Protein AF-0000000067828712 (afdb_homodimer)

Radius of gyration: 27.97 Å; Cα contacts (8 Å, |Δi|>4): 1168; chains: 2; bounding box: 56×84×58 Å

InterPro domains:
  IPR001509 NAD-dependent epimerase/dehydratase [PF01370] (3-229)
  IPR028614 GDP-L-fucose synthase/GDP-L-colitose synthase [cd05239] (17-298)
  IPR036291 NAD(P)-binding domain superfamily [SSF51735] (1-300)

pLDDT: mean 93.29, std 8.76, range [37.62, 98.94]

Nearest PDB structures (foldseek):
  4bl5-assembly6_C  TM=9.109E-01  e=2.356E-27  Homo sapiens
  4e5y-assembly2_D  TM=9.027E-01  e=1.136E-27  Homo sapiens
  4b8w-assembly1_B  TM=9.197E-01  e=2.237E-26  Homo sapiens
  4e5y-assembly1_B  TM=8.829E-01  e=8.451E-27  Homo sapiens
  4e5y-assembly1_A  TM=8.966E-01  e=3.454E-25  Homo sapiens

Sequence (620 aa):
MKILVTGGTGFLGTTLCNQLEAQGHELTKINSRNCDLTQPDSLHQFTKGSFDQIYHLAAWTQAGDFCLSHPGEQWLINQKLNTNVLDWWHSQQPQAKLIFMGTSCAYDPNLPLEEEYYLTGLPIDSLFTYAMTKRMLYAGALALQKQYGLKYLCLVPSTLYGPGYHTDGRQMHFIFDLIRKIIRGKLYGETVTLWGDGYQRRELVFVEDFARIALELAAMVDNDLVNIGAGEEFTIRRFAELICQEVDYDFNLIEFDTSRYVGAKSKCLGVKKLHGLMPDLQLTSLDQGLAKTIKWFWSEQEKLVPASVSMKILVTGGTGFLGTTLCNQLEAQGHELTKINSRNCDLTQPDSLHQFTKGSFDQIYHLAAWTQAGDFCLSHPGEQWLINQKLNTNVLDWWHSQQPQAKLIFMGTSCAYDPNLPLEEEYYLTGLPIDSLFTYAMTKRMLYAGALALQKQYGLKYLCLVPSTLYGPGYHTDGRQMHFIFDLIRKIIRGKLYGETVTLWGDGYQRRELVFVEDFARIALELAAMVDNDLVNIGAGEEFTIRRFAELICQEVDYDFNLIEFDTSRYVGAKSKCLGVKKLHGLMPDLQLTSLDQGLAKTIKWFWSEQEKLVPASVS

Foldseek 3Di:
DEEEEEVLQAPLNVLLVVVCVVVPYHYDYHYCVQFQLLDLCRCVVVLVDAHQAYEYEDAPDDDDQGCQVPLPVRQSRLLSNLVSVLVCCLPRHQNHEYEYEAELQQADLVDAQAQVRSPPDAGDPSCRSVNVSRVVSLVSVVVCCVPPVRWYEYEYEFAEAFFDHDLQPGDDDPLLVLLQLQLLCVVPVDQAEDEAPQFAKGWYAYSNLSSVLSVVCSVPPIDGYAYDTPQDIGTSLVSNVLSCVLSVHDSVRYHYHNVRHDDRRYSGHDHPVVCVVPVPRDGDDPNRRSNRRSVNCVVVVCRRHNDDDD/DEEEEEVLQADLNVLLVVVCVVVPYHYDYHYCVQFQLLDLCRCVVVLVDAHQAYEYEDAPDDDDQGCQVPLPVRQSRLLSNLVSVLVCCLPRHQNHEYEYEAELQQADLVDAQAQVRSPPDAGDPSCRSVNVSRVVSLVSVVVCCVPPVRWYEYEYEFAEAFFDHDLQPGDDDPLLVLLQLQLLCVPPVDAAEDEAPQFAKGWYAYSNLSSVLSVVCSVPPIDGYAYDTPQDIGTSLVSNVLSCVLSVHDSVRHHYHNVRDDDRRYSGHDHPVVCVVPVPRDGDDPNRRSNRRSVNCVVVVCRRHNDDDD

Secondary structure (DSSP, 8-state):
-EEEEETTTSHHHHHHHHHHHHTT-EEEEE-TTT--TTSTTGGGGGTTS--SEEEE------STTHHHH-HHHHHHHHHHHHHHHHHHHHHH-TTSEEEEE--GGGS-TTS--SGGGTTSS---GGGHHHHHHHHHHHHHHHHHHHHH---EEEEEE-EEE-S----SS----HHHHHHHHHHHHHHH----EEES-S--EE-EEEHHHHHHHHHHHHHH--SEEEEE--S--EEHHHHHHHHHHHHT--GGG-EEEGGG-------PPP-HHHHHH-TT-----HHHHHHHHHHHHHHTHHHHS-----/-EEEEETTTSHHHHHHHHHHHHTT-EEEEE-TTT--TTSTTGGGGGTTSPPSEEEE------STTHHHH-HHHHHHHHHHHHHHHHHHHHHH-TTSEEEEE--GGGS-TTS--SGGGTTSS---GGGHHHHHHHHHHHHHHHHHHHHH---EEEEEE-EEE-S----SS----HHHHHHHHHHHHHHH----EEES-S--EE-EEEHHHHHHHHHHHHHH--SEEEEE--S--EEHHHHHHHHHHHHT--GGG-EEEGGG-------PPP-HHHHHH-TT-----HHHHHHHHHHHHHHTHHHHS-----

Organism: Synechocystis sp. (strain ATCC 27184 / PCC 6803 / Kazusa) (NCBI:txid1111708)

Structure (mmCIF, N/CA/C/O backbone):
data_AF-0000000067828712-model_v1
#
loop_
_entity.id
_entity.type
_entity.pdbx_description
1 polymer 'Slr0583 protein'
#
loop_
_atom_site.group_PDB
_atom_site.id
_atom_site.type_symbol
_atom_site.label_atom_id
_atom_site.label_alt_id
_atom_site.label_comp_id
_atom_site.label_asym_id
_atom_site.label_entity_id
_atom_site.label_seq_id
_atom_site.pdbx_PDB_ins_code
_atom_site.Cartn_x
_atom_site.Cartn_y
_atom_site.Cartn_z
_atom_site.occupancy
_atom_site.B_iso_or_equiv
_atom_site.auth_seq_id
_atom_site.auth_comp_id
_atom_site.auth_asym_id
_atom_site.auth_atom_id
_atom_site.pdbx_PDB_model_num
ATOM 1 N N . MET A 1 1 ? -20.672 13.797 21.266 1 96.06 1 MET A N 1
ATOM 2 C CA . MET A 1 1 ? -20.203 12.516 20.75 1 96.06 1 MET A CA 1
ATOM 3 C C . MET A 1 1 ? -18.984 12.031 21.516 1 96.06 1 MET A C 1
ATOM 5 O O . MET A 1 1 ? -18.312 12.82 22.203 1 96.06 1 MET A O 1
ATOM 9 N N . LYS A 1 2 ? -18.828 10.773 21.516 1 97.44 2 LYS A N 1
ATOM 10 C CA . LYS A 1 2 ? -17.578 10.188 22 1 97.44 2 LYS A CA 1
ATOM 11 C C . LYS A 1 2 ? -16.578 9.977 20.859 1 97.44 2 LYS A C 1
ATOM 13 O O . LYS A 1 2 ? -16.906 9.328 19.859 1 97.44 2 LYS A O 1
ATOM 18 N N . ILE A 1 3 ? -15.391 10.562 21.031 1 97.88 3 ILE A N 1
ATOM 19 C CA . ILE A 1 3 ? -14.438 10.594 19.922 1 97.88 3 ILE A CA 1
ATOM 20 C C . ILE A 1 3 ? -13.062 10.141 20.406 1 97.88 3 ILE A C 1
ATOM 22 O O . ILE A 1 3 ? -12.625 10.531 21.5 1 97.88 3 ILE A O 1
ATOM 26 N N . LEU A 1 4 ? -12.445 9.227 19.688 1 98 4 LEU A N 1
ATOM 27 C CA . LEU A 1 4 ? -11.07 8.828 19.938 1 98 4 LEU A CA 1
ATOM 28 C C . LEU A 1 4 ? -10.125 9.484 18.922 1 98 4 LEU A C 1
ATOM 30 O O . LEU A 1 4 ? -10.414 9.508 17.734 1 98 4 LEU A O 1
ATOM 34 N N . VAL A 1 5 ? -9.016 10.062 19.391 1 98.25 5 VAL A N 1
ATOM 35 C CA . VAL A 1 5 ? -8.023 10.711 18.547 1 98.25 5 VAL A CA 1
ATOM 36 C C . VAL A 1 5 ? -6.648 10.102 18.797 1 98.25 5 VAL A C 1
ATOM 38 O O . VAL A 1 5 ? -6.102 10.211 19.891 1 98.25 5 VAL A O 1
AT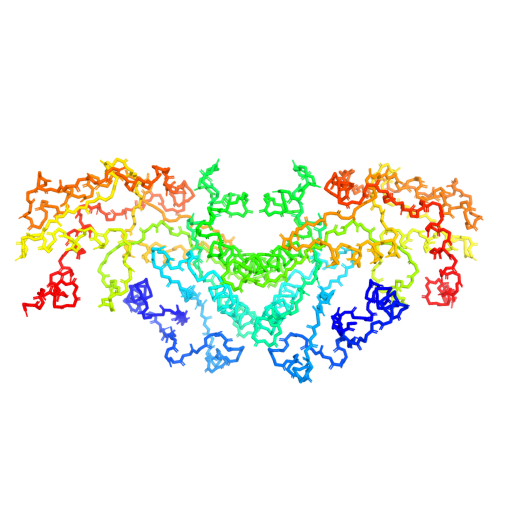OM 41 N N . THR A 1 6 ? -6.121 9.391 17.797 1 98 6 THR A N 1
ATOM 42 C CA . THR A 1 6 ? -4.711 9.031 17.891 1 98 6 THR A CA 1
ATOM 43 C C . THR A 1 6 ? -3.832 10.195 17.422 1 98 6 THR A C 1
ATOM 45 O O . THR A 1 6 ? -4.234 10.977 16.562 1 98 6 THR A O 1
ATOM 48 N N . GLY A 1 7 ? -2.637 10.266 18.062 1 96.94 7 GLY A N 1
ATOM 49 C CA . GLY A 1 7 ? -1.833 11.445 17.766 1 96.94 7 GLY A CA 1
ATOM 50 C C . GLY A 1 7 ? -2.396 12.719 18.375 1 96.94 7 GLY A C 1
ATOM 51 O O . GLY A 1 7 ? -2.219 13.805 17.828 1 96.94 7 GLY A O 1
ATOM 52 N N . GLY A 1 8 ? -3.047 12.578 19.438 1 96.06 8 GLY A N 1
ATOM 53 C CA . GLY A 1 8 ? -3.801 13.672 20.031 1 96.06 8 GLY A CA 1
ATOM 54 C C . GLY A 1 8 ? -2.92 14.758 20.625 1 96.06 8 GLY A C 1
ATOM 55 O O . GLY A 1 8 ? -3.385 15.867 20.891 1 96.06 8 GLY A O 1
ATOM 56 N N . THR A 1 9 ? -1.651 14.477 20.781 1 94.25 9 THR A N 1
ATOM 57 C CA . THR A 1 9 ? -0.753 15.461 21.375 1 94.25 9 THR A CA 1
ATOM 58 C C . THR A 1 9 ? 0.194 16.031 20.328 1 94.25 9 THR A C 1
ATOM 60 O O . THR A 1 9 ? 1.109 16.797 20.656 1 94.25 9 THR A O 1
ATOM 63 N N . GLY A 1 10 ? 0.008 15.656 19.109 1 94.31 10 GLY A N 1
ATOM 64 C CA . GLY A 1 10 ? 0.805 16.203 18.031 1 94.31 10 GLY A CA 1
ATOM 65 C C . GLY A 1 10 ? 0.333 17.578 17.578 1 94.31 10 GLY A C 1
ATOM 66 O O . GLY A 1 10 ? -0.631 18.125 18.125 1 94.31 10 GLY A O 1
ATOM 67 N N . PHE A 1 11 ? 0.987 18.125 16.578 1 95.38 11 PHE A N 1
ATOM 68 C CA . PHE A 1 11 ? 0.733 19.453 16.047 1 95.38 11 PHE A CA 1
ATOM 69 C C . PHE A 1 11 ? -0.728 19.609 15.641 1 95.38 11 PHE A C 1
ATOM 71 O O . PHE A 1 11 ? -1.457 20.422 16.219 1 95.38 11 PHE A O 1
ATOM 78 N N . LEU A 1 12 ? -1.237 18.766 14.719 1 97.25 12 LEU A N 1
ATOM 79 C CA . LEU A 1 12 ? -2.633 18.797 14.297 1 97.25 12 LEU A CA 1
ATOM 80 C C . LEU A 1 12 ? -3.553 18.281 15.391 1 97.25 12 LEU A C 1
ATOM 82 O O . LEU A 1 12 ? -4.648 18.797 15.594 1 97.25 12 LEU A O 1
ATOM 86 N N . GLY A 1 13 ? -3.109 17.234 16.094 1 98 13 GLY A N 1
ATOM 87 C CA . GLY A 1 13 ? -3.914 16.594 17.125 1 98 13 GLY A CA 1
ATOM 88 C C . GLY A 1 13 ? -4.352 17.547 18.219 1 98 13 GLY A C 1
ATOM 89 O O . GLY A 1 13 ? -5.52 17.562 18.625 1 98 13 GLY A O 1
ATOM 90 N N . THR A 1 14 ? -3.416 18.359 18.656 1 97.5 14 THR A N 1
ATOM 91 C CA . THR A 1 14 ? -3.723 19.312 19.719 1 97.5 14 THR A CA 1
ATOM 92 C C . THR A 1 14 ? -4.773 20.312 19.266 1 97.5 14 THR A C 1
ATOM 94 O O . THR A 1 14 ? -5.738 20.594 19.984 1 97.5 14 THR A O 1
ATOM 97 N N . THR A 1 15 ? -4.59 20.859 18.078 1 98.12 15 THR A N 1
ATOM 98 C CA . THR A 1 15 ? -5.523 21.828 17.547 1 98.12 15 THR A CA 1
ATOM 99 C C . THR A 1 15 ? -6.902 21.219 17.344 1 98.12 15 THR A C 1
ATOM 101 O O . THR A 1 15 ? -7.918 21.812 17.719 1 98.12 15 THR A O 1
ATOM 104 N N . LEU A 1 16 ? -6.961 20.047 16.797 1 98.5 16 LEU A N 1
ATOM 105 C CA . LEU A 1 16 ? -8.211 19.344 16.531 1 98.5 16 LEU A CA 1
ATOM 106 C C . LEU A 1 16 ? -8.938 19.016 17.828 1 98.5 16 LEU A C 1
ATOM 108 O O . LEU A 1 16 ? -10.148 19.234 17.938 1 98.5 16 LEU A O 1
ATOM 112 N N . CYS A 1 17 ? -8.211 18.516 18.812 1 98.44 17 CYS A N 1
ATOM 113 C CA . CYS A 1 17 ? -8.789 18.156 20.109 1 98.44 17 CYS A CA 1
ATOM 114 C C . CYS A 1 17 ? -9.383 19.391 20.797 1 98.44 17 CYS A C 1
ATOM 116 O O . CYS A 1 17 ? -10.469 19.312 21.375 1 98.44 17 CYS A O 1
ATOM 118 N N . ASN A 1 18 ? -8.672 20.516 20.734 1 98.19 18 ASN A N 1
ATOM 119 C CA . ASN A 1 18 ? -9.172 21.75 21.312 1 98.19 18 ASN A CA 1
ATOM 120 C C . ASN A 1 18 ? -10.516 22.141 20.703 1 98.19 18 ASN A C 1
ATOM 122 O O . ASN A 1 18 ? -11.445 22.516 21.422 1 98.19 18 ASN A O 1
ATOM 126 N N . GLN A 1 19 ? -10.602 22.062 19.422 1 98.31 19 GLN A N 1
ATOM 127 C CA . GLN A 1 19 ? -11.836 22.453 18.75 1 98.31 19 GLN A CA 1
ATOM 128 C C . GLN A 1 19 ? -12.961 21.469 19.031 1 98.31 19 GLN A C 1
ATOM 130 O O . GLN A 1 19 ? -14.117 21.859 19.203 1 98.31 19 GLN A O 1
ATOM 135 N N . LEU A 1 20 ? -12.641 20.172 19.109 1 98.44 20 LEU A N 1
ATOM 136 C CA . LEU A 1 20 ? -13.633 19.172 19.453 1 98.44 20 LEU A CA 1
ATOM 137 C C . LEU A 1 20 ? -14.164 19.375 20.875 1 98.44 20 LEU A C 1
ATOM 139 O O . LEU A 1 20 ? -15.375 19.281 21.094 1 98.44 20 LEU A O 1
ATOM 143 N N . GLU A 1 21 ? -13.297 19.688 21.781 1 98.25 21 GLU A N 1
ATOM 144 C CA . GLU A 1 21 ? -13.688 19.953 23.156 1 98.25 21 GLU A CA 1
ATOM 145 C C . GLU A 1 21 ? -14.562 21.188 23.266 1 98.25 21 GLU A C 1
ATOM 147 O O . GLU A 1 21 ? -15.539 21.203 24.016 1 98.25 21 GLU A O 1
ATOM 152 N N . ALA A 1 22 ? -14.172 22.172 22.5 1 98 22 ALA A N 1
ATOM 153 C CA . ALA A 1 22 ? -14.938 23.406 22.484 1 98 22 ALA A CA 1
ATOM 154 C C . ALA A 1 22 ? -16.359 23.172 21.984 1 98 22 ALA A C 1
ATOM 156 O O . ALA A 1 22 ? -17.281 23.891 22.359 1 98 22 ALA A O 1
ATOM 157 N N . GLN A 1 23 ? -16.562 22.156 21.203 1 97.5 23 GLN A N 1
ATOM 158 C CA . GLN A 1 23 ? -17.859 21.797 20.656 1 97.5 23 GLN A CA 1
ATOM 159 C C . GLN A 1 23 ? -18.625 20.875 21.609 1 97.5 23 GLN A C 1
ATOM 161 O O . GLN A 1 23 ? -19.75 20.469 21.312 1 97.5 23 GLN A O 1
ATOM 166 N N . GLY A 1 24 ? -18 20.422 22.703 1 97.88 24 GLY A N 1
ATOM 167 C CA . GLY A 1 24 ? -18.688 19.672 23.734 1 97.88 24 GLY A CA 1
ATOM 168 C C . GLY A 1 24 ? -18.562 18.172 23.578 1 97.88 24 GLY A C 1
ATOM 169 O O . GLY A 1 24 ? -19.297 17.406 24.219 1 97.88 24 GLY A O 1
ATOM 170 N N . HIS A 1 25 ? -17.609 17.703 22.766 1 97.69 25 HIS A N 1
ATOM 171 C CA . HIS A 1 25 ? -17.422 16.281 22.578 1 97.69 25 HIS A CA 1
ATOM 172 C C . HIS A 1 25 ? -16.594 15.672 23.703 1 97.69 25 HIS A C 1
ATOM 174 O O . HIS A 1 25 ? -15.805 16.375 24.344 1 97.69 25 HIS A O 1
ATOM 180 N N . GLU A 1 26 ? -16.828 14.406 24.031 1 97.06 26 GLU A N 1
ATOM 181 C CA . GLU A 1 26 ? -16 13.641 24.953 1 97.06 26 GLU A CA 1
ATOM 182 C C . GLU A 1 26 ? -14.844 12.961 24.234 1 97.06 26 GLU A C 1
ATOM 184 O O . GLU A 1 26 ? -15.055 12.133 23.344 1 97.06 26 GLU A O 1
ATOM 189 N N . LEU A 1 27 ? -13.641 13.266 24.688 1 97.06 27 LEU A N 1
ATOM 190 C CA . LEU A 1 27 ? -12.484 12.828 23.906 1 97.06 27 LEU A CA 1
ATOM 191 C C . LEU A 1 27 ? -11.68 11.789 24.672 1 97.06 27 LEU A C 1
ATOM 193 O O . LEU A 1 27 ? -11.523 11.883 25.891 1 97.06 27 LEU A O 1
ATOM 197 N N . THR A 1 28 ? -11.242 10.805 24 1 96.38 28 THR A N 1
ATOM 198 C CA . THR A 1 28 ? -10.125 9.953 24.375 1 96.38 28 THR A CA 1
ATOM 199 C C . THR A 1 28 ? -8.906 10.242 23.516 1 96.38 28 THR A C 1
ATOM 201 O O . THR A 1 28 ? -8.898 9.953 22.312 1 96.38 28 THR A O 1
ATOM 204 N N . LYS A 1 29 ? -7.859 10.852 24.109 1 96.62 29 LYS A N 1
ATOM 205 C CA . LYS A 1 29 ? -6.648 11.242 23.406 1 96.62 29 LYS A CA 1
ATOM 206 C C . LYS A 1 29 ? -5.551 10.195 23.578 1 96.62 29 LYS A C 1
ATOM 208 O O . LYS A 1 29 ? -5.164 9.867 24.703 1 96.62 29 LYS A O 1
ATOM 213 N N . ILE A 1 30 ? -5.086 9.703 22.469 1 94.88 30 ILE A N 1
ATOM 214 C CA . ILE A 1 30 ? -4.047 8.68 22.453 1 94.88 30 ILE A CA 1
ATOM 215 C C . ILE A 1 30 ? -2.748 9.281 21.906 1 94.88 30 ILE A C 1
ATOM 217 O O . ILE A 1 30 ? -2.764 10.039 20.938 1 94.88 30 ILE A O 1
ATOM 221 N N . ASN A 1 31 ? -1.696 8.977 22.609 1 93.5 31 ASN A N 1
ATOM 222 C CA . ASN A 1 31 ? -0.35 9.297 22.156 1 93.5 31 ASN A CA 1
ATOM 223 C C . ASN A 1 31 ? 0.616 8.141 22.391 1 93.5 31 ASN A C 1
ATOM 225 O O . ASN A 1 31 ? 0.228 7.105 22.938 1 93.5 31 ASN A O 1
ATOM 229 N N . SER A 1 32 ? 1.856 8.312 21.969 1 90.81 32 SER A N 1
ATOM 230 C CA . SER A 1 32 ? 2.812 7.211 22 1 90.81 32 SER A CA 1
ATOM 231 C C . SER A 1 32 ? 3.172 6.836 23.438 1 90.81 32 SER A C 1
ATOM 233 O O . SER A 1 32 ? 3.609 5.715 23.703 1 90.81 32 SER A O 1
ATOM 235 N N . ARG A 1 33 ? 2.939 7.723 24.375 1 90.81 33 ARG A N 1
ATOM 236 C CA . ARG A 1 33 ? 3.289 7.48 25.766 1 90.81 33 ARG A CA 1
ATOM 237 C C . ARG A 1 33 ? 2.246 6.598 26.453 1 90.81 33 ARG A C 1
ATOM 239 O O . ARG A 1 33 ? 2.586 5.738 27.266 1 90.81 33 ARG A O 1
ATOM 246 N N . ASN A 1 34 ? 0.976 6.777 26.078 1 93.12 34 ASN A N 1
ATOM 247 C CA . ASN A 1 34 ? -0.064 6.047 26.797 1 93.12 34 ASN A CA 1
ATOM 248 C C . ASN A 1 34 ? -0.552 4.844 26 1 93.12 34 ASN A C 1
ATOM 250 O O . ASN A 1 34 ? -1.224 3.963 26.547 1 93.12 34 ASN A O 1
ATOM 254 N N . CYS A 1 35 ? -0.182 4.801 24.688 1 94.44 35 CYS A N 1
ATOM 255 C CA . CYS A 1 35 ? -0.606 3.686 23.844 1 94.44 35 CYS A CA 1
ATOM 256 C C . CYS A 1 35 ? 0.344 3.496 22.672 1 94.44 35 CYS A C 1
ATOM 258 O O . CYS A 1 35 ? 0.403 4.34 21.766 1 94.44 35 CYS A O 1
ATOM 260 N N . ASP A 1 36 ? 1.047 2.408 22.656 1 96.31 36 ASP A N 1
ATOM 261 C CA . ASP A 1 36 ? 1.907 2.059 21.531 1 96.31 36 ASP A CA 1
ATOM 262 C C . ASP A 1 36 ? 1.115 1.349 20.438 1 96.31 36 ASP A C 1
ATOM 264 O O . ASP A 1 36 ? 0.898 0.137 20.5 1 96.31 36 ASP A O 1
ATOM 268 N N . LEU A 1 37 ? 0.791 2.041 19.406 1 96.25 37 LEU A N 1
ATOM 269 C CA . LEU A 1 37 ? -0.102 1.557 18.359 1 96.25 37 LEU A CA 1
ATOM 270 C C . LEU A 1 37 ? 0.575 0.473 17.531 1 96.25 37 LEU A C 1
ATOM 272 O O . LEU A 1 37 ? -0.083 -0.218 16.75 1 96.25 37 LEU A O 1
ATOM 276 N N . THR A 1 38 ? 1.897 0.283 17.656 1 95.62 38 THR A N 1
ATOM 277 C CA . THR A 1 38 ? 2.586 -0.761 16.906 1 95.62 38 THR A CA 1
ATOM 278 C C . THR A 1 38 ? 2.299 -2.137 17.5 1 95.62 38 THR A C 1
ATOM 280 O O . THR A 1 38 ? 2.578 -3.16 16.875 1 95.62 38 THR A O 1
ATOM 283 N N . GLN A 1 39 ? 1.702 -2.059 18.672 1 94.25 39 GLN A N 1
ATOM 284 C CA . GLN A 1 39 ? 1.35 -3.309 19.328 1 94.25 39 GLN A CA 1
ATOM 285 C C . GLN A 1 39 ? -0.08 -3.725 19 1 94.25 39 GLN A C 1
ATOM 287 O O . GLN A 1 39 ? -1.015 -2.936 19.141 1 94.25 39 GLN A O 1
ATOM 292 N N . PRO A 1 40 ? -0.443 -4.938 18.484 1 89.31 40 PRO A N 1
ATOM 293 C CA . PRO A 1 40 ? -1.751 -5.363 17.984 1 89.31 40 PRO A CA 1
ATOM 294 C C . PRO A 1 40 ? -2.863 -5.195 19.016 1 89.31 40 PRO A C 1
ATOM 296 O O . PRO A 1 40 ? -4.008 -4.906 18.656 1 89.31 40 PRO A O 1
ATOM 299 N N . ASP A 1 41 ? -2.629 -5.23 20.344 1 90.44 41 ASP A N 1
ATOM 300 C CA . ASP A 1 41 ? -3.705 -5.207 21.328 1 90.44 41 ASP A CA 1
ATOM 301 C C . ASP A 1 41 ? -3.66 -3.926 22.156 1 90.44 41 ASP A C 1
ATOM 303 O O . ASP A 1 41 ? -4.363 -3.805 23.156 1 90.44 41 ASP A O 1
ATOM 307 N N . SER A 1 42 ? -2.988 -2.969 21.609 1 93.25 42 SER A N 1
ATOM 308 C CA . SER A 1 42 ? -2.789 -1.767 22.406 1 93.25 42 SER A CA 1
ATOM 309 C C . SER A 1 42 ? -4.082 -0.967 22.547 1 93.25 42 SER A C 1
ATOM 311 O O . SER A 1 42 ? -4.336 -0.353 23.578 1 93.25 42 SER A O 1
ATOM 313 N N . LEU A 1 43 ? -4.934 -1.03 21.562 1 94.31 43 LEU A N 1
ATOM 314 C CA . LEU A 1 43 ? -6.152 -0.224 21.531 1 94.31 43 LEU A CA 1
ATOM 315 C C . LEU A 1 43 ? -7.277 -0.916 22.297 1 94.31 43 LEU A C 1
ATOM 317 O O . LEU A 1 43 ? -8.328 -0.32 22.531 1 94.31 43 LEU A O 1
ATOM 321 N N . HIS A 1 44 ? -7.047 -2.139 22.719 1 91.12 44 HIS A N 1
ATOM 322 C CA . HIS A 1 44 ? -8.094 -2.916 23.375 1 91.12 44 HIS A CA 1
ATOM 323 C C . HIS A 1 44 ? -8.484 -2.303 24.703 1 91.12 44 HIS A C 1
ATOM 325 O O . HIS A 1 44 ? -9.609 -2.498 25.188 1 91.12 44 HIS A O 1
ATOM 331 N N . GLN A 1 45 ? -7.621 -1.615 25.297 1 89.06 45 GLN A N 1
ATOM 332 C CA . GLN A 1 45 ? -7.91 -0.97 26.578 1 89.06 45 GLN A CA 1
ATOM 333 C C . GLN A 1 45 ? -8.984 0.101 26.422 1 89.06 45 GLN A C 1
ATOM 335 O O . GLN A 1 45 ? -9.602 0.519 27.391 1 89.06 45 GLN A O 1
ATOM 340 N N . PHE A 1 46 ? -9.234 0.514 25.234 1 86.56 46 PHE A N 1
ATOM 341 C CA . PHE A 1 46 ? -10.227 1.554 24.984 1 86.56 46 PHE A CA 1
ATOM 342 C C . PHE A 1 46 ? -11.508 0.953 24.422 1 86.56 46 PHE A C 1
ATOM 344 O O . PHE A 1 46 ? -12.422 1.682 24.031 1 86.56 46 PHE A O 1
ATOM 351 N N . THR A 1 47 ? -11.672 -0.358 24.406 1 80.31 47 THR A N 1
ATOM 352 C CA . THR A 1 47 ? -12.766 -1.071 23.766 1 80.31 47 THR A CA 1
ATOM 353 C C . THR A 1 47 ? -14.047 -0.951 24.578 1 80.31 47 THR A C 1
ATOM 355 O O . THR A 1 47 ? -15.148 -1.141 24.031 1 80.31 47 THR A O 1
ATOM 358 N N . LYS A 1 48 ? -13.883 -0.779 25.812 1 79.62 48 LYS A N 1
ATOM 359 C CA . LYS A 1 48 ? -15.078 -0.728 26.656 1 79.62 48 LYS A CA 1
ATOM 360 C C . LYS A 1 48 ? -15.969 0.448 26.266 1 79.62 48 LYS A C 1
ATOM 362 O O . LYS A 1 48 ? -17.188 0.406 26.469 1 79.62 48 LYS A O 1
ATOM 367 N N . GLY A 1 49 ? -15.484 1.393 25.562 1 80.31 49 GLY A N 1
ATOM 368 C CA . GLY A 1 49 ? -16.281 2.506 25.078 1 80.31 49 GLY A CA 1
ATOM 369 C C . GLY A 1 49 ? -16.625 2.416 23.609 1 80.31 49 GLY A C 1
ATOM 370 O O . GLY A 1 49 ? -15.938 1.727 22.844 1 80.31 49 GLY A O 1
ATOM 371 N N . SER A 1 50 ? -17.906 2.797 23.281 1 92.44 50 SER A N 1
ATOM 372 C CA . SER A 1 50 ? -18.312 2.951 21.891 1 92.44 50 SER A CA 1
ATOM 373 C C . SER A 1 50 ? -18.062 4.371 21.406 1 92.44 50 SER A C 1
ATOM 375 O O . SER A 1 50 ? -18.484 5.34 22.031 1 92.44 50 SER A O 1
ATOM 377 N N . PHE A 1 51 ? -17.297 4.492 20.328 1 97.94 51 PHE A N 1
ATOM 378 C CA . PHE A 1 51 ? -16.984 5.805 19.781 1 97.94 51 PHE A CA 1
ATOM 379 C C . PHE A 1 51 ? -17.844 6.109 18.562 1 97.94 51 PHE A C 1
ATOM 381 O O . PHE A 1 51 ? -18.188 5.203 17.797 1 97.94 51 PHE A O 1
ATOM 388 N N . ASP A 1 52 ? -18.172 7.309 18.469 1 98.25 52 ASP A N 1
ATOM 389 C CA . ASP A 1 52 ? -18.891 7.773 17.297 1 98.25 52 ASP A CA 1
ATOM 390 C C . ASP A 1 52 ? -17.922 8.039 16.141 1 98.25 52 ASP A C 1
ATOM 392 O O . ASP A 1 52 ? -18.25 7.773 14.977 1 98.25 52 ASP A O 1
ATOM 396 N N . GLN A 1 53 ? -16.781 8.578 16.438 1 98.44 53 GLN A N 1
ATOM 397 C CA . GLN A 1 53 ? -15.75 8.906 15.461 1 98.44 53 GLN A CA 1
ATOM 398 C C . GLN A 1 53 ? -14.359 8.562 15.992 1 98.44 53 GLN A C 1
ATOM 400 O O . GLN A 1 53 ? -14.133 8.562 17.203 1 98.44 53 GLN A O 1
ATOM 405 N N . ILE A 1 54 ? -13.539 8.18 15.109 1 98.5 54 ILE A N 1
ATOM 406 C CA . ILE A 1 54 ? -12.117 7.961 15.359 1 98.5 54 ILE A CA 1
ATOM 407 C C . ILE A 1 54 ? -11.297 8.844 14.422 1 98.5 54 ILE A C 1
ATOM 409 O O . ILE A 1 54 ? -11.43 8.766 13.203 1 98.5 54 ILE A O 1
ATOM 413 N N . TYR A 1 55 ? -10.531 9.734 14.953 1 98.75 55 TYR A N 1
ATOM 414 C CA . TYR A 1 55 ? -9.539 10.477 14.188 1 98.75 55 TYR A CA 1
ATOM 415 C C . TYR A 1 55 ? -8.164 9.82 14.312 1 98.75 55 TYR A C 1
ATOM 417 O O . TYR A 1 55 ? -7.559 9.836 15.391 1 98.75 55 TYR A O 1
ATOM 425 N N . HIS A 1 56 ? -7.688 9.234 13.258 1 98.75 56 HIS A N 1
ATOM 426 C CA . HIS A 1 56 ? -6.363 8.625 13.234 1 98.75 56 HIS A CA 1
ATOM 427 C C . HIS A 1 56 ? -5.324 9.578 12.656 1 98.75 56 HIS A C 1
ATOM 429 O O . HIS A 1 56 ? -5.094 9.594 11.445 1 98.75 56 HIS A O 1
ATOM 435 N N . LEU A 1 57 ? -4.582 10.25 13.547 1 98.38 57 LEU A N 1
ATOM 436 C CA . LEU A 1 57 ? -3.613 11.266 13.141 1 98.38 57 LEU A CA 1
ATOM 437 C C . LEU A 1 57 ? -2.188 10.789 13.406 1 98.38 57 LEU A C 1
ATOM 439 O O . LEU A 1 57 ? -1.227 11.422 12.969 1 98.38 57 LEU A O 1
ATOM 443 N N . ALA A 1 58 ? -2.072 9.648 14.086 1 96.94 58 ALA A N 1
ATOM 444 C CA . ALA A 1 58 ? -0.752 9.148 14.461 1 96.94 58 ALA A CA 1
ATOM 445 C C . ALA A 1 58 ? 0.004 8.633 13.234 1 96.94 58 ALA A C 1
ATOM 447 O O . ALA A 1 58 ? -0.579 7.98 12.367 1 96.94 58 ALA A O 1
ATOM 448 N N . ALA A 1 59 ? 1.19 8.969 13.109 1 95 59 ALA A N 1
ATOM 449 C CA . ALA A 1 59 ? 2.148 8.461 12.133 1 95 59 ALA A CA 1
ATOM 450 C C . ALA A 1 59 ? 3.582 8.711 12.586 1 95 59 ALA A C 1
ATOM 452 O O . ALA A 1 59 ? 3.852 9.672 13.32 1 95 59 ALA A O 1
ATOM 453 N N . TRP A 1 60 ? 4.43 7.824 12.203 1 91.81 60 TRP A N 1
ATOM 454 C CA . TRP A 1 60 ? 5.855 8.039 12.43 1 91.81 60 TRP A CA 1
ATOM 455 C C . TRP A 1 60 ? 6.484 8.789 11.258 1 91.81 60 TRP A C 1
ATOM 457 O O . TRP A 1 60 ? 6.73 8.211 10.203 1 91.81 60 TRP A O 1
ATOM 467 N N . THR A 1 61 ? 6.66 10.094 11.43 1 83.38 61 THR A N 1
ATOM 468 C CA . THR A 1 61 ? 7.203 10.938 10.375 1 83.38 61 THR A CA 1
ATOM 469 C C . THR A 1 61 ? 7.82 12.203 10.961 1 83.38 61 THR A C 1
ATOM 471 O O . THR A 1 61 ? 7.656 12.492 12.148 1 83.38 61 THR A O 1
ATOM 474 N N . GLN A 1 62 ? 8.758 12.734 10.211 1 75.5 62 GLN A N 1
ATOM 475 C CA . GLN A 1 62 ? 9.352 14.039 10.492 1 75.5 62 GLN A CA 1
ATOM 476 C C . GLN A 1 62 ? 9.586 14.82 9.203 1 75.5 62 GLN A C 1
ATOM 478 O O . GLN A 1 62 ? 9.414 14.289 8.102 1 75.5 62 GLN A O 1
ATOM 483 N N . ALA A 1 63 ? 9.812 16.078 9.375 1 71.38 63 ALA A N 1
ATOM 484 C CA . ALA A 1 63 ? 10.062 16.938 8.219 1 71.38 63 ALA A CA 1
ATOM 485 C C . ALA A 1 63 ? 11.484 16.734 7.691 1 71.38 63 ALA A C 1
ATOM 487 O O . ALA A 1 63 ? 12.258 15.969 8.258 1 71.38 63 ALA A O 1
ATOM 488 N N . GLY A 1 64 ? 11.719 17.266 6.512 1 69.12 64 GLY A N 1
ATOM 489 C CA . GLY A 1 64 ? 13.062 17.344 5.949 1 69.12 64 GLY A CA 1
ATOM 490 C C . GLY A 1 64 ? 13.531 16.016 5.371 1 69.12 64 GLY A C 1
ATOM 491 O O . GLY A 1 64 ? 12.828 15.391 4.586 1 69.12 64 GLY A O 1
ATOM 492 N N . ASP A 1 65 ? 14.742 15.703 5.797 1 75.56 65 ASP A N 1
ATOM 493 C CA . ASP A 1 65 ? 15.43 14.562 5.211 1 75.56 65 ASP A CA 1
ATOM 494 C C . ASP A 1 65 ? 15.117 13.281 5.98 1 75.56 65 ASP A C 1
ATOM 496 O O . ASP A 1 65 ? 15.688 12.227 5.695 1 75.56 65 ASP A O 1
ATOM 500 N N . PHE A 1 66 ? 14.188 13.406 6.875 1 80.44 66 PHE A N 1
ATOM 501 C CA . PHE A 1 66 ? 13.852 12.266 7.723 1 80.44 66 PHE A CA 1
ATOM 502 C C . PHE A 1 66 ? 13.32 11.109 6.887 1 80.44 66 PHE A C 1
ATOM 504 O O . PHE A 1 66 ? 13.797 9.977 7.012 1 80.44 66 PHE A O 1
ATOM 511 N N . CYS A 1 67 ? 12.445 11.414 5.98 1 84.62 67 CYS A N 1
ATOM 512 C CA . CYS A 1 67 ? 11.805 10.383 5.18 1 84.62 67 CYS A CA 1
ATOM 513 C C . CYS A 1 67 ? 12.797 9.75 4.211 1 84.62 67 CYS A C 1
ATOM 515 O O . CYS A 1 67 ? 12.688 8.562 3.883 1 84.62 67 CYS A O 1
ATOM 517 N N . LEU A 1 68 ? 13.75 10.547 3.869 1 85.31 68 LEU A N 1
ATOM 518 C CA . LEU A 1 68 ? 14.773 10.047 2.955 1 85.31 68 LEU A CA 1
ATOM 519 C C . LEU A 1 68 ? 15.711 9.078 3.666 1 85.31 68 LEU A C 1
ATOM 521 O O . LEU A 1 68 ? 16.109 8.055 3.092 1 85.31 68 LEU A O 1
ATOM 525 N N . SER A 1 69 ? 15.969 9.375 4.863 1 91.12 69 SER A N 1
ATOM 526 C CA . SER A 1 69 ? 17.016 8.641 5.566 1 91.12 69 SER A CA 1
ATOM 527 C C . SER A 1 69 ? 16.438 7.461 6.344 1 91.12 69 SER A C 1
ATOM 529 O O . SER A 1 69 ? 17.156 6.539 6.719 1 91.12 69 SER A O 1
ATOM 531 N N . HIS A 1 70 ? 15.086 7.449 6.582 1 95.12 70 HIS A N 1
ATOM 532 C CA . HIS A 1 70 ? 14.5 6.426 7.445 1 95.12 70 HIS A CA 1
ATOM 533 C C . HIS A 1 70 ? 13.328 5.727 6.762 1 95.12 70 HIS A C 1
ATOM 535 O O . HIS A 1 70 ? 12.289 5.508 7.383 1 95.12 70 HIS A O 1
ATOM 541 N N . PRO A 1 71 ? 13.516 5.34 5.504 1 96.44 71 PRO A N 1
ATOM 542 C CA . PRO A 1 71 ? 12.367 4.738 4.82 1 96.44 71 PRO A CA 1
ATOM 543 C C . PRO A 1 71 ? 11.977 3.383 5.406 1 96.44 71 PRO A C 1
ATOM 545 O O . PRO A 1 71 ? 10.789 3.074 5.52 1 96.44 71 PRO A O 1
ATOM 548 N N . GLY A 1 72 ? 12.961 2.549 5.812 1 97.81 72 GLY A N 1
ATOM 549 C CA . GLY A 1 72 ? 12.664 1.247 6.387 1 97.81 72 GLY A CA 1
ATOM 550 C C . GLY A 1 72 ? 11.922 1.331 7.707 1 97.81 72 GLY A C 1
ATOM 551 O O . GLY A 1 72 ? 10.914 0.65 7.898 1 97.81 72 GLY A O 1
ATOM 552 N N . GLU A 1 73 ? 12.383 2.178 8.617 1 97.12 73 GLU A N 1
ATOM 553 C CA . GLU A 1 73 ? 11.719 2.398 9.898 1 97.12 73 GLU A CA 1
ATOM 554 C C . GLU A 1 73 ? 10.305 2.945 9.695 1 97.12 73 GLU A C 1
ATOM 556 O O . GLU A 1 73 ? 9.359 2.484 10.344 1 97.12 73 GLU A O 1
ATOM 561 N N . GLN A 1 74 ? 10.273 3.875 8.789 1 96.75 74 GLN A N 1
ATOM 562 C CA . GLN A 1 74 ? 8.992 4.512 8.508 1 96.75 74 GLN A CA 1
ATOM 563 C C . GLN A 1 74 ? 7.965 3.492 8.023 1 96.75 74 GLN A C 1
ATOM 565 O O . GLN A 1 74 ? 6.809 3.514 8.445 1 96.75 74 GLN A O 1
ATOM 570 N N . TRP A 1 75 ? 8.398 2.615 7.137 1 97.75 75 TRP A N 1
ATOM 571 C CA . TRP A 1 75 ? 7.496 1.602 6.602 1 97.75 75 TRP A CA 1
ATOM 572 C C . TRP A 1 75 ? 7.012 0.663 7.699 1 97.75 75 TRP A C 1
ATOM 574 O O . TRP A 1 75 ? 5.805 0.499 7.898 1 97.75 75 TRP A O 1
ATOM 584 N N . LEU A 1 76 ? 7.941 0.11 8.453 1 97.44 76 LEU A N 1
ATOM 585 C CA . LEU A 1 76 ? 7.613 -0.907 9.445 1 97.44 76 LEU A CA 1
ATOM 586 C C . LEU A 1 76 ? 6.719 -0.331 10.539 1 97.44 76 LEU A C 1
ATOM 588 O O . LEU A 1 76 ? 5.684 -0.915 10.867 1 97.44 76 LEU A O 1
ATOM 592 N N . ILE A 1 77 ? 7.008 0.814 11.016 1 97.19 77 ILE A N 1
ATOM 593 C CA . ILE A 1 77 ? 6.273 1.409 12.125 1 97.19 77 ILE A CA 1
ATOM 594 C C . ILE A 1 77 ? 4.883 1.835 11.656 1 97.19 77 ILE A C 1
ATOM 596 O O . ILE A 1 77 ? 3.875 1.466 12.266 1 97.19 77 ILE A O 1
ATOM 600 N N . ASN A 1 78 ? 4.816 2.523 10.555 1 97.69 78 ASN A N 1
ATOM 601 C CA . ASN A 1 78 ? 3.531 3.047 10.102 1 97.69 78 ASN A CA 1
ATOM 602 C C . ASN A 1 78 ? 2.609 1.93 9.617 1 97.69 78 ASN A C 1
ATOM 604 O O . ASN A 1 78 ? 1.391 2.014 9.773 1 97.69 78 ASN A O 1
ATOM 608 N N . GLN A 1 79 ? 3.174 0.873 9.023 1 96.88 79 GLN A N 1
ATOM 609 C CA . GLN A 1 79 ? 2.32 -0.233 8.602 1 96.88 79 GLN A CA 1
ATOM 610 C C . GLN A 1 79 ? 1.759 -0.987 9.805 1 96.88 79 GLN A C 1
ATOM 612 O O . GLN A 1 79 ? 0.611 -1.436 9.781 1 96.88 79 GLN A O 1
ATOM 617 N N . LYS A 1 80 ? 2.584 -1.138 10.82 1 96.94 80 LYS A N 1
ATOM 618 C CA . LYS A 1 80 ? 2.074 -1.734 12.047 1 96.94 80 LYS A CA 1
ATOM 619 C C . LYS A 1 80 ? 0.949 -0.891 12.648 1 96.94 80 LYS A C 1
ATOM 621 O O . LYS A 1 80 ? -0.119 -1.413 12.969 1 96.94 80 LYS A O 1
ATOM 626 N N . LEU A 1 81 ? 1.157 0.452 12.688 1 96.75 81 LEU A N 1
ATOM 627 C CA . LEU A 1 81 ? 0.164 1.383 13.211 1 96.75 81 LEU A CA 1
ATOM 628 C C . LEU A 1 81 ? -1.143 1.28 12.43 1 96.75 81 LEU A C 1
ATOM 630 O O . LEU A 1 81 ? -2.207 1.078 13.016 1 96.75 81 LEU A O 1
ATOM 634 N N . ASN A 1 82 ? -1.028 1.364 11.141 1 97.06 82 ASN A N 1
ATOM 635 C CA . ASN A 1 82 ? -2.191 1.396 10.258 1 97.06 82 ASN A CA 1
ATOM 636 C C . ASN A 1 82 ? -2.965 0.081 10.305 1 97.06 82 ASN A C 1
ATOM 638 O O . ASN A 1 82 ? -4.195 0.082 10.383 1 97.06 82 ASN A O 1
ATOM 642 N N . THR A 1 83 ? -2.209 -1.01 10.289 1 96.94 83 THR A N 1
ATOM 643 C CA . THR A 1 83 ? -2.842 -2.324 10.305 1 96.94 83 THR A CA 1
ATOM 644 C C . THR A 1 83 ? -3.592 -2.545 11.617 1 96.94 83 THR A C 1
ATOM 646 O O . THR A 1 83 ? -4.727 -3.025 11.609 1 96.94 83 THR A O 1
ATOM 649 N N . ASN A 1 84 ? -2.994 -2.178 12.711 1 96.88 84 ASN A N 1
ATOM 650 C CA . ASN A 1 84 ? -3.605 -2.365 14.023 1 96.88 84 ASN A CA 1
ATOM 651 C C . ASN A 1 84 ? -4.844 -1.491 14.195 1 96.88 84 ASN A C 1
ATOM 653 O O . ASN A 1 84 ? -5.855 -1.938 14.742 1 96.88 84 ASN A O 1
ATOM 657 N N . VAL A 1 85 ? -4.809 -0.271 13.703 1 97.88 85 VAL A N 1
ATOM 658 C CA . VAL A 1 85 ? -5.941 0.645 13.82 1 97.88 85 VAL A CA 1
ATOM 659 C C . VAL A 1 85 ? -7.105 0.134 12.969 1 97.88 85 VAL A C 1
ATOM 661 O O . VAL A 1 85 ? -8.25 0.099 13.438 1 97.88 85 VAL A O 1
ATOM 664 N N . LEU A 1 86 ? -6.824 -0.296 11.742 1 98.44 86 LEU A N 1
ATOM 665 C CA . LEU A 1 86 ? -7.875 -0.802 10.867 1 98.44 86 LEU A CA 1
ATOM 666 C C . LEU A 1 86 ? -8.508 -2.064 11.445 1 98.44 86 LEU A C 1
ATOM 668 O O . LEU A 1 86 ? -9.727 -2.242 11.375 1 98.44 86 LEU A O 1
ATOM 672 N N . ASP A 1 87 ? -7.637 -2.91 11.961 1 97.44 87 ASP A N 1
ATOM 673 C CA . ASP A 1 87 ? -8.125 -4.156 12.547 1 97.44 87 ASP A CA 1
ATOM 674 C C . ASP A 1 87 ? -9.023 -3.877 13.75 1 97.44 87 ASP A C 1
ATOM 676 O O . ASP A 1 87 ? -10.117 -4.434 13.859 1 97.44 87 ASP A O 1
ATOM 680 N N . TRP A 1 88 ? -8.562 -3.002 14.648 1 97.25 88 TRP A N 1
ATOM 681 C CA . TRP A 1 88 ? -9.32 -2.641 15.844 1 97.25 88 TRP A CA 1
ATOM 682 C C . TRP A 1 88 ? -10.625 -1.942 15.469 1 97.25 88 TRP A C 1
ATOM 684 O O . TRP A 1 88 ? -11.68 -2.234 16.047 1 97.25 88 TRP A O 1
ATOM 694 N N . TRP A 1 89 ? -10.594 -1.021 14.508 1 97.94 89 TRP A N 1
ATOM 695 C CA . TRP A 1 89 ? -11.766 -0.317 14.008 1 97.94 89 TRP A CA 1
ATOM 696 C C . TRP A 1 89 ? -12.82 -1.301 13.508 1 97.94 89 TRP A C 1
ATOM 698 O O . TRP A 1 89 ? -13.977 -1.267 13.945 1 97.94 89 TRP A O 1
ATOM 708 N N . HIS A 1 90 ? -12.367 -2.238 12.719 1 97.62 90 HIS A N 1
ATOM 709 C CA . HIS A 1 90 ? -13.258 -3.234 12.141 1 97.62 90 HIS A CA 1
ATOM 710 C C . HIS A 1 90 ? -13.859 -4.129 13.219 1 97.62 90 HIS A C 1
ATOM 712 O O . HIS A 1 90 ? -15.078 -4.336 13.258 1 97.62 90 HIS A O 1
ATOM 718 N N . SER A 1 91 ? -13.094 -4.582 14.141 1 96.38 91 SER A N 1
ATOM 719 C CA . SER A 1 91 ? -13.516 -5.645 15.055 1 96.38 91 SER A CA 1
ATOM 720 C C . SER A 1 91 ? -14.203 -5.074 16.281 1 96.38 91 SER A C 1
ATOM 722 O O . SER A 1 91 ? -15.086 -5.715 16.859 1 96.38 91 SER A O 1
ATOM 724 N N . GLN A 1 92 ? -13.797 -3.842 16.672 1 96.94 92 GLN A N 1
ATOM 725 C CA . GLN A 1 92 ? -14.242 -3.385 17.984 1 96.94 92 GLN A CA 1
ATOM 726 C C . GLN A 1 92 ? -15.094 -2.121 17.859 1 96.94 92 GLN A C 1
ATOM 728 O O . GLN A 1 92 ? -15.883 -1.812 18.766 1 96.94 92 GLN A O 1
ATOM 733 N N . GLN A 1 93 ? -14.969 -1.4 16.766 1 97.69 93 GLN A N 1
ATOM 734 C CA . GLN A 1 93 ? -15.648 -0.114 16.656 1 97.69 93 GLN A CA 1
ATOM 735 C C . GLN A 1 93 ? -16.25 0.078 15.273 1 97.69 93 GLN A C 1
ATOM 737 O O . GLN A 1 93 ? -16.047 1.113 14.641 1 97.69 93 GLN A O 1
ATOM 742 N N . PRO A 1 94 ? -17.016 -0.899 14.789 1 97.19 94 PRO A N 1
ATOM 743 C CA . PRO A 1 94 ? -17.531 -0.804 13.422 1 97.19 94 PRO A CA 1
ATOM 744 C C . PRO A 1 94 ? -18.547 0.326 13.258 1 97.19 94 PRO A C 1
ATOM 746 O O . PRO A 1 94 ? -18.797 0.766 12.133 1 97.19 94 PRO A O 1
ATOM 749 N N . GLN A 1 95 ? -19.094 0.778 14.305 1 97.25 95 GLN A N 1
ATOM 750 C CA . GLN A 1 95 ? -20.094 1.842 14.242 1 97.25 95 GLN A CA 1
ATOM 751 C C . GLN A 1 95 ? -19.438 3.207 14.086 1 97.25 95 GLN A C 1
ATOM 753 O O . GLN A 1 95 ? -20.094 4.184 13.719 1 97.25 95 GLN A O 1
ATOM 758 N N . ALA A 1 96 ? -18.172 3.359 14.453 1 98.5 96 ALA A N 1
ATOM 759 C CA . ALA A 1 96 ? -17.469 4.641 14.414 1 98.5 96 ALA A CA 1
ATOM 760 C C . ALA A 1 96 ? -17.078 5.004 12.984 1 98.5 96 ALA A C 1
ATOM 762 O O . ALA A 1 96 ? -16.672 4.137 12.211 1 98.5 96 ALA A O 1
ATOM 763 N N . LYS A 1 97 ? -17.172 6.27 12.641 1 98.75 97 LYS A N 1
ATOM 764 C CA . LYS A 1 97 ? -16.578 6.77 11.414 1 98.75 97 LYS A CA 1
ATOM 765 C C . LYS A 1 97 ? -15.078 7.008 11.586 1 98.75 97 LYS A C 1
ATOM 767 O O . LYS A 1 97 ? -14.664 7.684 12.531 1 98.75 97 LYS A O 1
ATOM 772 N N . LEU A 1 98 ? -14.281 6.383 10.734 1 98.94 98 LEU A N 1
ATOM 773 C CA . LEU A 1 98 ? -12.836 6.59 10.781 1 98.94 98 LEU A CA 1
ATOM 774 C C . LEU A 1 98 ? -12.43 7.773 9.914 1 98.94 98 LEU A C 1
ATOM 776 O O . LEU A 1 98 ? -12.633 7.754 8.695 1 98.94 98 LEU A O 1
ATOM 780 N N . ILE A 1 99 ? -11.914 8.836 10.469 1 98.94 99 ILE A N 1
ATOM 781 C CA . ILE A 1 99 ? -11.328 9.977 9.781 1 98.94 99 ILE A CA 1
ATOM 782 C C . ILE A 1 99 ? -9.805 9.922 9.883 1 98.94 99 ILE A C 1
ATOM 784 O O . ILE A 1 99 ? -9.258 9.828 10.984 1 98.94 99 ILE A O 1
ATOM 788 N N . PHE A 1 100 ? -9.125 9.906 8.781 1 98.88 100 PHE A N 1
ATOM 789 C CA . PHE A 1 100 ? -7.676 9.742 8.867 1 98.88 100 PHE A CA 1
ATOM 790 C C . PHE A 1 100 ? -6.969 10.625 7.844 1 98.88 100 PHE A C 1
ATOM 792 O O . PHE A 1 100 ? -7.613 11.211 6.977 1 98.88 100 PHE A O 1
ATOM 799 N N . MET A 1 101 ? -5.695 10.664 7.977 1 98.44 101 MET A N 1
ATOM 800 C CA . MET A 1 101 ? -4.895 11.586 7.18 1 98.44 101 MET A CA 1
ATOM 801 C C . MET A 1 101 ? -4.258 10.867 5.992 1 98.44 101 MET A C 1
ATOM 803 O O . MET A 1 101 ? -3.574 9.859 6.164 1 98.44 101 MET A O 1
ATOM 807 N N . GLY A 1 102 ? -4.52 11.391 4.816 1 98.19 102 GLY A N 1
ATOM 808 C CA . GLY A 1 102 ? -3.619 11.148 3.699 1 98.19 102 GLY A CA 1
ATOM 809 C C . GLY A 1 102 ? -2.451 12.117 3.656 1 98.19 102 GLY A C 1
ATOM 810 O O . GLY A 1 102 ? -1.958 12.547 4.699 1 98.19 102 GLY A O 1
ATOM 811 N N . THR A 1 103 ? -1.919 12.336 2.518 1 96.56 103 THR A N 1
ATOM 812 C CA . THR A 1 103 ? -0.833 13.289 2.33 1 96.56 103 THR A CA 1
ATOM 813 C C . THR A 1 103 ? -0.783 13.773 0.883 1 96.56 103 THR A C 1
ATOM 815 O O . THR A 1 103 ? -1.059 13.008 -0.043 1 96.56 103 THR A O 1
ATOM 818 N N . SER A 1 104 ? -0.403 15.008 0.719 1 95.56 104 SER A N 1
ATOM 819 C CA . SER A 1 104 ? -0.221 15.531 -0.63 1 95.56 104 SER A CA 1
ATOM 820 C C . SER A 1 104 ? 0.979 14.891 -1.317 1 95.56 104 SER A C 1
ATOM 822 O O . SER A 1 104 ? 1.073 14.898 -2.547 1 95.56 104 SER A O 1
ATOM 824 N N . CYS A 1 105 ? 1.892 14.305 -0.533 1 93.25 105 CYS A N 1
ATOM 825 C CA . CYS A 1 105 ? 3.088 13.664 -1.062 1 93.25 105 CYS A CA 1
ATOM 826 C C . CYS A 1 105 ? 2.732 12.398 -1.834 1 93.25 105 CYS A C 1
ATOM 828 O O . CYS A 1 105 ? 3.559 11.867 -2.576 1 93.25 105 CYS A O 1
ATOM 830 N N . ALA A 1 106 ? 1.511 11.938 -1.732 1 96 106 ALA A N 1
ATOM 831 C CA . ALA A 1 106 ? 1.103 10.695 -2.381 1 96 106 ALA A CA 1
ATOM 832 C C . ALA A 1 106 ? 0.833 10.914 -3.867 1 96 106 ALA A C 1
ATOM 834 O O . ALA A 1 106 ? 0.793 9.961 -4.645 1 96 106 ALA A O 1
ATOM 835 N N . TYR A 1 107 ? 0.637 12.172 -4.25 1 96.25 107 TYR A N 1
ATOM 836 C CA . TYR A 1 107 ? 0.369 12.469 -5.652 1 96.25 107 TYR A CA 1
ATOM 837 C C . TYR A 1 107 ? 1.645 12.383 -6.48 1 96.25 107 TYR A C 1
ATOM 839 O O . TYR A 1 107 ? 2.73 12.719 -6 1 96.25 107 TYR A O 1
ATOM 847 N N . ASP A 1 108 ? 1.515 11.883 -7.672 1 95.31 108 ASP A N 1
ATOM 848 C CA . ASP A 1 108 ? 2.564 12.008 -8.68 1 95.31 108 ASP A CA 1
ATOM 849 C C . ASP A 1 108 ? 2.711 13.461 -9.141 1 95.31 108 ASP A C 1
ATOM 851 O O . ASP A 1 108 ? 1.77 14.047 -9.68 1 95.31 108 ASP A O 1
ATOM 855 N N . PRO A 1 109 ? 3.889 13.992 -8.953 1 91.44 109 PRO A N 1
ATOM 856 C CA . PRO A 1 109 ? 4.055 15.406 -9.305 1 91.44 109 PRO A CA 1
ATOM 857 C C . PRO A 1 109 ? 3.828 15.68 -10.789 1 91.44 109 PRO A C 1
ATOM 859 O O . PRO A 1 109 ? 3.691 16.844 -11.188 1 91.44 109 PRO A O 1
ATOM 862 N N . ASN A 1 110 ? 3.775 14.68 -11.609 1 92.25 110 ASN A N 1
ATOM 863 C CA . ASN A 1 110 ? 3.588 14.836 -13.047 1 92.25 110 ASN A CA 1
ATOM 864 C C . ASN A 1 110 ? 2.121 14.695 -13.438 1 92.25 110 ASN A C 1
ATOM 866 O O . ASN A 1 110 ? 1.783 14.75 -14.625 1 92.25 110 ASN A O 1
ATOM 870 N N . LEU A 1 111 ? 1.235 14.508 -12.445 1 93.56 111 LEU A N 1
ATOM 871 C CA . LEU A 1 111 ? -0.207 14.422 -12.648 1 93.56 111 LEU A CA 1
ATOM 872 C C . LEU A 1 111 ? -0.934 15.508 -11.867 1 93.56 111 LEU A C 1
ATOM 874 O O . LEU A 1 111 ? -0.352 16.141 -10.984 1 93.56 111 LEU A O 1
ATOM 878 N N . PRO A 1 112 ? -2.252 15.766 -12.281 1 94.5 112 PRO A N 1
ATOM 879 C CA . PRO A 1 112 ? -3.01 16.719 -11.469 1 94.5 112 PRO A CA 1
ATOM 880 C C . PRO A 1 112 ? -3.113 16.297 -10 1 94.5 112 PRO A C 1
ATOM 882 O O . PRO A 1 112 ? -3.254 15.109 -9.703 1 94.5 112 PRO A O 1
ATOM 885 N N . LEU A 1 113 ? -3.016 17.234 -9.133 1 96.25 113 LEU A N 1
ATOM 886 C CA . LEU A 1 113 ? -3.143 16.969 -7.707 1 96.25 113 LEU A CA 1
ATOM 887 C C . LEU A 1 113 ? -4.605 16.984 -7.277 1 96.25 113 LEU A C 1
ATOM 889 O O . LEU A 1 113 ? -4.996 17.797 -6.426 1 96.25 113 LEU A O 1
ATOM 893 N N . GLU A 1 114 ? -5.328 16.219 -7.949 1 97.75 114 GLU A N 1
ATOM 894 C CA . GLU A 1 114 ? -6.762 16.047 -7.727 1 97.75 114 GLU A CA 1
ATOM 895 C C . GLU A 1 114 ? -7.066 14.664 -7.152 1 97.75 114 GLU A C 1
ATOM 897 O O . GLU A 1 114 ? -6.324 13.711 -7.383 1 97.75 114 GLU A O 1
ATOM 902 N N . GLU A 1 115 ? -8.125 14.539 -6.43 1 98.44 115 GLU A N 1
ATOM 903 C CA . GLU A 1 115 ? -8.422 13.383 -5.594 1 98.44 115 GLU A CA 1
ATOM 904 C C . GLU A 1 115 ? -8.453 12.102 -6.422 1 98.44 115 GLU A C 1
ATOM 906 O O . GLU A 1 115 ? -8.039 11.039 -5.949 1 98.44 115 GLU A O 1
ATOM 911 N N . GLU A 1 116 ? -8.875 12.141 -7.691 1 96.81 116 GLU A N 1
ATOM 912 C CA . GLU A 1 116 ? -9.008 10.945 -8.516 1 96.81 116 GLU A CA 1
ATOM 913 C C . GLU A 1 116 ? -7.645 10.352 -8.859 1 96.81 116 GLU A C 1
ATOM 915 O O . GLU A 1 116 ? -7.555 9.203 -9.289 1 96.81 116 GLU A O 1
ATOM 920 N N . TYR A 1 117 ? -6.594 11.117 -8.578 1 96.94 117 TYR A N 1
ATOM 921 C CA . TYR A 1 117 ? -5.254 10.664 -8.945 1 96.94 117 TYR A CA 1
ATOM 922 C C . TYR A 1 117 ? -4.477 10.211 -7.711 1 96.94 117 TYR A C 1
ATOM 924 O O . TYR A 1 117 ? -3.291 9.883 -7.805 1 96.94 117 TYR A O 1
ATOM 932 N N . TYR A 1 118 ? -5.082 10.141 -6.59 1 97.75 118 TYR A N 1
ATOM 933 C CA . TYR A 1 118 ? -4.395 9.906 -5.324 1 97.75 118 TYR A CA 1
ATOM 934 C C . TYR A 1 118 ? -3.701 8.555 -5.324 1 97.75 118 TYR A C 1
ATOM 936 O O . TYR A 1 118 ? -2.625 8.398 -4.742 1 97.75 118 TYR A O 1
ATOM 944 N N . LEU A 1 119 ? -4.262 7.527 -5.969 1 97 119 LEU A N 1
ATOM 945 C CA . LEU A 1 119 ? -3.703 6.18 -5.969 1 97 119 LEU A CA 1
ATOM 946 C C . LEU A 1 119 ? -3.039 5.863 -7.305 1 97 119 LEU A C 1
ATOM 948 O O . LEU A 1 119 ? -2.793 4.699 -7.621 1 97 119 LEU A O 1
ATOM 952 N N . THR A 1 120 ? -2.773 6.902 -8.141 1 95.12 120 THR A N 1
ATOM 953 C CA . THR A 1 120 ? -2.199 6.664 -9.461 1 95.12 120 THR A CA 1
ATOM 954 C C . THR A 1 120 ? -0.834 7.332 -9.586 1 95.12 120 THR A C 1
ATOM 956 O O . THR A 1 120 ? -0.548 8.305 -8.883 1 95.12 120 THR A O 1
ATOM 959 N N . GLY A 1 121 ? 0.004 6.781 -10.391 1 93.81 121 GLY A N 1
ATOM 960 C CA . GLY A 1 121 ? 1.331 7.336 -10.602 1 93.81 121 GLY A CA 1
ATOM 961 C C . GLY A 1 121 ? 2.287 7.047 -9.461 1 93.81 121 GLY A C 1
ATOM 962 O O . GLY A 1 121 ? 1.988 6.234 -8.578 1 93.81 121 GLY A O 1
ATOM 963 N N . LEU A 1 122 ? 3.48 7.68 -9.562 1 95.56 122 LEU A N 1
ATOM 964 C CA . LEU A 1 122 ? 4.52 7.426 -8.57 1 95.56 122 LEU A CA 1
ATOM 965 C C . LEU A 1 122 ? 4.801 8.68 -7.746 1 95.56 122 LEU A C 1
ATOM 967 O O . LEU A 1 122 ? 5.023 9.758 -8.305 1 95.56 122 LEU A O 1
ATOM 971 N N . PRO A 1 123 ? 4.715 8.547 -6.398 1 94.62 123 PRO A N 1
ATOM 972 C CA . PRO A 1 123 ? 5.219 9.656 -5.582 1 94.62 123 PRO A CA 1
ATOM 973 C C . PRO A 1 123 ? 6.695 9.953 -5.844 1 94.62 123 PRO A C 1
ATOM 975 O O . PRO A 1 123 ? 7.395 9.141 -6.457 1 94.62 123 PRO A O 1
ATOM 978 N N . ILE A 1 124 ? 7.141 11.109 -5.398 1 91.44 124 ILE A N 1
ATOM 979 C CA . ILE A 1 124 ? 8.555 11.445 -5.547 1 91.44 124 ILE A CA 1
ATOM 980 C C . ILE A 1 124 ? 9.398 10.477 -4.727 1 91.44 124 ILE A C 1
ATOM 982 O O . ILE A 1 124 ? 8.984 10.031 -3.652 1 91.44 124 ILE A O 1
ATOM 986 N N . ASP A 1 125 ? 10.578 10.25 -5.168 1 90.94 125 ASP A N 1
ATOM 987 C CA . ASP A 1 125 ? 11.438 9.219 -4.598 1 90.94 125 ASP A CA 1
ATOM 988 C C . ASP A 1 125 ? 11.75 9.516 -3.131 1 90.94 125 ASP A C 1
ATOM 990 O O . ASP A 1 125 ? 11.688 8.617 -2.287 1 90.94 125 ASP A O 1
ATOM 994 N N . SER A 1 126 ? 12 10.789 -2.789 1 89.38 126 SER A N 1
ATOM 995 C CA . SER A 1 126 ? 12.43 11.164 -1.447 1 89.38 126 SER A CA 1
ATOM 996 C C . SER A 1 126 ? 11.32 10.953 -0.426 1 89.38 126 SER A C 1
ATOM 998 O O . SER A 1 126 ? 11.578 10.844 0.773 1 89.38 126 SER A O 1
ATOM 1000 N N . LEU A 1 127 ? 10.055 10.859 -0.922 1 93.06 127 LEU A N 1
ATOM 1001 C CA . LEU A 1 127 ? 8.914 10.734 -0.019 1 93.06 127 LEU A CA 1
ATOM 1002 C C . LEU A 1 127 ? 8.094 9.492 -0.353 1 93.06 127 LEU A C 1
ATOM 1004 O O . LEU A 1 127 ? 6.973 9.336 0.137 1 93.06 127 LEU A O 1
ATOM 1008 N N . PHE A 1 128 ? 8.672 8.648 -1.132 1 95 128 PHE A N 1
ATOM 1009 C CA . PHE A 1 128 ? 7.961 7.504 -1.682 1 95 128 PHE A CA 1
ATOM 1010 C C . PHE A 1 128 ? 7.406 6.625 -0.566 1 95 128 PHE A C 1
ATOM 1012 O O . PHE A 1 128 ? 6.223 6.285 -0.566 1 95 128 PHE A O 1
ATOM 1019 N N . THR A 1 129 ? 8.242 6.27 0.423 1 96.5 129 THR A N 1
ATOM 1020 C CA . THR A 1 129 ? 7.832 5.34 1.473 1 96.5 129 THR A CA 1
ATOM 1021 C C . THR A 1 129 ? 6.703 5.938 2.311 1 96.5 129 THR A C 1
ATOM 1023 O O . THR A 1 129 ? 5.684 5.285 2.543 1 96.5 129 THR A O 1
ATOM 1026 N N . TYR A 1 130 ? 6.852 7.141 2.689 1 95.44 130 TYR A N 1
ATOM 1027 C CA . TYR A 1 130 ? 5.816 7.816 3.467 1 95.44 130 TYR A CA 1
ATOM 1028 C C . TYR A 1 130 ? 4.504 7.863 2.697 1 95.44 130 TYR A C 1
ATOM 1030 O O . TYR A 1 130 ? 3.447 7.527 3.24 1 95.44 130 TYR A O 1
ATOM 1038 N N . ALA A 1 131 ? 4.59 8.258 1.439 1 96.31 131 ALA A N 1
ATOM 1039 C CA . ALA A 1 131 ? 3.42 8.336 0.567 1 96.31 131 ALA A CA 1
ATOM 1040 C C . ALA A 1 131 ? 2.703 6.992 0.482 1 96.31 131 ALA A C 1
ATOM 1042 O O . ALA A 1 131 ? 1.479 6.926 0.611 1 96.31 131 ALA A O 1
ATOM 1043 N N . MET A 1 132 ? 3.473 5.996 0.341 1 97.06 132 MET A N 1
ATOM 1044 C CA . MET A 1 132 ? 2.891 4.672 0.165 1 97.06 132 MET A CA 1
ATOM 1045 C C . MET A 1 132 ? 2.219 4.195 1.449 1 97.06 132 MET A C 1
ATOM 1047 O O . MET A 1 132 ? 1.204 3.498 1.402 1 97.06 132 MET A O 1
ATOM 1051 N N . THR A 1 133 ? 2.754 4.527 2.633 1 97.5 133 THR A N 1
ATOM 1052 C CA . THR A 1 133 ? 2.113 4.152 3.889 1 97.5 133 THR A CA 1
ATOM 1053 C C . THR A 1 133 ? 0.726 4.777 3.994 1 97.5 133 THR A C 1
ATOM 1055 O O . THR A 1 133 ? -0.202 4.16 4.52 1 97.5 133 THR A O 1
ATOM 1058 N N . LYS A 1 134 ? 0.603 5.973 3.49 1 98.06 134 LYS A N 1
ATOM 1059 C CA . LYS A 1 134 ? -0.687 6.656 3.539 1 98.06 134 LYS A CA 1
ATOM 1060 C C . LYS A 1 134 ? -1.641 6.109 2.482 1 98.06 134 LYS A C 1
ATOM 1062 O O . LYS A 1 134 ? -2.844 5.996 2.725 1 98.06 134 LYS A O 1
ATOM 1067 N N . ARG A 1 135 ? -1.104 5.773 1.312 1 98.12 135 ARG A N 1
ATOM 1068 C CA . ARG A 1 135 ? -1.926 5.117 0.302 1 98.12 135 ARG A CA 1
ATOM 1069 C C . ARG A 1 135 ? -2.484 3.795 0.823 1 98.12 135 ARG A C 1
ATOM 1071 O O . ARG A 1 135 ? -3.633 3.449 0.546 1 98.12 135 ARG A O 1
ATOM 1078 N N . MET A 1 136 ? -1.655 3.143 1.596 1 96.62 136 MET A N 1
ATOM 1079 C CA . MET A 1 136 ? -2.059 1.856 2.154 1 96.62 136 MET A CA 1
ATOM 1080 C C . MET A 1 136 ? -3.215 2.027 3.135 1 96.62 136 MET A C 1
ATOM 1082 O O . MET A 1 136 ? -4.145 1.219 3.152 1 96.62 136 MET A O 1
ATOM 1086 N N . LEU A 1 137 ? -3.133 3.012 3.939 1 98.5 137 LEU A N 1
ATOM 1087 C CA . LEU A 1 137 ? -4.207 3.287 4.887 1 98.5 137 LEU A CA 1
ATOM 1088 C C . LEU A 1 137 ? -5.523 3.543 4.16 1 98.5 137 LEU A C 1
ATOM 1090 O O . LEU A 1 137 ? -6.562 2.994 4.535 1 98.5 137 LEU A O 1
ATOM 1094 N N . TYR A 1 138 ? -5.457 4.297 3.092 1 98.81 138 TYR A N 1
ATOM 1095 C CA . TYR A 1 138 ? -6.637 4.598 2.289 1 98.81 138 TYR A CA 1
ATOM 1096 C C . TYR A 1 138 ? -7.176 3.344 1.614 1 98.81 138 TYR A C 1
ATOM 1098 O O . TYR A 1 138 ? -8.383 3.082 1.646 1 98.81 138 TYR A O 1
ATOM 1106 N N . ALA A 1 139 ? -6.277 2.543 1.064 1 98.44 139 ALA A N 1
ATOM 1107 C CA . ALA A 1 139 ? -6.676 1.288 0.433 1 98.44 139 ALA A CA 1
ATOM 1108 C C . ALA A 1 139 ? -7.371 0.367 1.434 1 98.44 139 ALA A C 1
ATOM 1110 O O . ALA A 1 139 ? -8.344 -0.307 1.094 1 98.44 139 ALA A O 1
ATOM 1111 N N . GLY A 1 140 ? -6.859 0.338 2.635 1 98.69 140 GLY A N 1
ATOM 1112 C CA . GLY A 1 140 ? -7.48 -0.455 3.682 1 98.69 140 GLY A CA 1
ATOM 1113 C C . GLY A 1 140 ? -8.891 -0.001 4.016 1 98.69 140 GLY A C 1
ATOM 1114 O O . GLY A 1 140 ? -9.797 -0.826 4.168 1 98.69 140 GLY A O 1
ATOM 1115 N N . ALA A 1 141 ? -9.07 1.301 4.117 1 98.81 141 ALA A N 1
ATOM 1116 C CA . ALA A 1 141 ? -10.398 1.845 4.395 1 98.81 141 ALA A CA 1
ATOM 1117 C C . ALA A 1 141 ? -11.375 1.488 3.281 1 98.81 141 ALA A C 1
ATOM 1119 O O . ALA A 1 141 ? -12.523 1.128 3.549 1 98.81 141 ALA A O 1
ATOM 1120 N N . LEU A 1 142 ? -10.898 1.556 2.045 1 98.56 142 LEU A N 1
ATOM 1121 C CA . LEU A 1 142 ? -11.727 1.191 0.901 1 98.56 142 LEU A CA 1
ATOM 1122 C C . LEU A 1 142 ? -12.18 -0.261 0.998 1 98.56 142 LEU A C 1
ATOM 1124 O O . LEU A 1 142 ? -13.352 -0.568 0.769 1 98.56 142 LEU A O 1
ATOM 1128 N N . ALA A 1 143 ? -11.258 -1.109 1.35 1 98.38 143 ALA A N 1
ATOM 1129 C CA . ALA A 1 143 ? -11.547 -2.539 1.437 1 98.38 143 ALA A CA 1
ATOM 1130 C C . ALA A 1 143 ? -12.578 -2.826 2.523 1 98.38 143 ALA A C 1
ATOM 1132 O O . ALA A 1 143 ? -13.516 -3.604 2.312 1 98.38 143 ALA A O 1
ATOM 1133 N N . LEU A 1 144 ? -12.398 -2.215 3.668 1 98.75 144 LEU A N 1
ATOM 1134 C CA . LEU A 1 144 ? -13.281 -2.457 4.805 1 98.75 144 LEU A CA 1
ATOM 1135 C C . LEU A 1 144 ? -14.656 -1.858 4.555 1 98.75 144 LEU A C 1
ATOM 1137 O O . LEU A 1 144 ? -15.672 -2.422 4.98 1 98.75 144 LEU A O 1
ATOM 1141 N N . GLN A 1 145 ? -14.711 -0.727 3.844 1 98.69 145 GLN A N 1
ATOM 1142 C CA . GLN A 1 145 ? -15.992 -0.159 3.432 1 98.69 145 GLN A CA 1
ATOM 1143 C C . GLN A 1 145 ? -16.719 -1.089 2.467 1 98.69 145 GLN A C 1
ATOM 1145 O O . GLN A 1 145 ? -17.922 -1.345 2.629 1 98.69 145 GLN A O 1
ATOM 1150 N N . LYS A 1 146 ? -16.031 -1.573 1.512 1 97.62 146 LYS A N 1
ATOM 1151 C CA . LYS A 1 146 ? -16.609 -2.393 0.454 1 97.62 146 LYS A CA 1
ATOM 1152 C C . LYS A 1 146 ? -17.234 -3.664 1.025 1 97.62 146 LYS A C 1
ATOM 1154 O O . LYS A 1 146 ? -18.344 -4.055 0.627 1 97.62 146 LYS A O 1
ATOM 1159 N N . GLN A 1 147 ? -16.578 -4.293 1.947 1 97.69 147 GLN A N 1
ATOM 1160 C CA . GLN A 1 147 ? -17.062 -5.578 2.441 1 97.69 147 GLN A CA 1
ATOM 1161 C C . GLN A 1 147 ? -18 -5.398 3.625 1 97.69 147 GLN A C 1
ATOM 1163 O O . GLN A 1 147 ? -18.984 -6.137 3.766 1 97.69 147 GLN A O 1
ATOM 1168 N N . TYR A 1 148 ? -17.703 -4.418 4.535 1 98.12 148 TYR A N 1
ATOM 1169 C CA . TYR A 1 148 ? -18.391 -4.375 5.816 1 98.12 148 TYR A CA 1
ATOM 1170 C C . TYR A 1 148 ? -19.266 -3.129 5.926 1 98.12 148 TYR A C 1
ATOM 1172 O O . TYR A 1 148 ? -20 -2.953 6.906 1 98.12 148 TYR A O 1
ATOM 1180 N N . GLY A 1 149 ? -19.172 -2.238 4.98 1 98.44 149 GLY A N 1
ATOM 1181 C CA . GLY A 1 149 ? -19.969 -1.028 4.992 1 98.44 149 GLY A CA 1
ATOM 1182 C C . GLY A 1 149 ? -19.5 0.001 5.996 1 98.44 149 GLY A C 1
ATOM 1183 O O . GLY A 1 149 ? -20.25 0.885 6.398 1 98.44 149 GLY A O 1
ATOM 1184 N N . LEU A 1 150 ? -18.219 -0.098 6.469 1 98.69 150 LEU A N 1
ATOM 1185 C CA . LEU A 1 150 ? -17.688 0.84 7.445 1 98.69 150 LEU A CA 1
ATOM 1186 C C . LEU A 1 150 ? -17.516 2.227 6.832 1 98.69 150 LEU A C 1
ATOM 1188 O O . LEU A 1 150 ? -17.141 2.352 5.66 1 98.69 150 LEU A O 1
ATOM 1192 N N . LYS A 1 151 ? -17.766 3.285 7.57 1 98.88 151 LYS A N 1
ATOM 1193 C CA . LYS A 1 151 ? -17.703 4.66 7.086 1 98.88 151 LYS A CA 1
ATOM 1194 C C . LYS A 1 151 ? -16.344 5.285 7.367 1 98.88 151 LYS A C 1
ATOM 1196 O O . LYS A 1 151 ? -15.797 5.129 8.461 1 98.88 151 LYS A O 1
ATOM 1201 N N . TYR A 1 152 ? -15.789 5.988 6.359 1 98.88 152 TYR A N 1
ATOM 1202 C CA . TYR A 1 152 ? -14.508 6.652 6.551 1 98.88 152 TYR A CA 1
ATOM 1203 C C . TYR A 1 152 ? -14.492 8.016 5.871 1 98.88 152 TYR A C 1
ATOM 1205 O O . TYR A 1 152 ? -15.414 8.352 5.125 1 98.88 152 TYR A O 1
ATOM 1213 N N . LEU A 1 153 ? -13.523 8.805 6.168 1 98.94 153 LEU A N 1
ATOM 1214 C CA . LEU A 1 153 ? -13.148 10.039 5.488 1 98.94 153 LEU A CA 1
ATOM 1215 C C . LEU A 1 153 ? -11.633 10.227 5.5 1 98.94 153 LEU A C 1
ATOM 1217 O O . LEU A 1 153 ? -11.008 10.188 6.562 1 98.94 153 LEU A O 1
ATOM 1221 N N . CYS A 1 154 ? -11.055 10.281 4.336 1 98.94 154 CYS A N 1
ATOM 1222 C CA . CYS A 1 154 ? -9.625 10.555 4.207 1 98.94 154 CYS A CA 1
ATOM 1223 C C . CYS A 1 154 ? -9.383 12.031 3.896 1 98.94 154 CYS A C 1
ATOM 1225 O O . CYS A 1 154 ? -9.922 12.562 2.928 1 98.94 154 CYS A O 1
ATOM 1227 N N . LEU A 1 155 ? -8.609 12.68 4.719 1 98.94 155 LEU A N 1
ATOM 1228 C CA . LEU A 1 155 ? -8.289 14.094 4.539 1 98.94 155 LEU A CA 1
ATOM 1229 C C . LEU A 1 155 ? -6.859 14.266 4.031 1 98.94 155 LEU A C 1
ATOM 1231 O O . LEU A 1 155 ? -5.914 13.75 4.637 1 98.94 155 LEU A O 1
ATOM 1235 N N . VAL A 1 156 ? -6.688 14.984 2.947 1 98.75 156 VAL A N 1
ATOM 1236 C CA . VAL A 1 156 ? -5.367 15.211 2.367 1 98.75 156 VAL A CA 1
ATOM 1237 C C . VAL A 1 156 ? -4.98 16.688 2.527 1 98.75 156 VAL A C 1
ATOM 1239 O O . VAL A 1 156 ? -5.488 17.547 1.812 1 98.75 156 VAL A O 1
ATOM 1242 N N . PRO A 1 157 ? -4.078 16.906 3.389 1 97.62 157 PRO A N 1
ATOM 1243 C CA . PRO A 1 157 ? -3.682 18.297 3.627 1 97.62 157 PRO A CA 1
ATOM 1244 C C . PRO A 1 157 ? -2.576 18.766 2.682 1 97.62 157 PRO A C 1
ATOM 1246 O O . PRO A 1 157 ? -1.747 17.969 2.25 1 97.62 157 PRO A O 1
ATOM 1249 N N . SER A 1 158 ? -2.65 20.094 2.355 1 95 158 SER A N 1
ATOM 1250 C CA . SER A 1 158 ? -1.386 20.719 2.004 1 95 158 SER A CA 1
ATOM 1251 C C . SER A 1 158 ? -0.527 20.969 3.24 1 95 158 SER A C 1
ATOM 1253 O O . SER A 1 158 ? -0.826 20.453 4.32 1 95 158 SER A O 1
ATOM 1255 N N . THR A 1 159 ? 0.56 21.672 3.129 1 94.06 159 THR A N 1
ATOM 1256 C CA . THR A 1 159 ? 1.451 21.906 4.258 1 94.06 159 THR A CA 1
ATOM 1257 C C . THR A 1 159 ? 0.753 22.734 5.332 1 94.06 159 THR A C 1
ATOM 1259 O O . THR A 1 159 ? 0.24 23.828 5.051 1 94.06 159 THR A O 1
ATOM 1262 N N . LEU A 1 160 ? 0.715 22.156 6.508 1 96.5 160 LEU A N 1
ATOM 1263 C CA . LEU A 1 160 ? 0.079 22.828 7.633 1 96.5 160 LEU A CA 1
ATOM 1264 C C . LEU A 1 160 ? 1.064 23.766 8.336 1 96.5 160 LEU A C 1
ATOM 1266 O O . LEU A 1 160 ? 2.252 23.438 8.445 1 96.5 160 LEU A O 1
ATOM 1270 N N . TYR A 1 161 ? 0.545 24.875 8.805 1 96.88 161 TYR A N 1
ATOM 1271 C CA . TYR A 1 161 ? 1.34 25.781 9.625 1 96.88 161 TYR A CA 1
ATOM 1272 C C . TYR A 1 161 ? 0.468 26.5 10.648 1 96.88 161 TYR A C 1
ATOM 1274 O O . TYR A 1 161 ? -0.758 26.531 10.516 1 96.88 161 TYR A O 1
ATOM 1282 N N . GLY A 1 162 ? 1.056 26.969 11.641 1 97.88 162 GLY A N 1
ATOM 1283 C CA . GLY A 1 162 ? 0.348 27.625 12.727 1 97.88 162 GLY A CA 1
ATOM 1284 C C . GLY A 1 162 ? 1.021 27.438 14.07 1 97.88 162 GLY A C 1
ATOM 1285 O O . GLY A 1 162 ? 2.113 26.875 14.156 1 97.88 162 GLY A O 1
ATOM 1286 N N . PRO A 1 163 ? 0.384 27.938 15.117 1 96.69 163 PRO A N 1
ATOM 1287 C CA . PRO A 1 163 ? 0.956 27.797 16.453 1 96.69 163 PRO A CA 1
ATOM 1288 C C . PRO A 1 163 ? 0.951 26.344 16.938 1 96.69 163 PRO A C 1
ATOM 1290 O O . PRO A 1 163 ? 0.096 25.547 16.531 1 96.69 163 PRO A O 1
ATOM 1293 N N . GLY A 1 164 ? 1.927 26.016 17.75 1 93.88 164 GLY A N 1
ATOM 1294 C CA . GLY A 1 164 ? 1.906 24.75 18.453 1 93.88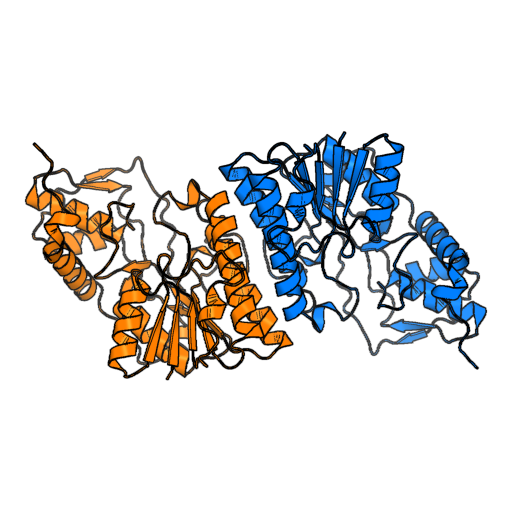 164 GLY A CA 1
ATOM 1295 C C . GLY A 1 164 ? 2.674 23.656 17.734 1 93.88 164 GLY A C 1
ATOM 1296 O O . GLY A 1 164 ? 2.383 22.469 17.906 1 93.88 164 GLY A O 1
ATOM 1297 N N . TYR A 1 165 ? 3.594 24.031 16.859 1 91.88 165 TYR A N 1
ATOM 1298 C CA . TYR A 1 165 ? 4.492 23.062 16.234 1 91.88 165 TYR A CA 1
ATOM 1299 C C . TYR A 1 165 ? 5.48 22.516 17.25 1 91.88 165 TYR A C 1
ATOM 1301 O O . TYR A 1 165 ? 5.5 22.953 18.406 1 91.88 165 TYR A O 1
ATOM 1309 N N . HIS A 1 166 ? 6.215 21.516 16.875 1 86 166 HIS A N 1
ATOM 1310 C CA . HIS A 1 166 ? 7.125 20.922 17.844 1 86 166 HIS A CA 1
ATOM 1311 C C . HIS A 1 166 ? 8.273 21.875 18.172 1 86 166 HIS A C 1
ATOM 1313 O O . HIS A 1 166 ? 8.727 22.625 17.312 1 86 166 HIS A O 1
ATOM 1319 N N . THR A 1 167 ? 8.75 21.844 19.375 1 82.44 167 THR A N 1
ATOM 1320 C CA . THR A 1 167 ? 9.781 22.75 19.859 1 82.44 167 THR A CA 1
ATOM 1321 C C . THR A 1 167 ? 11 21.984 20.359 1 82.44 167 THR A C 1
ATOM 1323 O O . THR A 1 167 ? 11.82 22.516 21.109 1 82.44 167 THR A O 1
ATOM 1326 N N . ASP A 1 168 ? 11.07 20.688 19.953 1 77.5 168 ASP A N 1
ATOM 1327 C CA . ASP A 1 168 ? 12.062 19.812 20.547 1 77.5 168 ASP A CA 1
ATOM 1328 C C . ASP A 1 168 ? 13.336 19.766 19.719 1 77.5 168 ASP A C 1
ATOM 1330 O O . ASP A 1 168 ? 14.211 18.922 19.938 1 77.5 168 ASP A O 1
ATOM 1334 N N . GLY A 1 169 ? 13.547 20.562 18.734 1 72.19 169 GLY A N 1
ATOM 1335 C CA . GLY A 1 169 ? 14.789 20.656 17.969 1 72.19 169 GLY A CA 1
ATOM 1336 C C . GLY A 1 169 ? 14.781 19.812 16.719 1 72.19 169 GLY A C 1
ATOM 1337 O O . GLY A 1 169 ? 15.711 19.891 15.906 1 72.19 169 GLY A O 1
ATOM 1338 N N . ARG A 1 170 ? 13.828 19.156 16.609 1 72.75 170 ARG A N 1
ATOM 1339 C CA . ARG A 1 170 ? 13.758 18.375 15.375 1 72.75 170 ARG A CA 1
ATOM 1340 C C . ARG A 1 170 ? 13.586 19.266 14.156 1 72.75 170 ARG A C 1
ATOM 1342 O O . ARG A 1 170 ? 13.141 20.406 14.281 1 72.75 170 ARG A O 1
ATOM 1349 N N . GLN A 1 171 ? 13.898 18.656 12.977 1 76.5 171 GLN A N 1
ATOM 1350 C CA . GLN A 1 171 ? 13.789 19.406 11.727 1 76.5 171 GLN A CA 1
ATOM 1351 C C . GLN A 1 171 ? 12.367 19.906 11.5 1 76.5 171 GLN A C 1
ATOM 1353 O O . GLN A 1 171 ? 11.398 19.172 11.734 1 76.5 171 GLN A O 1
ATOM 1358 N N . MET A 1 172 ? 12.32 21.156 11.102 1 81.31 172 MET A N 1
ATOM 1359 C CA . MET A 1 172 ? 11.023 21.797 10.898 1 81.31 172 MET A CA 1
ATOM 1360 C C . MET A 1 172 ? 10.711 21.922 9.414 1 81.31 172 MET A C 1
ATOM 1362 O O . MET A 1 172 ? 11.617 21.891 8.578 1 81.31 172 MET A O 1
ATOM 1366 N N . HIS A 1 173 ? 9.453 22.047 9.18 1 86.75 173 HIS A N 1
ATOM 1367 C CA . HIS A 1 173 ? 9.039 22.375 7.824 1 86.75 173 HIS A CA 1
ATOM 1368 C C . HIS A 1 173 ? 9.523 23.766 7.414 1 86.75 173 HIS A C 1
ATOM 1370 O O . HIS A 1 173 ? 9.828 24.594 8.273 1 86.75 173 HIS A O 1
ATOM 1376 N N . PHE A 1 174 ? 9.508 24.016 6.23 1 85.44 174 PHE A N 1
ATOM 1377 C CA . PHE A 1 174 ? 10.203 25.172 5.668 1 85.44 174 PHE A CA 1
ATOM 1378 C C . PHE A 1 174 ? 9.68 26.469 6.277 1 85.44 174 PHE A C 1
ATOM 1380 O O . PHE A 1 174 ? 10.461 27.375 6.574 1 85.44 174 PHE A O 1
ATOM 1387 N N . 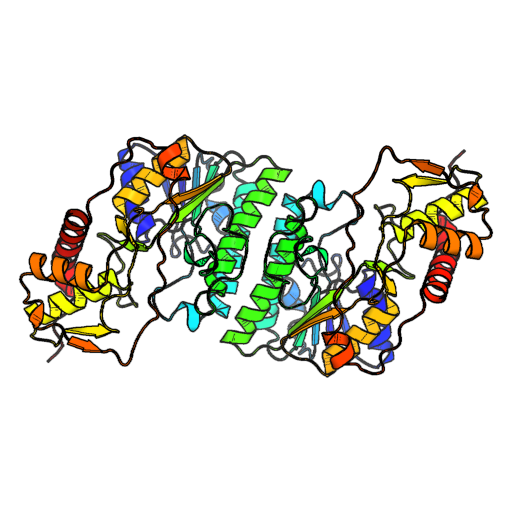ILE A 1 175 ? 8.398 26.578 6.508 1 93 175 ILE A N 1
ATOM 1388 C CA . ILE A 1 175 ? 7.793 27.812 6.957 1 93 175 ILE A CA 1
ATOM 1389 C C . ILE A 1 175 ? 8.234 28.125 8.383 1 93 175 ILE A C 1
ATOM 1391 O O . ILE A 1 175 ? 8.508 29.281 8.727 1 93 175 ILE A O 1
ATOM 1395 N N . PHE A 1 176 ? 8.352 27.109 9.172 1 93.69 176 PHE A N 1
ATOM 1396 C CA . PHE A 1 176 ? 8.805 27.281 10.547 1 93.69 176 PHE A CA 1
ATOM 1397 C C . PHE A 1 176 ? 10.297 27.609 10.586 1 93.69 176 PHE A C 1
ATOM 1399 O O . PHE A 1 176 ? 10.734 28.453 11.367 1 93.69 176 PHE A O 1
ATOM 1406 N N . ASP A 1 177 ? 10.961 26.906 9.711 1 90.81 177 ASP A N 1
ATOM 1407 C CA . ASP A 1 177 ? 12.398 27.172 9.602 1 90.81 177 ASP A CA 1
ATOM 1408 C C . ASP A 1 177 ? 12.656 28.594 9.133 1 90.81 177 ASP A C 1
ATOM 1410 O O . ASP A 1 177 ? 13.578 29.266 9.617 1 90.81 177 ASP A O 1
ATOM 1414 N N . LEU A 1 178 ? 11.938 29.031 8.242 1 93.12 178 LEU A N 1
ATOM 1415 C CA . LEU A 1 178 ? 12.062 30.391 7.723 1 93.12 178 LEU A CA 1
ATOM 1416 C C . LEU A 1 178 ? 11.797 31.422 8.82 1 93.12 178 LEU A C 1
ATOM 1418 O O . LEU A 1 178 ? 12.555 32.375 8.977 1 93.12 178 LEU A O 1
ATOM 1422 N N . ILE A 1 179 ? 10.758 31.266 9.531 1 96.25 179 ILE A N 1
ATOM 1423 C CA . ILE A 1 179 ? 10.398 32.156 10.625 1 96.25 179 ILE A CA 1
ATOM 1424 C C . ILE A 1 179 ? 11.531 32.188 11.656 1 96.25 179 ILE A C 1
ATOM 1426 O O . ILE A 1 179 ? 11.961 33.281 12.07 1 96.25 179 ILE A O 1
ATOM 1430 N N . ARG A 1 180 ? 11.992 31.016 11.992 1 94.5 180 ARG A N 1
ATOM 1431 C CA . ARG A 1 180 ? 13.062 30.891 12.969 1 94.5 180 ARG A CA 1
ATOM 1432 C C . ARG A 1 180 ? 14.312 31.641 12.516 1 94.5 180 ARG A C 1
ATOM 1434 O O . ARG A 1 180 ? 14.891 32.406 13.281 1 94.5 180 ARG A O 1
ATOM 1441 N N . LYS A 1 181 ? 14.734 31.453 11.297 1 94 181 LYS A N 1
ATOM 1442 C CA . LYS A 1 181 ? 15.945 32.062 10.758 1 94 181 LYS A CA 1
ATOM 1443 C C . LYS A 1 181 ? 15.828 33.594 10.773 1 94 181 LYS A C 1
ATOM 1445 O O . LYS A 1 181 ? 16.781 34.281 11.141 1 94 181 LYS A O 1
ATOM 1450 N N . ILE A 1 182 ? 14.734 34.094 10.391 1 96.5 182 ILE A N 1
ATOM 1451 C CA . ILE A 1 182 ? 14.539 35.531 10.297 1 96.5 182 ILE A CA 1
ATOM 1452 C C . ILE A 1 182 ? 14.516 36.156 11.695 1 96.5 182 ILE A C 1
ATOM 1454 O O . ILE A 1 182 ? 15.125 37.188 11.938 1 96.5 182 ILE A O 1
ATOM 1458 N N . ILE A 1 183 ? 13.82 35.5 12.625 1 96 183 ILE A N 1
ATOM 1459 C CA . ILE A 1 183 ? 13.789 35.969 14 1 96 183 ILE A CA 1
ATOM 1460 C C . ILE A 1 183 ? 15.203 35.969 14.578 1 96 183 ILE A C 1
ATOM 1462 O O . ILE A 1 183 ? 15.602 36.906 15.266 1 96 183 ILE A O 1
ATOM 1466 N N . ARG A 1 184 ? 15.977 34.938 14.25 1 95.12 184 ARG A N 1
ATOM 1467 C CA . ARG A 1 184 ? 17.344 34.875 14.734 1 95.12 184 ARG A CA 1
ATOM 1468 C C . ARG A 1 184 ? 18.219 35.938 14.117 1 95.12 184 ARG A C 1
ATOM 1470 O O . ARG A 1 184 ? 19.109 36.5 14.773 1 95.12 184 ARG A O 1
ATOM 1477 N N . GLY A 1 185 ? 17.984 36.219 12.906 1 95.12 185 GLY A N 1
ATOM 1478 C CA . GLY A 1 185 ? 18.656 37.344 12.281 1 95.12 185 GLY A CA 1
ATOM 1479 C C . GLY A 1 185 ? 18.406 38.656 13.008 1 95.12 185 GLY A C 1
ATOM 1480 O O . GLY A 1 185 ? 19.328 39.438 13.227 1 95.12 185 GLY A O 1
ATOM 1481 N N . LYS A 1 186 ? 17.203 38.875 13.336 1 95.5 186 LYS A N 1
ATOM 1482 C CA . LYS A 1 186 ? 16.812 40.094 14.047 1 95.5 186 LYS A CA 1
ATOM 1483 C C . LYS A 1 186 ? 17.438 40.125 15.438 1 95.5 186 LYS A C 1
ATOM 1485 O O . LYS A 1 186 ? 18 41.125 15.844 1 95.5 186 LYS A O 1
ATOM 1490 N N . LEU A 1 187 ? 17.375 39 16.125 1 94.81 187 LEU A N 1
ATOM 1491 C CA . LEU A 1 187 ? 17.734 38.969 17.547 1 94.81 187 LEU A CA 1
ATOM 1492 C C . LEU A 1 187 ? 19.25 38.906 17.719 1 94.81 187 LEU A C 1
ATOM 1494 O O . LEU A 1 187 ? 19.797 39.469 18.656 1 94.81 187 LEU A O 1
ATOM 1498 N N . TYR A 1 188 ? 19.922 38.188 16.766 1 94.62 188 TYR A N 1
ATOM 1499 C CA . TYR A 1 188 ? 21.312 37.844 17.031 1 94.62 188 TYR A CA 1
ATOM 1500 C C . TYR A 1 188 ? 22.203 38.312 15.883 1 94.62 188 TYR A C 1
ATOM 1502 O O . TYR A 1 188 ? 23.422 38.062 15.906 1 94.62 188 TYR A O 1
ATOM 1510 N N . GLY A 1 189 ? 21.688 38.781 14.883 1 93.75 189 GLY A N 1
ATOM 1511 C CA . GLY A 1 189 ? 22.469 39.25 13.758 1 93.75 189 GLY A CA 1
ATOM 1512 C C . GLY A 1 189 ? 22.984 38.156 12.883 1 93.75 189 GLY A C 1
ATOM 1513 O O . GLY A 1 189 ? 23.984 38.312 12.164 1 93.75 189 GLY A O 1
ATOM 1514 N N . GLU A 1 190 ? 22.359 37.031 12.984 1 94.56 190 GLU A N 1
ATOM 1515 C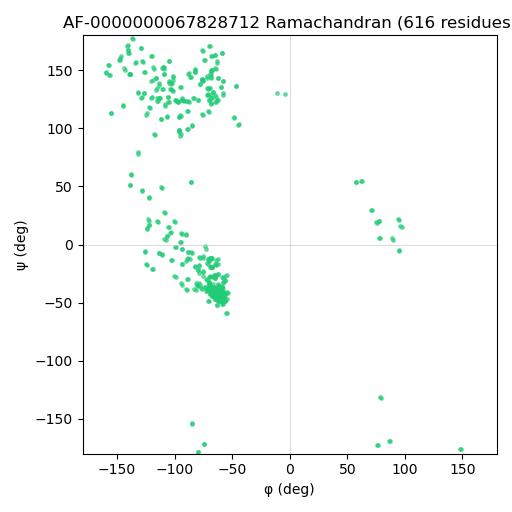 CA . GLU A 1 190 ? 22.75 35.906 12.156 1 94.56 190 GLU A CA 1
ATOM 1516 C C . GLU A 1 190 ? 22.344 36.125 10.695 1 94.56 190 GLU A C 1
ATOM 1518 O O . GLU A 1 190 ? 21.297 36.719 10.414 1 94.56 190 GLU A O 1
ATOM 1523 N N . THR A 1 191 ? 23.188 35.625 9.844 1 93.94 191 THR A N 1
ATOM 1524 C CA . THR A 1 191 ? 22.859 35.719 8.43 1 93.94 191 THR A CA 1
ATOM 1525 C C . THR A 1 191 ? 21.703 34.781 8.094 1 93.94 191 THR A C 1
ATOM 1527 O O . THR A 1 191 ? 21.719 33.594 8.445 1 93.94 191 THR A O 1
ATOM 1530 N N . VAL A 1 192 ? 20.734 35.344 7.449 1 95.06 192 VAL A N 1
ATOM 1531 C CA . VAL A 1 192 ? 19.594 34.562 7.008 1 95.06 192 VAL A CA 1
ATOM 1532 C C . VAL A 1 192 ? 19.797 34.125 5.562 1 95.06 192 VAL A C 1
ATOM 1534 O O . VAL A 1 192 ? 19.766 34.938 4.641 1 95.06 192 VAL A O 1
ATOM 1537 N N . THR A 1 193 ? 20 32.812 5.375 1 92.31 193 THR A N 1
ATOM 1538 C CA . THR A 1 193 ? 20.219 32.25 4.047 1 92.31 193 THR A CA 1
ATOM 1539 C C . THR A 1 193 ? 19.078 31.312 3.668 1 92.31 193 THR A C 1
ATOM 1541 O O . THR A 1 193 ? 18.734 30.406 4.43 1 92.31 193 THR A O 1
ATOM 1544 N N . LEU A 1 194 ? 18.5 31.609 2.588 1 88.94 194 LEU A N 1
ATOM 1545 C CA . LEU A 1 194 ? 17.469 30.734 2.027 1 88.94 194 LEU A CA 1
ATOM 1546 C C . LEU A 1 194 ? 18.016 29.953 0.829 1 88.94 194 LEU A C 1
ATOM 1548 O O . LEU A 1 194 ? 18.766 30.5 0.016 1 88.94 194 LEU A O 1
ATOM 1552 N N . TRP A 1 195 ? 17.609 28.734 0.826 1 82.75 195 TRP A N 1
ATOM 1553 C CA . TRP A 1 195 ? 18.078 27.891 -0.274 1 82.75 195 TRP A CA 1
ATOM 1554 C C . TRP A 1 195 ? 17.297 28.188 -1.55 1 82.75 195 TRP A C 1
ATOM 1556 O O . TRP A 1 195 ? 16.078 28.375 -1.512 1 82.75 195 TRP A O 1
ATOM 1566 N N . GLY A 1 196 ? 18.062 28.234 -2.703 1 83.12 196 GLY A N 1
ATOM 1567 C CA . GLY A 1 196 ? 17.453 28.531 -3.992 1 83.12 196 GLY A CA 1
ATOM 1568 C C . GLY A 1 196 ? 17.359 30.016 -4.281 1 83.12 196 GLY A C 1
ATOM 1569 O O . GLY A 1 196 ? 18.047 30.812 -3.65 1 83.12 196 GLY A O 1
ATOM 1570 N N . ASP A 1 197 ? 16.594 30.312 -5.367 1 84.31 197 ASP A N 1
ATOM 1571 C CA . ASP A 1 197 ? 16.438 31.703 -5.75 1 84.31 197 ASP A CA 1
ATOM 1572 C C . ASP A 1 197 ? 15.172 32.312 -5.121 1 84.31 197 ASP A C 1
ATOM 1574 O O . ASP A 1 197 ? 14.883 33.5 -5.305 1 84.31 197 ASP A O 1
ATOM 1578 N N . GLY A 1 198 ? 14.5 31.516 -4.488 1 86.88 198 GLY A N 1
ATOM 1579 C CA . GLY A 1 198 ? 13.336 31.984 -3.746 1 86.88 198 GLY A CA 1
ATOM 1580 C C . GLY A 1 198 ? 12.062 31.969 -4.566 1 86.88 198 GLY A C 1
ATOM 1581 O O . GLY A 1 198 ? 10.992 32.312 -4.059 1 86.88 198 GLY A O 1
ATOM 1582 N N . TYR A 1 199 ? 12.086 31.484 -5.781 1 88.12 199 TYR A N 1
ATOM 1583 C CA . TYR A 1 199 ? 10.898 31.562 -6.629 1 88.12 199 TYR A CA 1
ATOM 1584 C C . TYR A 1 199 ? 10.133 30.25 -6.621 1 88.12 199 TYR A C 1
ATOM 1586 O O . TYR A 1 199 ? 9.047 30.156 -7.203 1 88.12 199 TYR A O 1
ATOM 1594 N N . GLN A 1 200 ? 10.664 29.25 -5.902 1 86 200 GLN A N 1
ATOM 1595 C CA . GLN A 1 200 ? 9.859 28.047 -5.684 1 86 200 GLN A CA 1
ATOM 1596 C C . GLN A 1 200 ? 8.594 28.375 -4.902 1 86 200 GLN A C 1
ATOM 1598 O O . GLN A 1 200 ? 8.586 29.266 -4.047 1 86 200 GLN A O 1
ATOM 1603 N N . ARG A 1 201 ? 7.574 27.719 -5.25 1 90.31 201 ARG A N 1
ATOM 1604 C CA . ARG A 1 201 ? 6.262 28.031 -4.695 1 90.31 201 ARG A CA 1
ATOM 1605 C C . ARG A 1 201 ? 5.785 26.938 -3.746 1 90.31 201 ARG A C 1
ATOM 1607 O O . ARG A 1 201 ? 6.133 25.766 -3.918 1 90.31 201 ARG A O 1
ATOM 1614 N N . ARG A 1 202 ? 5.059 27.328 -2.744 1 91.81 202 ARG A N 1
ATOM 1615 C CA . ARG A 1 202 ? 4.48 26.422 -1.763 1 91.81 202 ARG A CA 1
ATOM 1616 C C . ARG A 1 202 ? 3.057 26.828 -1.403 1 91.81 202 ARG A C 1
ATOM 1618 O O . ARG A 1 202 ? 2.711 28.016 -1.471 1 91.81 202 ARG A O 1
ATOM 1625 N N . GLU A 1 203 ? 2.301 25.875 -1.136 1 95.38 203 GLU A N 1
ATOM 1626 C CA . GLU A 1 203 ? 0.957 26.047 -0.596 1 95.38 203 GLU A CA 1
ATOM 1627 C C . GLU A 1 203 ? 0.914 25.734 0.896 1 95.38 203 GLU A C 1
ATOM 1629 O O . GLU A 1 203 ? 1.491 24.734 1.342 1 95.38 203 GLU A O 1
ATOM 1634 N N . LEU A 1 204 ? 0.253 26.609 1.675 1 96.12 204 LEU A N 1
ATOM 1635 C CA . LEU A 1 204 ? 0.101 26.406 3.111 1 96.12 204 LEU A CA 1
ATOM 1636 C C . LEU A 1 204 ? -1.367 26.484 3.52 1 96.12 204 LEU A C 1
ATOM 1638 O O . LEU A 1 204 ? -2.145 27.234 2.924 1 96.12 204 LEU A O 1
ATOM 1642 N N . VAL A 1 205 ? -1.681 25.75 4.5 1 97.19 205 VAL A N 1
ATOM 1643 C CA . VAL A 1 205 ? -2.988 25.844 5.141 1 97.19 205 VAL A CA 1
ATOM 1644 C C . VAL A 1 205 ? -2.812 26.062 6.641 1 97.19 205 VAL A C 1
ATOM 1646 O O . VAL A 1 205 ? -2.029 25.359 7.289 1 97.19 205 VAL A O 1
ATOM 1649 N N . PHE A 1 206 ? -3.537 27.062 7.094 1 98.44 206 PHE A N 1
ATOM 1650 C CA . PHE A 1 206 ? -3.492 27.344 8.523 1 98.44 206 PHE A CA 1
ATOM 1651 C C . PHE A 1 206 ? -4.125 26.203 9.32 1 98.44 206 PHE A C 1
ATOM 1653 O O . PHE A 1 206 ? -5.223 25.75 9 1 98.44 206 PHE A O 1
ATOM 1660 N N . VAL A 1 207 ? -3.441 25.719 10.367 1 98.44 207 VAL A N 1
ATOM 1661 C CA . VAL A 1 207 ? -3.773 24.469 11.062 1 98.44 207 VAL A CA 1
ATOM 1662 C C . VAL A 1 207 ? -5.164 24.594 11.68 1 98.44 207 VAL A C 1
ATOM 1664 O O . VAL A 1 207 ? -5.922 23.609 11.703 1 98.44 207 VAL A O 1
ATOM 1667 N N . GLU A 1 208 ? -5.566 25.734 12.195 1 98.38 208 GLU A N 1
ATOM 1668 C CA . GLU A 1 208 ? -6.891 25.906 12.789 1 98.38 208 GLU A CA 1
ATOM 1669 C C . GLU A 1 208 ? -7.984 25.797 11.727 1 98.38 208 GLU A C 1
ATOM 1671 O O . GLU A 1 208 ? -9.07 25.281 12 1 98.38 208 GLU A O 1
ATOM 1676 N N . ASP A 1 209 ? -7.68 26.344 10.547 1 98.69 209 ASP A N 1
ATOM 1677 C CA . ASP A 1 209 ? -8.617 26.188 9.438 1 98.69 209 ASP A CA 1
ATOM 1678 C C . ASP A 1 209 ? -8.781 24.719 9.055 1 98.69 209 ASP A C 1
ATOM 1680 O O . ASP A 1 209 ? -9.898 24.25 8.844 1 98.69 209 ASP A O 1
ATOM 1684 N N . PHE A 1 210 ? -7.648 24.047 8.938 1 98.69 210 PHE A N 1
ATOM 1685 C CA . PHE A 1 210 ? -7.695 22.641 8.578 1 98.69 210 PHE A CA 1
ATOM 1686 C C . PHE A 1 210 ? -8.555 21.859 9.562 1 98.69 210 PHE A C 1
ATOM 1688 O O . PHE A 1 210 ? -9.406 21.062 9.156 1 98.69 210 PHE A O 1
ATOM 1695 N N . ALA A 1 211 ? -8.312 22.062 10.867 1 98.69 211 ALA A N 1
ATOM 1696 C CA . ALA A 1 211 ? -9.062 21.344 11.898 1 98.69 211 ALA A CA 1
ATOM 1697 C C . ALA A 1 211 ? -10.555 21.625 11.789 1 98.69 211 ALA A C 1
ATOM 1699 O O . ALA A 1 211 ? -11.375 20.703 11.844 1 98.69 211 ALA A O 1
ATOM 1700 N N . ARG A 1 212 ? -10.867 22.875 11.617 1 98.38 212 ARG A N 1
ATOM 1701 C CA . ARG A 1 212 ? -12.266 23.266 11.477 1 98.38 212 ARG A CA 1
ATOM 1702 C C . ARG A 1 212 ? -12.906 22.578 10.273 1 98.38 212 ARG A C 1
ATOM 1704 O O . ARG A 1 212 ? -14.008 22.031 10.383 1 98.38 212 ARG A O 1
ATOM 1711 N N . ILE A 1 213 ? -12.242 22.609 9.141 1 98.75 213 ILE A N 1
ATOM 1712 C CA . ILE A 1 213 ? -12.734 22.016 7.91 1 98.75 213 ILE A CA 1
ATOM 1713 C C . ILE A 1 213 ? -12.883 20.5 8.094 1 98.75 213 ILE A C 1
ATOM 1715 O O . ILE A 1 213 ? -13.883 19.906 7.68 1 98.75 213 ILE A O 1
ATOM 1719 N N . ALA A 1 214 ? -11.891 19.875 8.734 1 98.75 214 ALA A N 1
ATOM 1720 C CA . ALA A 1 214 ? -11.922 18.438 8.992 1 98.75 214 ALA A CA 1
ATOM 1721 C C . ALA A 1 214 ? -13.172 18.062 9.781 1 98.75 214 ALA A C 1
ATOM 1723 O O . ALA A 1 214 ? -13.844 17.078 9.453 1 98.75 214 ALA A O 1
ATOM 1724 N N . LEU A 1 215 ? -13.508 18.844 10.805 1 98.44 215 LEU A N 1
ATOM 1725 C CA . LEU A 1 215 ? -14.656 18.562 11.656 1 98.44 215 LEU A CA 1
ATOM 1726 C C . LEU A 1 215 ? -15.961 18.719 10.875 1 98.44 215 LEU A C 1
ATOM 1728 O O . LEU A 1 215 ? -16.875 17.891 11.008 1 98.44 215 LEU A O 1
ATOM 1732 N N . GLU A 1 216 ? -16 19.734 10.07 1 98.19 216 GLU A N 1
ATOM 1733 C CA . GLU A 1 216 ? -17.203 19.969 9.266 1 98.19 216 GLU A CA 1
ATOM 1734 C C . GLU A 1 216 ? -17.391 18.875 8.227 1 98.19 216 GLU A C 1
ATOM 1736 O O . GLU A 1 216 ? -18.5 18.375 8.039 1 98.19 216 GLU A O 1
ATOM 1741 N N . LEU A 1 217 ? -16.312 18.5 7.574 1 98.75 217 LEU A N 1
ATOM 1742 C CA . LEU A 1 217 ? -16.391 17.438 6.578 1 98.75 217 LEU A CA 1
ATOM 1743 C C . LEU A 1 217 ? -16.781 16.109 7.23 1 98.75 217 LEU A C 1
ATOM 1745 O O . LEU A 1 217 ? -17.531 15.32 6.648 1 98.75 217 LEU A O 1
ATOM 1749 N N . ALA A 1 218 ? -16.219 15.852 8.43 1 98.56 218 ALA A N 1
ATOM 1750 C CA . ALA A 1 218 ? -16.516 14.602 9.133 1 98.56 218 ALA A CA 1
ATOM 1751 C C . ALA A 1 218 ? -18.016 14.461 9.391 1 98.56 218 ALA A C 1
ATOM 1753 O O . ALA A 1 218 ? -18.531 13.344 9.414 1 98.56 218 ALA A O 1
ATOM 1754 N N . ALA A 1 219 ? -18.719 15.555 9.531 1 97.06 219 ALA A N 1
ATOM 1755 C CA . ALA A 1 219 ? -20.141 15.547 9.844 1 97.06 219 ALA A CA 1
ATOM 1756 C C . ALA A 1 219 ? -20.984 15.328 8.586 1 97.06 219 ALA A C 1
ATOM 1758 O O . ALA A 1 219 ? -22.109 14.852 8.664 1 97.06 219 ALA A O 1
ATOM 1759 N N . MET A 1 220 ? -20.359 15.578 7.371 1 97.19 220 MET A N 1
ATOM 1760 C CA . MET A 1 220 ? -21.25 15.648 6.223 1 97.19 220 MET A CA 1
ATOM 1761 C C . MET A 1 220 ? -20.812 14.672 5.137 1 97.19 220 MET A C 1
ATOM 1763 O O . MET A 1 220 ? -21.578 14.383 4.211 1 97.19 220 MET A O 1
ATOM 1767 N N . VAL A 1 221 ? -19.594 14.203 5.223 1 98.38 221 VAL A N 1
ATOM 1768 C CA . VAL A 1 221 ? -19.047 13.43 4.109 1 98.38 221 VAL A CA 1
ATOM 1769 C C . VAL A 1 221 ? -18.672 12.031 4.586 1 98.38 221 VAL A C 1
ATOM 1771 O O . VAL A 1 221 ? -17.984 11.875 5.598 1 98.38 221 VAL A O 1
ATOM 1774 N N . ASP A 1 222 ? -19.188 10.992 3.918 1 98.56 222 ASP A N 1
ATOM 1775 C CA . ASP A 1 222 ? -18.797 9.609 4.16 1 98.56 222 ASP A CA 1
ATOM 1776 C C . ASP A 1 222 ? -18.125 9 2.93 1 98.56 222 ASP A C 1
ATOM 1778 O O . ASP A 1 222 ? -18.5 9.312 1.796 1 98.56 222 ASP A O 1
ATOM 1782 N N . ASN A 1 223 ? -17.172 8.203 3.24 1 98.62 223 ASN A N 1
ATOM 1783 C CA . ASN A 1 223 ? -16.578 7.312 2.244 1 98.62 223 ASN A CA 1
ATOM 1784 C C . ASN A 1 223 ? -16.031 8.094 1.052 1 98.62 223 ASN A C 1
ATOM 1786 O O . ASN A 1 223 ? -16.359 7.793 -0.096 1 98.62 223 ASN A O 1
ATOM 1790 N N . ASP A 1 224 ? -15.148 9.102 1.385 1 98.62 224 ASP A N 1
ATOM 1791 C CA . ASP A 1 224 ? -14.539 9.961 0.375 1 98.62 224 ASP A CA 1
ATOM 1792 C C . ASP A 1 224 ? -13.141 10.391 0.795 1 98.62 224 ASP A C 1
ATOM 1794 O O . ASP A 1 224 ? -12.727 10.164 1.936 1 98.62 224 ASP A O 1
ATOM 1798 N N . LEU A 1 225 ? -12.375 10.812 -0.12 1 98.88 225 LEU A N 1
ATOM 1799 C CA . LEU A 1 225 ? -11.086 11.477 0.044 1 98.88 225 LEU A CA 1
ATOM 1800 C C . LEU A 1 225 ? -11.156 12.93 -0.415 1 98.88 225 LEU A C 1
ATOM 1802 O O . LEU A 1 225 ? -11.617 13.211 -1.521 1 98.88 225 LEU A O 1
ATOM 1806 N N . VAL A 1 226 ? -10.766 13.852 0.455 1 98.94 226 VAL A N 1
ATOM 1807 C CA . VAL A 1 226 ? -10.93 15.266 0.132 1 98.94 226 VAL A CA 1
ATOM 1808 C C . VAL A 1 226 ? -9.609 16 0.338 1 98.94 226 VAL A C 1
ATOM 1810 O O . VAL A 1 226 ? -9.008 15.93 1.413 1 98.94 226 VAL A O 1
ATOM 1813 N N . ASN A 1 227 ? -9.188 16.688 -0.666 1 98.75 227 ASN A N 1
ATOM 1814 C CA . ASN A 1 227 ? -8.07 17.625 -0.555 1 98.75 227 ASN A CA 1
ATOM 1815 C C . ASN A 1 227 ? -8.469 18.875 0.233 1 98.75 227 ASN A C 1
ATOM 1817 O O . ASN A 1 227 ? -9.508 19.484 -0.038 1 98.75 227 ASN A O 1
ATOM 1821 N N . ILE A 1 228 ? -7.656 19.156 1.188 1 98.69 228 ILE A N 1
ATOM 1822 C CA . ILE A 1 228 ? -7.836 20.406 1.926 1 98.69 228 ILE A CA 1
ATOM 1823 C C . ILE A 1 228 ? -6.609 21.297 1.738 1 98.69 228 ILE A C 1
ATOM 1825 O O . ILE A 1 228 ? -5.625 21.172 2.475 1 98.69 228 ILE A O 1
ATOM 1829 N N . GLY A 1 229 ? -6.66 22.188 0.794 1 97.38 229 GLY A N 1
ATOM 1830 C CA . GLY A 1 229 ? -5.621 23.156 0.475 1 97.38 229 GLY A CA 1
ATOM 1831 C C . GLY A 1 229 ? -6.137 24.578 0.374 1 97.38 229 GLY A C 1
ATOM 1832 O O . GLY A 1 229 ? -7.344 24.812 0.437 1 97.38 229 GLY A O 1
ATOM 1833 N N . ALA A 1 230 ? -5.234 25.469 0.307 1 95.5 230 ALA A N 1
ATOM 1834 C CA . ALA A 1 230 ? -5.594 26.875 0.167 1 95.5 230 ALA A CA 1
ATOM 1835 C C . ALA A 1 230 ? -6.055 27.188 -1.255 1 95.5 230 ALA A C 1
ATOM 1837 O O . ALA A 1 230 ? -6.77 28.172 -1.483 1 95.5 230 ALA A O 1
ATOM 1838 N N . GLY A 1 231 ? -5.645 26.391 -2.186 1 94 231 GLY A N 1
ATOM 1839 C CA . GLY A 1 231 ? -5.965 26.625 -3.584 1 94 231 GLY A CA 1
ATOM 1840 C C . GLY A 1 231 ? -5.109 27.703 -4.215 1 94 231 GLY A C 1
ATOM 1841 O O . GLY A 1 231 ? -5.395 28.156 -5.328 1 94 231 GLY A O 1
ATOM 1842 N N . GLU A 1 232 ? -4.176 28.156 -3.473 1 93.94 232 GLU A N 1
ATOM 1843 C CA . GLU A 1 232 ? -3.209 29.141 -3.953 1 93.94 232 GLU A CA 1
ATOM 1844 C C . GLU A 1 232 ? -1.824 28.875 -3.363 1 93.94 232 GLU A C 1
ATOM 1846 O O . GLU A 1 232 ? -1.7 28.297 -2.287 1 93.94 232 GLU A O 1
ATOM 1851 N N . GLU A 1 233 ? -0.848 29.25 -4.145 1 94.5 233 GLU A N 1
ATOM 1852 C CA . GLU A 1 233 ? 0.531 29.078 -3.699 1 94.5 233 GLU A CA 1
ATOM 1853 C C . GLU A 1 233 ? 1.315 30.375 -3.811 1 94.5 233 GLU A C 1
ATOM 1855 O O . GLU A 1 233 ? 0.902 31.297 -4.52 1 94.5 233 GLU A O 1
ATOM 1860 N N . PHE A 1 234 ? 2.389 30.453 -3.014 1 94.31 234 PHE A N 1
ATOM 1861 C CA . PHE A 1 234 ? 3.236 31.641 -2.992 1 94.31 234 PHE A CA 1
ATOM 1862 C C . PHE A 1 234 ? 4.711 31.25 -3.053 1 94.31 234 PHE A C 1
ATOM 1864 O O . PHE A 1 234 ? 5.07 30.109 -2.732 1 94.31 234 PHE A O 1
ATOM 1871 N N . THR A 1 235 ? 5.488 32.188 -3.51 1 92.19 235 THR A N 1
ATOM 1872 C CA . THR A 1 235 ? 6.93 31.953 -3.568 1 92.19 235 THR A CA 1
ATOM 1873 C C . THR A 1 235 ? 7.543 32 -2.172 1 92.19 235 THR A C 1
ATOM 1875 O O . THR A 1 235 ? 6.984 32.625 -1.269 1 92.19 235 THR A O 1
ATOM 1878 N N . ILE A 1 236 ? 8.656 31.406 -2.061 1 92.25 236 ILE A N 1
ATOM 1879 C CA . ILE A 1 236 ? 9.406 31.5 -0.812 1 92.25 236 ILE A CA 1
ATOM 1880 C C . ILE A 1 236 ? 9.727 32.969 -0.5 1 92.25 236 ILE A C 1
ATOM 1882 O O . ILE A 1 236 ? 9.695 33.375 0.661 1 92.25 236 ILE A O 1
ATOM 1886 N N . ARG A 1 237 ? 9.992 33.719 -1.516 1 93.62 237 ARG A N 1
ATOM 1887 C CA . ARG A 1 237 ? 10.266 35.125 -1.359 1 93.62 237 ARG A CA 1
ATOM 1888 C C . ARG A 1 237 ? 9.078 35.844 -0.729 1 93.62 237 ARG A C 1
ATOM 1890 O O . ARG A 1 237 ? 9.25 36.688 0.15 1 93.62 237 ARG A O 1
ATOM 1897 N N . ARG A 1 238 ? 7.945 35.531 -1.217 1 95.56 238 ARG A N 1
ATOM 1898 C CA . ARG A 1 238 ? 6.742 36.156 -0.689 1 95.56 238 ARG A CA 1
ATOM 1899 C C . ARG A 1 238 ? 6.555 35.844 0.79 1 95.56 238 ARG A C 1
ATOM 1901 O O . ARG A 1 238 ? 6.219 36.719 1.584 1 95.56 238 ARG A O 1
ATOM 1908 N N . PHE A 1 239 ? 6.762 34.562 1.164 1 96.44 239 PHE A N 1
ATOM 1909 C CA . PHE A 1 239 ? 6.695 34.188 2.568 1 96.44 239 PHE A CA 1
ATOM 1910 C C . PHE A 1 239 ? 7.703 34.969 3.395 1 96.44 239 PHE A C 1
ATOM 1912 O O . PHE A 1 239 ? 7.363 35.5 4.453 1 96.44 239 PHE A O 1
ATOM 1919 N N . ALA A 1 240 ? 8.898 35.062 2.859 1 96.5 240 ALA A N 1
ATOM 1920 C CA . ALA A 1 240 ? 9.977 35.75 3.566 1 96.5 240 ALA A CA 1
ATOM 1921 C C . ALA A 1 240 ? 9.656 37.219 3.748 1 96.5 240 ALA A C 1
ATOM 1923 O O . ALA A 1 240 ? 9.906 37.812 4.812 1 96.5 240 ALA A O 1
ATOM 1924 N N . GLU A 1 241 ? 9.156 37.781 2.758 1 97.38 241 GLU A N 1
ATOM 1925 C CA . GLU A 1 241 ? 8.797 39.188 2.814 1 97.38 241 GLU A CA 1
ATOM 1926 C C . GLU A 1 241 ? 7.758 39.469 3.906 1 97.38 241 GLU A C 1
ATOM 1928 O O . GLU A 1 241 ? 7.898 40.406 4.691 1 97.38 241 GLU A O 1
ATOM 1933 N N . LEU A 1 242 ? 6.754 38.656 3.914 1 97.75 242 LEU A N 1
ATOM 1934 C CA . LEU A 1 242 ? 5.691 38.812 4.902 1 97.75 242 LEU A CA 1
ATOM 1935 C C . LEU A 1 242 ? 6.23 38.625 6.312 1 97.75 242 LEU A C 1
ATOM 1937 O O . LEU A 1 242 ? 5.867 39.344 7.23 1 97.75 242 LEU A O 1
ATOM 1941 N N . ILE A 1 243 ? 7.066 37.625 6.48 1 98.19 243 ILE A N 1
ATOM 1942 C CA . ILE A 1 243 ? 7.645 37.344 7.785 1 98.19 243 ILE A CA 1
ATOM 1943 C C . ILE A 1 243 ? 8.547 38.5 8.227 1 98.19 243 ILE A C 1
ATOM 1945 O O . ILE A 1 243 ? 8.5 38.906 9.383 1 98.19 243 ILE A O 1
ATOM 1949 N N . CYS A 1 244 ? 9.367 39 7.301 1 97.88 244 CYS A N 1
ATOM 1950 C CA . CYS A 1 244 ? 10.242 40.125 7.59 1 97.88 244 CYS A CA 1
ATOM 1951 C C . CYS A 1 244 ? 9.438 41.344 8.055 1 97.88 244 CYS A C 1
ATOM 1953 O O . CYS A 1 244 ? 9.836 42.031 9 1 97.88 244 CYS A O 1
ATOM 1955 N N . GLN A 1 245 ? 8.375 41.562 7.371 1 97.81 245 GLN A N 1
ATOM 1956 C CA . GLN A 1 245 ? 7.516 42.688 7.734 1 97.81 245 GLN A CA 1
ATOM 1957 C C . GLN A 1 245 ? 6.977 42.531 9.156 1 97.81 245 GLN A C 1
ATOM 1959 O O . GLN A 1 245 ? 7.012 43.469 9.945 1 97.81 245 GLN A O 1
ATOM 1964 N N . GLU A 1 246 ? 6.477 41.344 9.453 1 97.31 246 GLU A N 1
ATOM 1965 C CA . GLU A 1 246 ? 5.883 41.062 10.758 1 97.31 246 GLU A CA 1
ATOM 1966 C C . GLU A 1 246 ? 6.938 41.125 11.859 1 97.31 246 GLU A C 1
ATOM 1968 O O . GLU A 1 246 ? 6.652 41.531 12.984 1 97.31 246 GLU A O 1
ATOM 1973 N N . VAL A 1 247 ? 8.141 40.688 11.578 1 97.31 247 VAL A N 1
ATOM 1974 C CA . VAL A 1 247 ? 9.227 40.562 12.555 1 97.31 247 VAL A CA 1
ATOM 1975 C C . VAL A 1 247 ? 10.008 41.844 12.625 1 97.31 247 VAL A C 1
ATOM 1977 O O . VAL A 1 247 ? 10.766 42.094 13.57 1 97.31 247 VAL A O 1
ATOM 1980 N N . ASP A 1 248 ? 9.797 42.75 11.688 1 96.94 248 ASP A N 1
ATOM 1981 C CA . ASP A 1 248 ? 10.57 43.969 11.531 1 96.94 248 ASP A CA 1
ATOM 1982 C C . ASP A 1 248 ? 12.039 43.656 11.234 1 96.94 248 ASP A C 1
ATOM 1984 O O . ASP A 1 248 ? 12.93 44.094 11.961 1 96.94 248 ASP A O 1
ATOM 1988 N N . TYR A 1 249 ? 12.281 42.875 10.219 1 97.62 249 TYR A N 1
ATOM 1989 C CA . TYR A 1 249 ? 13.586 42.531 9.664 1 97.62 249 TYR A CA 1
ATOM 1990 C C . TYR A 1 249 ? 13.703 43 8.211 1 97.62 249 TYR A C 1
ATOM 1992 O O . TYR A 1 249 ? 12.742 42.906 7.449 1 97.62 249 TYR A O 1
ATOM 2000 N N . ASP A 1 250 ? 14.883 43.5 7.789 1 97.69 250 ASP A N 1
ATOM 2001 C CA . ASP A 1 250 ? 15.086 44 6.434 1 97.69 250 ASP A CA 1
ATOM 2002 C C . ASP A 1 250 ? 15.219 42.844 5.445 1 97.69 250 ASP A C 1
ATOM 2004 O O . ASP A 1 250 ? 16.219 42.125 5.461 1 97.69 250 ASP A O 1
ATOM 2008 N N . PHE A 1 251 ? 14.258 42.719 4.605 1 96.88 251 PHE A N 1
ATOM 2009 C CA . PHE A 1 251 ? 14.234 41.656 3.617 1 96.88 251 PHE A CA 1
ATOM 2010 C C . PHE A 1 251 ? 15.492 41.688 2.756 1 96.88 251 PHE A C 1
ATOM 2012 O O . PHE A 1 251 ? 15.953 40.625 2.295 1 96.88 251 PHE A O 1
ATOM 2019 N N . ASN A 1 252 ? 16.047 42.781 2.529 1 95.81 252 ASN A N 1
ATOM 2020 C CA . ASN A 1 252 ? 17.203 42.938 1.659 1 95.81 252 ASN A CA 1
ATOM 2021 C C . ASN A 1 252 ? 18.438 42.281 2.258 1 95.81 252 ASN A C 1
ATOM 2023 O O . ASN A 1 252 ? 19.438 42.062 1.562 1 95.81 252 ASN A O 1
ATOM 2027 N N . LEU A 1 253 ? 18.391 41.906 3.479 1 96.19 253 LEU A N 1
ATOM 2028 C CA . LEU A 1 253 ? 19.531 41.281 4.145 1 96.19 253 LEU A CA 1
ATOM 2029 C C . LEU A 1 253 ? 19.516 39.781 3.941 1 96.19 253 LEU A C 1
ATOM 2031 O O . LEU A 1 253 ? 20.484 39.094 4.262 1 96.19 253 LEU A O 1
ATOM 2035 N N . ILE A 1 254 ? 18.406 39.25 3.438 1 95.62 254 ILE A N 1
ATOM 2036 C CA . ILE A 1 254 ? 18.297 37.812 3.209 1 95.62 254 ILE A CA 1
ATOM 2037 C C . ILE A 1 254 ? 19.188 37.406 2.043 1 95.62 254 ILE A C 1
ATOM 2039 O O . ILE A 1 254 ? 19.203 38.062 0.996 1 95.62 254 ILE A O 1
ATOM 2043 N N . GLU A 1 255 ? 19.922 36.344 2.25 1 94.38 255 GLU A N 1
ATOM 2044 C CA . GLU A 1 255 ? 20.766 35.781 1.203 1 94.38 255 GLU A CA 1
ATOM 2045 C C . GLU A 1 255 ? 20.109 34.531 0.593 1 94.38 255 GLU A C 1
ATOM 2047 O O . GLU A 1 255 ? 19.5 33.75 1.303 1 94.38 255 GLU A O 1
ATOM 2052 N N . PHE A 1 256 ? 20.234 34.469 -0.761 1 90.75 256 PHE A N 1
ATOM 2053 C CA . PHE A 1 256 ? 19.719 33.344 -1.492 1 90.75 256 PHE A CA 1
ATOM 2054 C C . PHE A 1 256 ? 20.875 32.469 -2.025 1 90.75 256 PHE A C 1
ATOM 2056 O O . PHE A 1 256 ? 21.75 32.969 -2.723 1 90.75 256 PHE A O 1
ATOM 2063 N N . ASP A 1 257 ? 20.906 31.234 -1.607 1 88.88 257 ASP A N 1
ATOM 2064 C CA . ASP A 1 257 ? 21.938 30.297 -2.053 1 88.88 257 ASP A CA 1
ATOM 2065 C C . ASP A 1 257 ? 21.438 29.453 -3.227 1 88.88 257 ASP A C 1
ATOM 2067 O O . ASP A 1 257 ? 20.844 28.391 -3.027 1 88.88 257 ASP A O 1
ATOM 2071 N N . THR A 1 258 ? 21.75 29.797 -4.395 1 84.44 258 THR A N 1
ATOM 2072 C CA . THR A 1 258 ? 21.219 29.172 -5.605 1 84.44 258 THR A CA 1
ATOM 2073 C C . THR A 1 258 ? 21.922 27.859 -5.891 1 84.44 258 THR A C 1
ATOM 2075 O O . THR A 1 258 ? 21.5 27.094 -6.762 1 84.44 258 THR A O 1
ATOM 2078 N N . SER A 1 259 ? 23 27.578 -5.199 1 80.06 259 SER A N 1
ATOM 2079 C CA . SER A 1 259 ? 23.688 26.312 -5.383 1 80.06 259 SER A CA 1
ATOM 2080 C C . SER A 1 259 ? 22.891 25.156 -4.805 1 80.06 259 SER A C 1
ATOM 2082 O O . SER A 1 259 ? 23.109 24 -5.156 1 80.06 259 SER A O 1
ATOM 2084 N N . ARG A 1 260 ? 21.969 25.484 -4.016 1 68.75 260 ARG A N 1
ATOM 2085 C CA . ARG A 1 260 ? 21.125 24.484 -3.375 1 68.75 260 ARG A CA 1
ATOM 2086 C C . ARG A 1 260 ? 19.688 24.547 -3.904 1 68.75 260 ARG A C 1
ATOM 2088 O O . ARG A 1 260 ? 18.734 24.531 -3.127 1 68.75 260 ARG A O 1
ATOM 2095 N N . TYR A 1 261 ? 19.578 24.562 -5.137 1 60.28 261 TYR A N 1
ATOM 2096 C CA . TYR A 1 261 ? 18.266 24.734 -5.754 1 60.28 261 TYR A CA 1
ATOM 2097 C C . TYR A 1 261 ? 17.391 23.5 -5.551 1 60.28 261 TYR A C 1
ATOM 2099 O O . TYR A 1 261 ? 17.844 22.375 -5.773 1 60.28 261 TYR A O 1
ATOM 2107 N N . VAL A 1 262 ? 16.328 23.75 -4.77 1 58.41 262 VAL A N 1
ATOM 2108 C CA . VAL A 1 262 ? 15.352 22.688 -4.613 1 58.41 262 VAL A CA 1
ATOM 2109 C C . VAL A 1 262 ? 14.227 22.859 -5.629 1 58.41 262 VAL A C 1
ATOM 2111 O O . VAL A 1 262 ? 13.703 23.953 -5.816 1 58.41 262 VAL A O 1
ATOM 2114 N N . GLY A 1 263 ? 14.266 22.234 -6.758 1 53.88 263 GLY A N 1
ATOM 2115 C CA . GLY A 1 263 ? 13.273 22.156 -7.82 1 53.88 263 GLY A CA 1
ATOM 2116 C C . GLY A 1 263 ? 11.922 22.703 -7.422 1 53.88 263 GLY A C 1
ATOM 2117 O O . GLY A 1 263 ? 11.578 22.719 -6.238 1 53.88 263 GLY A O 1
ATOM 2118 N N . ALA A 1 264 ? 11.289 23.688 -8.352 1 51.75 264 ALA A N 1
ATOM 2119 C CA . ALA A 1 264 ? 10.156 24.609 -8.312 1 51.75 264 ALA A CA 1
ATOM 2120 C C . ALA A 1 264 ? 8.828 23.859 -8.398 1 51.75 264 ALA A C 1
ATOM 2122 O O . ALA A 1 264 ? 7.77 24.469 -8.555 1 51.75 264 ALA A O 1
ATOM 2123 N N . LYS A 1 265 ? 8.727 22.531 -8.523 1 60.41 265 LYS A N 1
ATOM 2124 C CA . LYS A 1 265 ? 7.414 22.156 -9.047 1 60.41 265 LYS A CA 1
ATOM 2125 C C . LYS A 1 265 ? 6.324 22.406 -8.008 1 60.41 265 LYS A C 1
ATOM 2127 O O . LYS A 1 265 ? 6.531 22.172 -6.816 1 60.41 265 LYS A O 1
ATOM 2132 N N . SER A 1 266 ? 5.363 23.219 -8.5 1 65.5 266 SER A N 1
ATOM 2133 C CA . SER A 1 266 ? 4.176 23.547 -7.715 1 65.5 266 SER A CA 1
ATOM 2134 C C . SER A 1 266 ? 3.562 22.312 -7.082 1 65.5 266 SER A C 1
ATOM 2136 O O . SER A 1 266 ? 3.555 21.234 -7.688 1 65.5 266 SER A O 1
ATOM 2138 N N . LYS A 1 267 ? 3.186 22.453 -5.832 1 81.44 267 LYS A N 1
ATOM 2139 C CA . LYS A 1 267 ? 2.49 21.406 -5.09 1 81.44 267 LYS A CA 1
ATOM 2140 C C . LYS A 1 267 ? 1.141 21.906 -4.574 1 81.44 267 LYS A C 1
ATOM 2142 O O . LYS A 1 267 ? 0.745 21.594 -3.451 1 81.44 267 LYS A O 1
ATOM 2147 N N . CYS A 1 268 ? 0.517 22.656 -5.516 1 93.31 268 CYS A N 1
ATOM 2148 C CA . CYS A 1 268 ? -0.777 23.203 -5.121 1 93.31 268 CYS A CA 1
ATOM 2149 C C . CYS A 1 268 ? -1.888 22.188 -5.332 1 93.31 268 CYS A C 1
ATOM 2151 O O . CYS A 1 268 ? -2.076 21.688 -6.445 1 93.31 268 CYS A O 1
ATOM 2153 N N . LEU A 1 269 ? -2.668 21.906 -4.309 1 97.38 269 LEU A N 1
ATOM 2154 C CA . LEU A 1 269 ? -3.709 20.891 -4.359 1 97.38 269 LEU A CA 1
ATOM 2155 C C . LEU A 1 269 ? -4.918 21.375 -5.148 1 97.38 269 LEU A C 1
ATOM 2157 O O . LEU A 1 269 ? -5.293 22.547 -5.043 1 97.38 269 LEU A O 1
ATOM 2161 N N . GLY A 1 270 ? -5.547 20.469 -5.973 1 97.69 270 GLY A N 1
ATOM 2162 C CA . GLY A 1 270 ? -6.875 20.75 -6.492 1 97.69 270 GLY A CA 1
ATOM 2163 C C . GLY A 1 270 ? -7.949 20.75 -5.422 1 97.69 270 GLY A C 1
ATOM 2164 O O . GLY A 1 270 ? -8.117 19.75 -4.707 1 97.69 270 GLY A O 1
ATOM 2165 N N . VAL A 1 271 ? -8.742 21.891 -5.34 1 98.19 271 VAL A N 1
ATOM 2166 C CA . VAL A 1 271 ? -9.672 22.016 -4.223 1 98.19 271 VAL A CA 1
ATOM 2167 C C . VAL A 1 271 ? -11.094 22.188 -4.75 1 98.19 271 VAL A C 1
ATOM 2169 O O . VAL A 1 271 ? -11.961 22.719 -4.051 1 98.19 271 VAL A O 1
ATOM 2172 N N . LYS A 1 272 ? -11.305 21.797 -5.957 1 97.94 272 LYS A N 1
ATOM 2173 C CA . LYS A 1 272 ? -12.648 21.906 -6.527 1 97.94 272 LYS A CA 1
ATOM 2174 C C . LYS A 1 272 ? -13.664 21.125 -5.699 1 97.94 272 LYS A C 1
ATOM 2176 O O . LYS A 1 272 ? -14.766 21.625 -5.434 1 97.94 272 LYS A O 1
ATOM 2181 N N . LYS A 1 273 ? -13.367 19.922 -5.309 1 98.31 273 LYS A N 1
ATOM 2182 C CA . LYS A 1 273 ? -14.258 19.109 -4.496 1 98.31 273 LYS A CA 1
ATOM 2183 C C . LYS A 1 273 ? -14.57 19.781 -3.166 1 98.31 273 LYS A C 1
ATOM 2185 O O . LYS A 1 273 ? -15.727 19.828 -2.742 1 98.31 273 LYS A O 1
ATOM 2190 N N . LEU A 1 274 ? -13.531 20.297 -2.5 1 98.62 274 LEU A N 1
ATOM 2191 C CA . LEU A 1 274 ? -13.703 20.984 -1.228 1 98.62 274 LEU A CA 1
ATOM 2192 C C . LEU A 1 274 ? -14.664 22.172 -1.374 1 98.62 274 LEU A C 1
ATOM 2194 O O . LEU A 1 274 ? -15.594 22.312 -0.574 1 98.62 274 LEU A O 1
ATOM 2198 N N . HIS A 1 275 ? -14.484 22.906 -2.416 1 98 275 HIS A N 1
ATOM 2199 C CA . HIS A 1 275 ? -15.328 24.078 -2.639 1 98 275 HIS A CA 1
ATOM 2200 C C . HIS A 1 275 ? -16.75 23.672 -2.988 1 98 275 HIS A C 1
ATOM 2202 O O . HIS A 1 275 ? -17.703 24.375 -2.666 1 98 275 HIS A O 1
ATOM 2208 N N . GLY A 1 276 ? -16.891 22.547 -3.668 1 98.25 276 GLY A N 1
ATOM 2209 C CA . GLY A 1 276 ? -18.219 22.016 -3.906 1 98.25 276 GLY A CA 1
ATOM 2210 C C . GLY A 1 276 ? -18.938 21.609 -2.633 1 98.25 276 GLY A C 1
ATOM 2211 O O . GLY A 1 276 ? -20.141 21.812 -2.496 1 98.25 276 GLY A O 1
ATOM 2212 N N . LEU A 1 277 ? -18.219 21.047 -1.677 1 98.19 277 LEU A N 1
ATOM 2213 C CA . LEU A 1 277 ? -18.766 20.578 -0.409 1 98.19 277 LEU A CA 1
ATOM 2214 C C . LEU A 1 277 ? -19 21.734 0.546 1 98.19 277 LEU A C 1
ATOM 2216 O O . LEU A 1 277 ? -19.922 21.688 1.369 1 98.19 277 LEU A O 1
ATOM 2220 N N . MET A 1 278 ? -18.125 22.734 0.435 1 98 278 MET A N 1
ATOM 2221 C CA . MET A 1 278 ? -18.188 23.906 1.299 1 98 278 MET A CA 1
ATOM 2222 C C . MET A 1 278 ? -18.094 25.203 0.481 1 98 278 MET A C 1
ATOM 2224 O O . MET A 1 278 ? -17.078 25.906 0.551 1 98 278 MET A O 1
ATOM 2228 N N . PRO A 1 279 ? -19.141 25.609 -0.143 1 97.06 279 PRO A N 1
ATOM 2229 C CA . PRO A 1 279 ? -19.109 26.75 -1.061 1 97.06 279 PRO A CA 1
ATOM 2230 C C . PRO A 1 279 ? -18.766 28.062 -0.357 1 97.06 279 PRO A C 1
ATOM 2232 O O . PRO A 1 279 ? -18.219 28.969 -0.978 1 97.06 279 PRO A O 1
ATOM 2235 N N . ASP A 1 280 ? -19.062 28.203 0.92 1 96.44 280 ASP A N 1
ATOM 2236 C CA . ASP A 1 280 ? -18.828 29.438 1.657 1 96.44 280 ASP A CA 1
ATOM 2237 C C . ASP A 1 280 ? -17.547 29.375 2.484 1 96.44 280 ASP A C 1
ATOM 2239 O O . ASP A 1 280 ? -17.359 30.156 3.422 1 96.44 280 ASP A O 1
ATOM 2243 N N . LEU A 1 281 ? -16.719 28.453 2.105 1 96.88 281 LEU A N 1
ATOM 2244 C CA . LEU A 1 281 ? -15.5 28.234 2.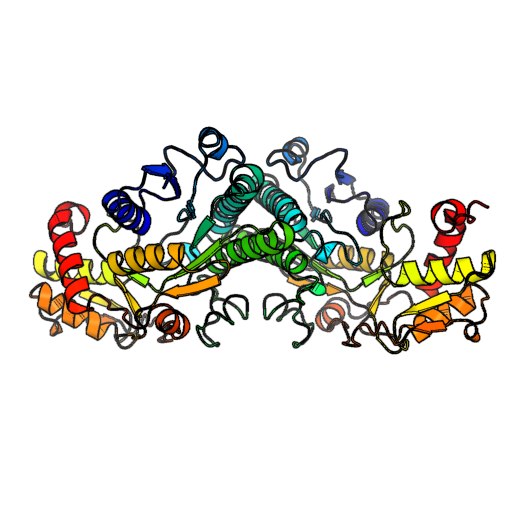877 1 96.88 281 LEU A CA 1
ATOM 2245 C C . LEU A 1 281 ? -14.617 29.484 2.859 1 96.88 281 LEU A C 1
ATOM 2247 O O . LEU A 1 281 ? -14.336 30.031 1.793 1 96.88 281 LEU A O 1
ATOM 2251 N N . GLN A 1 282 ? -14.281 29.969 4.027 1 96.25 282 GLN A N 1
ATOM 2252 C CA . GLN A 1 282 ? -13.312 31.047 4.215 1 96.25 282 GLN A CA 1
ATOM 2253 C C . GLN A 1 282 ? -12.094 30.562 4.988 1 96.25 282 GLN A C 1
ATOM 2255 O O . GLN A 1 282 ? -12.227 29.859 5.984 1 96.25 282 GLN A O 1
ATOM 2260 N N . LEU A 1 283 ? -10.953 30.922 4.461 1 98 283 LEU A N 1
ATOM 2261 C CA . LEU A 1 283 ? -9.711 30.547 5.109 1 98 283 LEU A CA 1
ATOM 2262 C C . LEU A 1 283 ? -9.023 31.75 5.742 1 98 283 LEU A C 1
ATOM 2264 O O . LEU A 1 283 ? -9.211 32.875 5.289 1 98 283 LEU A O 1
ATOM 2268 N N . THR A 1 284 ? -8.297 31.453 6.797 1 97.94 284 THR A N 1
ATOM 2269 C CA . THR A 1 284 ? -7.402 32.469 7.34 1 97.94 284 THR A CA 1
ATOM 2270 C C . THR A 1 284 ? -6.41 32.938 6.277 1 97.94 284 THR A C 1
ATOM 2272 O O . THR A 1 284 ? -5.809 32.125 5.582 1 97.94 284 THR A O 1
ATOM 2275 N N . SER A 1 285 ? -6.309 34.281 6.129 1 96.75 285 SER A N 1
ATOM 2276 C CA . SER A 1 285 ? -5.352 34.781 5.152 1 96.75 285 SER A CA 1
ATOM 2277 C C . SER A 1 285 ? -3.92 34.406 5.539 1 96.75 285 SER A C 1
ATOM 2279 O O . SER A 1 285 ? -3.637 34.156 6.707 1 96.75 285 SER A O 1
ATOM 2281 N N . LEU A 1 286 ? -3.039 34.406 4.531 1 97 286 LEU A N 1
ATOM 2282 C CA . LEU A 1 286 ? -1.638 34.094 4.785 1 97 286 LEU A CA 1
ATOM 2283 C C . LEU A 1 286 ? -1.034 35.062 5.797 1 97 286 LEU A C 1
ATOM 2285 O O . LEU A 1 286 ? -0.309 34.625 6.703 1 97 286 LEU A O 1
ATOM 2289 N N . ASP A 1 287 ? -1.399 36.312 5.664 1 96.56 287 ASP A N 1
ATOM 2290 C CA . ASP A 1 287 ? -0.883 37.344 6.562 1 96.56 287 ASP A CA 1
ATOM 2291 C C . ASP A 1 287 ? -1.311 37.094 8 1 96.56 287 ASP A C 1
ATOM 2293 O O . ASP A 1 287 ? -0.484 37.125 8.914 1 96.56 287 ASP A O 1
ATOM 2297 N N . GLN A 1 288 ? -2.568 36.812 8.18 1 97.62 288 GLN A N 1
ATOM 2298 C CA . GLN A 1 288 ? -3.104 36.562 9.516 1 97.62 288 GLN A CA 1
ATOM 2299 C C . GLN A 1 288 ? -2.514 35.312 10.125 1 97.62 288 GLN A C 1
ATOM 2301 O O . GLN A 1 288 ? -2.164 35.281 11.305 1 97.62 288 GLN A O 1
ATOM 2306 N N . GLY A 1 289 ? -2.436 34.219 9.312 1 98.12 289 GLY A N 1
ATOM 2307 C CA . GLY A 1 289 ? -1.863 33 9.797 1 98.12 289 GLY A CA 1
ATOM 2308 C C . GLY A 1 289 ? -0.41 33.125 10.211 1 98.12 289 GLY A C 1
ATOM 2309 O O . GLY A 1 289 ? -0.003 32.594 11.25 1 98.12 289 GLY A O 1
ATOM 2310 N N . LEU A 1 290 ? 0.354 33.844 9.398 1 98.06 290 LEU A N 1
ATOM 2311 C CA . LEU A 1 290 ? 1.765 34.062 9.703 1 98.06 290 LEU A CA 1
ATOM 2312 C C . LEU A 1 290 ? 1.924 34.875 10.977 1 98.06 290 LEU A C 1
ATOM 2314 O O . LEU A 1 290 ? 2.787 34.594 11.805 1 98.06 290 LEU A O 1
ATOM 2318 N N . ALA A 1 291 ? 1.078 35.906 11.102 1 98 291 ALA A N 1
ATOM 2319 C CA . ALA A 1 291 ? 1.134 36.75 12.289 1 98 291 ALA A CA 1
ATOM 2320 C C . ALA A 1 291 ? 0.905 35.938 13.555 1 98 291 ALA A C 1
ATOM 2322 O O . ALA A 1 291 ? 1.641 36.062 14.531 1 98 291 ALA A O 1
ATOM 2323 N N . LYS A 1 292 ? -0.072 35.062 13.531 1 98.06 292 LYS A N 1
ATOM 2324 C CA . LYS A 1 292 ? -0.375 34.219 14.672 1 98.06 292 LYS A CA 1
ATOM 2325 C C . LYS A 1 292 ? 0.773 33.25 14.953 1 98.06 292 LYS A C 1
ATOM 2327 O O . LYS A 1 292 ? 1.097 32.969 16.109 1 98.06 292 LYS A O 1
ATOM 2332 N N . THR A 1 293 ? 1.354 32.719 13.898 1 98 293 THR A N 1
ATOM 2333 C CA . THR A 1 293 ? 2.447 31.766 14.039 1 98 293 THR A CA 1
ATOM 2334 C C . THR A 1 293 ? 3.682 32.438 14.633 1 98 293 THR A C 1
ATOM 2336 O O . THR A 1 293 ? 4.324 31.875 15.531 1 98 293 THR A O 1
ATOM 2339 N N . ILE A 1 294 ? 3.979 33.625 14.133 1 97.56 294 ILE A N 1
ATOM 2340 C CA . ILE A 1 294 ? 5.133 34.375 14.609 1 97.56 294 ILE A CA 1
ATOM 2341 C C . ILE A 1 294 ? 4.938 34.781 16.062 1 97.56 294 ILE A C 1
ATOM 2343 O O . ILE A 1 294 ? 5.867 34.688 16.875 1 97.56 294 ILE A O 1
ATOM 2347 N N . LYS A 1 295 ? 3.701 35.188 16.406 1 97.38 295 LYS A N 1
ATOM 2348 C CA . LYS A 1 295 ? 3.393 35.5 17.797 1 97.38 295 LYS A CA 1
ATOM 2349 C C . LYS A 1 295 ? 3.68 34.312 18.703 1 97.38 295 LYS A C 1
ATOM 2351 O O . LYS A 1 295 ? 4.203 34.469 19.812 1 97.38 295 LYS A O 1
ATOM 2356 N N . TRP A 1 296 ? 3.32 33.125 18.25 1 96.44 296 TRP A N 1
ATOM 2357 C CA . TRP A 1 296 ? 3.604 31.891 18.984 1 96.44 296 TRP A CA 1
ATOM 2358 C C . TRP A 1 296 ? 5.105 31.656 19.109 1 96.44 296 TRP A C 1
ATOM 2360 O O . TRP A 1 296 ? 5.586 31.25 20.172 1 96.44 296 TRP A O 1
ATOM 2370 N N . PHE A 1 297 ? 5.883 31.953 18.047 1 94.56 297 PHE A N 1
ATOM 2371 C CA . PHE A 1 297 ? 7.336 31.828 18.125 1 94.56 297 PHE A CA 1
ATOM 2372 C C . PHE A 1 297 ? 7.895 32.719 19.234 1 94.56 297 PHE A C 1
ATOM 2374 O O . PHE A 1 297 ? 8.773 32.281 19.984 1 94.56 297 PHE A O 1
ATOM 2381 N N . TRP A 1 298 ? 7.371 33.906 19.344 1 94.62 298 TRP A N 1
ATOM 2382 C CA . TRP A 1 298 ? 7.832 34.844 20.375 1 94.62 298 TRP A CA 1
ATOM 2383 C C . TRP A 1 298 ? 7.488 34.312 21.766 1 94.62 298 TRP A C 1
ATOM 2385 O O . TRP A 1 298 ? 8.289 34.438 22.703 1 94.62 298 TRP A O 1
ATOM 2395 N N . SER A 1 299 ? 6.324 33.688 21.875 1 94.38 299 SER A N 1
ATOM 2396 C CA . SER A 1 299 ? 5.906 33.156 23.156 1 94.38 299 SER A CA 1
ATOM 2397 C C . SER A 1 299 ? 6.773 31.969 23.562 1 94.38 299 SER A C 1
ATOM 2399 O O . SER A 1 299 ? 6.938 31.672 24.75 1 94.38 299 SER A O 1
ATOM 2401 N N . GLU A 1 300 ? 7.324 31.266 22.547 1 91.88 300 GLU A N 1
ATOM 2402 C CA . GLU A 1 300 ? 8.156 30.094 22.797 1 91.88 300 GLU A CA 1
ATOM 2403 C C . GLU A 1 300 ? 9.625 30.391 22.484 1 91.88 300 GLU A C 1
ATOM 2405 O O . GLU A 1 300 ? 10.375 29.484 22.125 1 91.88 300 GLU A O 1
ATOM 2410 N N . GLN A 1 301 ? 10.031 31.594 22.594 1 89.56 301 GLN A N 1
ATOM 2411 C CA . GLN A 1 301 ? 11.328 32.094 22.156 1 89.56 301 GLN A CA 1
ATOM 2412 C C . GLN A 1 301 ? 12.469 31.281 22.766 1 89.56 301 GLN A C 1
ATOM 2414 O O . GLN A 1 301 ? 13.43 30.922 22.078 1 89.56 301 GLN A O 1
ATOM 2419 N N . GLU A 1 302 ? 12.391 30.922 23.984 1 86.69 302 GLU A N 1
ATOM 2420 C CA . GLU A 1 302 ? 13.469 30.219 24.688 1 86.69 302 GLU A CA 1
ATOM 2421 C C . GLU A 1 302 ? 13.703 28.828 24.078 1 86.69 302 GLU A C 1
ATOM 2423 O O . GLU A 1 302 ? 14.836 28.344 24.078 1 86.69 302 GLU A O 1
ATOM 2428 N N . LYS A 1 303 ? 12.672 28.25 23.516 1 85.56 303 LYS A N 1
ATOM 2429 C CA . LYS A 1 303 ? 12.766 26.906 22.953 1 85.56 303 LYS A CA 1
ATOM 2430 C C . LYS A 1 303 ? 13.07 26.953 21.453 1 85.56 303 LYS A C 1
ATOM 2432 O O . LYS A 1 303 ? 13.852 26.141 20.953 1 85.56 303 LYS A O 1
ATOM 2437 N N . LEU A 1 304 ? 12.562 27.953 20.812 1 82.69 304 LEU A N 1
ATOM 2438 C CA . LEU A 1 304 ? 12.57 27.953 19.359 1 82.69 304 LEU A CA 1
ATOM 2439 C C . LEU A 1 304 ? 13.703 28.828 18.812 1 82.69 304 LEU A C 1
ATOM 2441 O O . LEU A 1 304 ? 14.203 28.578 17.719 1 82.69 304 LEU A O 1
ATOM 2445 N N . VAL A 1 305 ? 14.086 29.812 19.594 1 83.12 305 VAL A N 1
ATOM 2446 C CA . VAL A 1 305 ? 15.117 30.75 19.156 1 83.12 305 VAL A CA 1
ATOM 2447 C C . VAL A 1 305 ? 16.078 31.031 20.312 1 83.12 305 VAL A C 1
ATOM 2449 O O . VAL A 1 305 ? 16.297 32.188 20.688 1 83.12 305 VAL A O 1
ATOM 2452 N N . PRO A 1 306 ? 16.688 29.891 20.75 1 76.94 306 PRO A N 1
ATOM 2453 C CA . PRO A 1 306 ? 17.594 30.125 21.875 1 76.94 306 PRO A CA 1
ATOM 2454 C C . PRO A 1 306 ? 18.828 30.938 21.484 1 76.94 306 PRO A C 1
ATOM 2456 O O . PRO A 1 306 ? 19.234 30.938 20.328 1 76.94 306 PRO A O 1
ATOM 2459 N N . ALA A 1 307 ? 19.312 31.719 22.562 1 77.5 307 ALA A N 1
ATOM 2460 C CA . ALA A 1 307 ? 20.531 32.469 22.359 1 77.5 307 ALA A CA 1
ATOM 2461 C C . ALA A 1 307 ? 21.719 31.531 22.109 1 77.5 307 ALA A C 1
ATOM 2463 O O . ALA A 1 307 ? 21.75 30.422 22.625 1 77.5 307 ALA A O 1
ATOM 2464 N N . SER A 1 308 ? 22.422 31.766 21.031 1 67.62 308 SER A N 1
ATOM 2465 C CA . SER A 1 308 ? 23.625 30.984 20.797 1 67.62 308 SER A CA 1
ATOM 2466 C C . SER A 1 308 ? 24.516 30.938 22.031 1 67.62 308 SER A C 1
ATOM 2468 O O . SER A 1 308 ? 24.609 31.938 22.766 1 67.62 308 SER A O 1
ATOM 2470 N N . VAL A 1 309 ? 24.656 29.859 22.734 1 49.94 309 VAL A N 1
ATOM 2471 C CA . VAL A 1 309 ? 25.609 29.797 23.844 1 49.94 309 VAL A CA 1
ATOM 2472 C C . VAL A 1 309 ? 26.938 30.422 23.422 1 49.94 309 VAL A C 1
ATOM 2474 O O . VAL A 1 309 ? 27.5 30.078 22.375 1 49.94 309 VAL A O 1
ATOM 2477 N N . SER A 1 310 ? 27.188 31.672 23.875 1 40.62 310 SER A N 1
ATOM 2478 C CA . SER A 1 310 ? 28.562 32.156 23.812 1 40.62 310 SER A CA 1
ATOM 2479 C C . SER A 1 310 ? 29.531 31.141 24.406 1 40.62 310 SER A C 1
ATOM 2481 O O . SER A 1 310 ? 29.188 30.469 25.391 1 40.62 310 SER A O 1
ATOM 2483 N N . MET B 1 1 ? 22 -24.656 0.762 1 95.94 1 MET B N 1
ATOM 2484 C CA . MET B 1 1 ? 21.531 -23.453 1.463 1 95.94 1 MET B CA 1
ATOM 2485 C C . MET B 1 1 ? 20.406 -23.797 2.42 1 95.94 1 MET B C 1
ATOM 2487 O O . MET B 1 1 ? 19.766 -24.844 2.287 1 95.94 1 MET B O 1
ATOM 2491 N N . LYS B 1 2 ? 20.281 -23 3.402 1 97.38 2 LYS B N 1
ATOM 2492 C CA . LYS B 1 2 ? 19.109 -23.062 4.262 1 97.38 2 LYS B CA 1
ATOM 2493 C C . LYS B 1 2 ? 18.031 -22.078 3.789 1 97.38 2 LYS B C 1
ATOM 2495 O O . LYS B 1 2 ? 18.312 -20.891 3.646 1 97.38 2 LYS B O 1
ATOM 2500 N N . ILE B 1 3 ? 16.844 -22.625 3.547 1 97.88 3 ILE B N 1
ATOM 2501 C CA . ILE B 1 3 ? 15.805 -21.828 2.904 1 97.88 3 ILE B CA 1
ATOM 2502 C C . ILE B 1 3 ? 14.492 -21.969 3.672 1 97.88 3 ILE B C 1
ATOM 2504 O O . ILE B 1 3 ? 14.117 -23.062 4.078 1 97.88 3 ILE B O 1
ATOM 2508 N N . LEU B 1 4 ? 13.859 -20.859 3.982 1 98 4 LEU B N 1
ATOM 2509 C CA . LEU B 1 4 ? 12.516 -20.844 4.562 1 98 4 LEU B CA 1
ATOM 2510 C C . LEU B 1 4 ? 11.477 -20.516 3.502 1 98 4 LEU B C 1
ATOM 2512 O O . LEU B 1 4 ? 11.664 -19.594 2.705 1 98 4 LEU B O 1
ATOM 2516 N N . VAL B 1 5 ? 10.391 -21.281 3.43 1 98.19 5 VAL B N 1
ATOM 2517 C CA . VAL B 1 5 ? 9.305 -21.062 2.475 1 98.19 5 VAL B CA 1
ATOM 2518 C C . VAL B 1 5 ? 7.98 -20.922 3.219 1 98.19 5 VAL B C 1
ATOM 2520 O O . VAL B 1 5 ? 7.523 -21.875 3.867 1 98.19 5 VAL B O 1
ATOM 2523 N N . THR B 1 6 ? 7.398 -19.734 3.184 1 98 6 THR B N 1
ATOM 2524 C CA . THR B 1 6 ? 6.012 -19.625 3.629 1 98 6 THR B CA 1
ATOM 2525 C C . THR B 1 6 ? 5.055 -20.031 2.512 1 98 6 THR B C 1
ATOM 2527 O O . THR B 1 6 ? 5.352 -19.828 1.331 1 98 6 THR B O 1
ATOM 2530 N N . GLY B 1 7 ? 3.91 -20.609 2.945 1 96.88 7 GLY B N 1
ATOM 2531 C CA . GLY B 1 7 ? 3.041 -21.156 1.916 1 96.88 7 GLY B CA 1
ATOM 2532 C C . GLY B 1 7 ? 3.602 -22.406 1.263 1 96.88 7 GLY B C 1
ATOM 2533 O O . GLY B 1 7 ? 3.338 -22.672 0.088 1 96.88 7 GLY B O 1
ATOM 2534 N N . GLY B 1 8 ? 4.344 -23.125 1.977 1 95.88 8 GLY B N 1
ATOM 2535 C CA . GLY B 1 8 ? 5.102 -24.234 1.441 1 95.88 8 GLY B CA 1
ATOM 2536 C C . GLY B 1 8 ? 4.23 -25.406 1.038 1 95.88 8 GLY B C 1
ATOM 2537 O O . GLY B 1 8 ? 4.676 -26.297 0.304 1 95.88 8 GLY B O 1
ATOM 2538 N N . THR B 1 9 ? 2.996 -25.422 1.461 1 94.06 9 THR B N 1
ATOM 2539 C CA . THR B 1 9 ? 2.113 -26.531 1.146 1 94.06 9 THR B CA 1
ATOM 2540 C C . THR B 1 9 ? 1.065 -26.125 0.117 1 94.06 9 THR B C 1
ATOM 2542 O O . THR B 1 9 ? 0.155 -26.891 -0.193 1 94.06 9 THR B O 1
ATOM 2545 N N . GLY B 1 10 ? 1.16 -24.922 -0.363 1 94.19 10 GLY B N 1
ATOM 2546 C CA . GLY B 1 10 ? 0.26 -24.469 -1.406 1 94.19 10 GLY B CA 1
ATOM 2547 C C . GLY B 1 10 ? 0.646 -24.953 -2.789 1 94.19 10 GLY B C 1
ATOM 2548 O O . GLY B 1 10 ? 1.631 -25.672 -2.943 1 94.19 10 GLY B O 1
ATOM 2549 N N . PHE B 1 11 ? -0.108 -24.547 -3.791 1 95.25 11 PHE B N 1
ATOM 2550 C CA . PHE B 1 11 ? 0.054 -24.953 -5.176 1 95.25 11 PHE B CA 1
ATOM 2551 C C . PHE B 1 11 ? 1.472 -24.688 -5.664 1 95.25 11 PHE B C 1
ATOM 2553 O O . PHE B 1 11 ? 2.223 -25.609 -5.969 1 95.25 11 PHE B O 1
ATOM 2560 N N . LEU B 1 12 ? 1.936 -23.422 -5.625 1 97.19 12 LEU B N 1
ATOM 2561 C CA . LEU B 1 12 ? 3.287 -23.047 -6.039 1 97.19 12 LEU B CA 1
ATOM 2562 C C . LEU B 1 12 ? 4.312 -23.531 -5.016 1 97.19 12 LEU B C 1
ATOM 2564 O O . LEU B 1 12 ? 5.406 -23.969 -5.387 1 97.19 12 LEU B O 1
ATOM 2568 N N . GLY B 1 13 ? 3.969 -23.453 -3.725 1 97.94 13 GLY B N 1
ATOM 2569 C CA . GLY B 1 13 ? 4.879 -23.828 -2.65 1 97.94 13 GLY B CA 1
ATOM 2570 C C . GLY B 1 13 ? 5.363 -25.25 -2.744 1 97.94 13 GLY B C 1
ATOM 2571 O O . GLY B 1 13 ? 6.559 -25.531 -2.594 1 97.94 13 GLY B O 1
ATOM 2572 N N . THR B 1 14 ? 4.434 -26.141 -3.025 1 97.38 14 THR B N 1
ATOM 2573 C CA . THR B 1 14 ? 4.789 -27.547 -3.125 1 97.38 14 THR B CA 1
ATOM 2574 C C . THR B 1 14 ? 5.758 -27.781 -4.281 1 97.38 14 THR B C 1
ATOM 2576 O O . THR B 1 14 ? 6.762 -28.484 -4.121 1 97.38 14 THR B O 1
ATOM 2579 N N . THR B 1 15 ? 5.457 -27.203 -5.418 1 98.12 15 THR B N 1
ATOM 2580 C CA . THR B 1 15 ? 6.305 -27.359 -6.594 1 98.12 15 THR B CA 1
ATOM 2581 C C . THR B 1 15 ? 7.691 -26.781 -6.344 1 98.12 15 THR B C 1
ATOM 2583 O O . THR B 1 15 ? 8.703 -27.406 -6.664 1 98.12 15 THR B O 1
ATOM 2586 N N . LEU B 1 16 ? 7.75 -25.594 -5.789 1 98.5 16 LEU B N 1
ATOM 2587 C CA . LEU B 1 16 ? 9.008 -24.906 -5.516 1 98.5 16 LEU B CA 1
ATOM 2588 C C . LEU B 1 16 ? 9.844 -25.688 -4.508 1 98.5 16 LEU B C 1
ATOM 2590 O O . LEU B 1 16 ? 11.047 -25.875 -4.699 1 98.5 16 LEU B O 1
ATOM 2594 N N . CYS B 1 17 ? 9.219 -26.172 -3.428 1 98.44 17 CYS B N 1
ATOM 2595 C CA . CYS B 1 17 ? 9.914 -26.938 -2.396 1 98.44 17 CYS B CA 1
ATOM 2596 C C . CYS B 1 17 ? 10.508 -28.219 -2.971 1 98.44 17 CYS B C 1
ATOM 2598 O O . CYS B 1 17 ? 11.641 -28.578 -2.646 1 98.44 17 CYS B O 1
ATOM 2600 N N . ASN B 1 18 ? 9.742 -28.891 -3.83 1 98.19 18 ASN B N 1
ATOM 2601 C CA . ASN B 1 18 ? 10.242 -30.109 -4.469 1 98.19 18 ASN B CA 1
ATOM 2602 C C . ASN B 1 18 ? 11.516 -29.844 -5.266 1 98.19 18 ASN B C 1
ATOM 2604 O O . ASN B 1 18 ? 12.477 -30.594 -5.188 1 98.19 18 ASN B O 1
ATOM 2608 N N . GLN B 1 19 ? 11.5 -28.781 -6.008 1 98.31 19 GLN B N 1
ATOM 2609 C CA . GLN B 1 19 ? 12.656 -28.453 -6.836 1 98.31 19 GLN B CA 1
ATOM 2610 C C . GLN B 1 19 ? 13.844 -28.016 -5.977 1 98.31 19 GLN B C 1
ATOM 2612 O O . GLN B 1 19 ? 14.984 -28.359 -6.281 1 98.31 19 GLN B O 1
ATOM 2617 N N . LEU B 1 20 ? 13.586 -27.297 -4.891 1 98.38 20 LEU B N 1
ATOM 2618 C CA . LEU B 1 20 ? 14.641 -26.891 -3.971 1 98.38 20 LEU B CA 1
ATOM 2619 C C . LEU B 1 20 ? 15.273 -28.094 -3.301 1 98.38 20 LEU B C 1
ATOM 2621 O O . LEU B 1 20 ? 16.5 -28.172 -3.18 1 98.38 20 LEU B O 1
ATOM 2625 N N . GLU B 1 21 ? 14.469 -29.031 -2.902 1 98.19 21 GLU B N 1
ATOM 2626 C CA . GLU B 1 21 ? 14.953 -30.25 -2.271 1 98.19 21 GLU B CA 1
ATOM 2627 C C . GLU B 1 21 ? 15.789 -31.078 -3.246 1 98.19 21 GLU B C 1
ATOM 2629 O O . GLU B 1 21 ? 16.828 -31.625 -2.869 1 98.19 21 GLU B O 1
ATOM 2634 N N . ALA B 1 22 ? 15.289 -31.109 -4.445 1 97.94 22 ALA B N 1
ATOM 2635 C CA . ALA B 1 22 ? 16 -31.859 -5.48 1 97.94 22 ALA B CA 1
ATOM 2636 C C . ALA B 1 22 ? 17.391 -31.266 -5.723 1 97.94 22 ALA B C 1
ATOM 2638 O O . ALA B 1 22 ? 18.312 -31.969 -6.125 1 97.94 22 ALA B O 1
ATOM 2639 N N . GLN B 1 23 ? 17.562 -30.016 -5.445 1 97.5 23 GLN B N 1
ATOM 2640 C CA . GLN B 1 23 ? 18.844 -29.328 -5.621 1 97.5 23 GLN B CA 1
ATOM 2641 C C . GLN B 1 23 ? 19.719 -29.453 -4.371 1 97.5 23 GLN B C 1
ATOM 2643 O O . GLN B 1 23 ? 20.828 -28.922 -4.328 1 97.5 23 GLN B O 1
ATOM 2648 N N . GLY B 1 24 ? 19.188 -30.031 -3.279 1 97.81 24 GLY B N 1
ATOM 2649 C CA . GLY B 1 24 ? 20 -30.344 -2.107 1 97.81 24 GLY B CA 1
ATOM 2650 C C . GLY B 1 24 ? 19.906 -29.281 -1.027 1 97.81 24 GLY B C 1
ATOM 2651 O O . GLY B 1 24 ? 20.719 -29.266 -0.102 1 97.81 24 GLY B O 1
ATOM 2652 N N . HIS B 1 25 ? 18.922 -28.391 -1.097 1 97.69 25 HIS B N 1
ATOM 2653 C CA . HIS B 1 25 ? 18.781 -27.344 -0.087 1 97.69 25 HIS B CA 1
ATOM 2654 C C . HIS B 1 25 ? 18.062 -27.875 1.152 1 97.69 25 HIS B C 1
ATOM 2656 O O . HIS B 1 25 ? 17.297 -28.844 1.069 1 97.69 25 HIS B O 1
ATOM 2662 N N . GLU B 1 26 ? 18.359 -27.312 2.312 1 97 26 GLU B N 1
ATOM 2663 C CA . GLU B 1 26 ? 17.641 -27.578 3.555 1 97 26 GLU B CA 1
ATOM 2664 C C . GLU B 1 26 ? 16.453 -26.641 3.719 1 97 26 GLU B C 1
ATOM 2666 O O . GLU B 1 26 ? 16.625 -25.422 3.789 1 97 26 GLU B O 1
ATOM 2671 N N . LEU B 1 27 ? 15.281 -27.234 3.871 1 96.94 27 LEU B N 1
ATOM 2672 C CA . LEU B 1 27 ? 14.086 -26.406 3.814 1 96.94 27 LEU B CA 1
ATOM 2673 C C . LEU B 1 27 ? 13.383 -26.359 5.168 1 96.94 27 LEU B C 1
ATOM 2675 O O . LEU B 1 27 ? 13.328 -27.375 5.867 1 96.94 27 LEU B O 1
ATOM 2679 N N . THR B 1 28 ? 12.945 -25.234 5.555 1 96.38 28 THR B N 1
ATOM 2680 C CA . THR B 1 28 ? 11.898 -25.047 6.547 1 96.38 28 THR B CA 1
ATOM 2681 C C . THR B 1 28 ? 10.594 -24.594 5.879 1 96.38 28 THR B C 1
ATOM 2683 O O . THR B 1 28 ? 10.508 -23.484 5.352 1 96.38 28 THR B O 1
ATOM 2686 N N . LYS B 1 29 ? 9.586 -25.484 5.871 1 96.5 29 LYS B N 1
ATOM 2687 C CA . LYS B 1 29 ? 8.305 -25.234 5.223 1 96.5 29 LYS B CA 1
ATOM 2688 C C . LYS B 1 29 ? 7.266 -24.734 6.23 1 96.5 29 LYS B C 1
ATOM 2690 O O . LYS B 1 29 ? 6.98 -25.422 7.215 1 96.5 29 LYS B O 1
ATOM 2695 N N . ILE B 1 30 ? 6.738 -23.594 5.965 1 94.81 30 ILE B N 1
ATOM 2696 C CA . ILE B 1 30 ? 5.734 -22.984 6.828 1 94.81 30 ILE B CA 1
ATOM 2697 C C . ILE B 1 30 ? 4.375 -22.984 6.129 1 94.81 30 ILE B C 1
ATOM 2699 O O . ILE B 1 30 ? 4.285 -22.703 4.93 1 94.81 30 ILE B O 1
ATOM 2703 N N . ASN B 1 31 ? 3.396 -23.391 6.875 1 93.25 31 ASN B N 1
ATOM 2704 C CA . ASN B 1 31 ? 2.008 -23.281 6.445 1 93.25 31 ASN B CA 1
ATOM 2705 C C . ASN B 1 31 ? 1.108 -22.781 7.574 1 93.25 31 ASN B C 1
ATOM 2707 O O . ASN B 1 31 ? 1.577 -22.547 8.688 1 93.25 31 ASN B O 1
ATOM 2711 N N . SER B 1 32 ? -0.165 -22.594 7.262 1 90.31 32 SER B N 1
ATOM 2712 C CA . SER B 1 32 ? -1.072 -21.969 8.219 1 90.31 32 SER B CA 1
ATOM 2713 C C . SER B 1 32 ? -1.306 -22.875 9.43 1 90.31 32 SER B C 1
ATOM 2715 O O . SER B 1 32 ? -1.692 -22.406 10.5 1 90.31 32 SER B O 1
ATOM 2717 N N . ARG B 1 33 ? -1.028 -24.141 9.297 1 90.25 33 ARG B N 1
ATOM 2718 C CA . ARG B 1 33 ? -1.263 -25.094 10.383 1 90.25 33 ARG B CA 1
ATOM 2719 C C . ARG B 1 33 ? -0.139 -25.047 11.414 1 90.25 33 ARG B C 1
ATOM 2721 O O . ARG B 1 33 ? -0.385 -25.156 12.617 1 90.25 33 ARG B O 1
ATOM 2728 N N . ASN B 1 34 ? 1.083 -24.812 10.953 1 92.75 34 ASN B N 1
ATOM 2729 C CA . ASN B 1 34 ? 2.199 -24.875 11.891 1 92.75 34 ASN B CA 1
ATOM 2730 C C . ASN B 1 34 ? 2.67 -23.484 12.289 1 92.75 34 ASN B C 1
ATOM 2732 O O . ASN B 1 34 ? 3.41 -23.328 13.266 1 92.75 34 ASN B O 1
ATOM 2736 N N . CYS B 1 35 ? 2.211 -22.438 11.523 1 94.19 35 CYS B N 1
ATOM 2737 C CA . CYS B 1 35 ? 2.615 -21.078 11.836 1 94.19 35 CYS B CA 1
ATOM 2738 C C . CYS B 1 35 ? 1.586 -20.078 11.328 1 94.19 35 CYS B C 1
ATOM 2740 O O . CYS B 1 35 ? 1.422 -19.906 10.117 1 94.19 35 CYS B O 1
ATOM 2742 N N . ASP B 1 36 ? 0.933 -19.406 12.219 1 96.12 36 ASP B N 1
ATOM 2743 C CA . ASP B 1 36 ? 0.001 -18.344 11.859 1 96.12 36 ASP B CA 1
ATOM 2744 C C . ASP B 1 36 ? 0.733 -17.016 11.656 1 96.12 36 ASP B C 1
ATOM 2746 O O . ASP B 1 36 ? 1.005 -16.297 12.617 1 96.12 36 ASP B O 1
ATOM 2750 N N . LEU B 1 37 ? 0.948 -16.641 10.461 1 96.19 37 LEU B N 1
ATOM 2751 C CA . LEU B 1 37 ? 1.775 -15.5 10.109 1 96.19 37 LEU B CA 1
ATOM 2752 C C . LEU B 1 37 ? 1.078 -14.195 10.477 1 96.19 37 LEU B C 1
ATOM 2754 O O . LEU B 1 37 ? 1.699 -13.125 10.469 1 96.19 37 LEU B O 1
ATOM 2758 N N . THR B 1 38 ? -0.223 -14.219 10.812 1 95.44 38 THR B N 1
ATOM 2759 C CA . THR B 1 38 ? -0.928 -13 11.203 1 95.44 38 THR B CA 1
ATOM 2760 C C . THR B 1 38 ? -0.547 -12.586 12.625 1 95.44 38 THR B C 1
ATOM 2762 O O . THR B 1 38 ? -0.837 -11.461 13.047 1 95.44 38 THR B O 1
ATOM 2765 N N . GLN B 1 39 ? 0.14 -13.5 13.25 1 94.12 39 GLN B N 1
ATOM 2766 C CA . GLN B 1 39 ? 0.587 -13.211 14.602 1 94.12 39 GLN B CA 1
ATOM 2767 C C . GLN B 1 39 ? 2 -12.641 14.609 1 94.12 39 GLN B C 1
ATOM 2769 O O . GLN B 1 39 ? 2.916 -13.219 14.023 1 94.12 39 GLN B O 1
ATOM 2774 N N . PRO B 1 40 ? 2.385 -11.453 15.172 1 88.88 40 PRO B N 1
ATOM 2775 C CA . PRO B 1 40 ? 3.666 -10.75 15.094 1 88.88 40 PRO B CA 1
ATOM 2776 C C . PRO B 1 40 ? 4.848 -11.617 15.523 1 88.88 40 PRO B C 1
ATOM 2778 O O . PRO B 1 40 ? 5.949 -11.469 14.984 1 88.88 40 PRO B O 1
ATOM 2781 N N . ASP B 1 41 ? 4.711 -12.656 16.391 1 90.25 41 ASP B N 1
ATOM 2782 C CA . ASP B 1 41 ? 5.859 -13.398 16.906 1 90.25 41 ASP B CA 1
ATOM 2783 C C . ASP B 1 41 ? 5.828 -14.852 16.438 1 90.25 41 ASP B C 1
ATOM 2785 O O . ASP B 1 41 ? 6.609 -15.68 16.922 1 90.25 41 ASP B O 1
ATOM 2789 N N . SER B 1 42 ? 5.086 -15.039 15.406 1 93.06 42 SER B N 1
ATOM 2790 C CA . SER B 1 42 ? 4.91 -16.422 14.992 1 93.06 42 SER B CA 1
ATOM 2791 C C . SER B 1 42 ? 6.176 -16.984 14.344 1 93.06 42 SER B C 1
ATOM 2793 O O . SER B 1 42 ? 6.496 -18.156 14.5 1 93.06 42 SER B O 1
ATOM 2795 N N . LEU B 1 43 ? 6.949 -16.141 13.711 1 94.19 43 LEU B N 1
ATOM 2796 C CA . LEU B 1 43 ? 8.125 -16.578 12.977 1 94.19 43 LEU B CA 1
ATOM 2797 C C . LEU B 1 43 ? 9.336 -16.688 13.898 1 94.19 43 LEU B C 1
ATOM 2799 O O . LEU B 1 43 ? 10.383 -17.203 13.5 1 94.19 43 LEU B O 1
ATOM 2803 N N . HIS B 1 44 ? 9.18 -16.25 15.141 1 90.94 44 HIS B N 1
ATOM 2804 C CA . HIS B 1 44 ? 10.312 -16.234 16.062 1 90.94 44 HIS B CA 1
ATOM 2805 C C . HIS B 1 44 ? 10.789 -17.641 16.391 1 90.94 44 HIS B C 1
ATOM 2807 O O . HIS B 1 44 ? 11.953 -17.844 16.75 1 90.94 44 HIS B O 1
ATOM 2813 N N . GLN B 1 45 ? 9.938 -18.562 16.312 1 88.5 45 GLN B N 1
ATOM 2814 C CA . GLN B 1 45 ? 10.312 -19.953 16.594 1 88.5 45 GLN B CA 1
ATOM 2815 C C . GLN B 1 45 ? 11.328 -20.453 15.57 1 88.5 45 GLN B C 1
ATOM 2817 O O . GLN B 1 45 ? 12.008 -21.453 15.805 1 88.5 45 GLN B O 1
ATOM 2822 N N . PHE B 1 46 ? 11.453 -19.797 14.484 1 86.25 46 PHE B N 1
ATOM 2823 C CA . PHE B 1 46 ? 12.375 -20.203 13.438 1 86.25 46 PHE B CA 1
ATOM 2824 C C . PHE B 1 46 ? 13.633 -19.344 13.438 1 86.25 46 PHE B C 1
ATOM 2826 O O . PHE B 1 46 ? 14.461 -19.453 12.539 1 86.25 46 PHE B O 1
ATOM 2833 N N . THR B 1 47 ? 13.852 -18.531 14.461 1 81.12 47 THR B N 1
ATOM 2834 C CA . THR B 1 47 ? 14.914 -17.531 14.5 1 81.12 47 THR B CA 1
ATOM 2835 C C . THR B 1 47 ? 16.266 -18.172 14.82 1 81.12 47 THR B C 1
ATOM 2837 O O . THR B 1 47 ? 17.312 -17.578 14.555 1 81.12 47 THR B O 1
ATOM 2840 N N . LYS B 1 48 ? 16.188 -19.266 15.445 1 80 48 LYS B N 1
ATOM 2841 C CA . LYS B 1 48 ? 17.453 -19.891 15.828 1 80 48 LYS B CA 1
ATOM 2842 C C . LYS B 1 48 ? 18.25 -20.297 14.602 1 80 48 LYS B C 1
ATOM 2844 O O . LYS B 1 48 ? 19.484 -20.391 14.656 1 80 48 LYS B O 1
ATOM 2849 N N . GLY B 1 49 ? 17.641 -20.391 13.477 1 80.31 49 GLY B N 1
ATOM 2850 C CA . GLY B 1 49 ? 18.359 -20.688 12.25 1 80.31 49 GLY B CA 1
ATOM 2851 C C . GLY B 1 49 ? 18.609 -19.469 11.391 1 80.31 49 GLY B C 1
ATOM 2852 O O . GLY B 1 49 ? 17.922 -18.453 11.531 1 80.31 49 GLY B O 1
ATOM 2853 N N . SER B 1 50 ? 19.828 -19.438 10.773 1 92.44 50 SER B N 1
ATOM 2854 C CA . SER B 1 50 ? 20.125 -18.422 9.758 1 92.44 50 SER B CA 1
ATOM 2855 C C . SER B 1 50 ? 19.781 -18.938 8.359 1 92.44 50 SER B C 1
ATOM 2857 O O . SER B 1 50 ? 20.234 -20.016 7.961 1 92.44 50 SER B O 1
ATOM 2859 N N . PHE B 1 51 ? 18.938 -18.203 7.672 1 97.94 51 PHE B N 1
ATOM 2860 C CA . PHE B 1 51 ? 18.531 -18.609 6.336 1 97.94 51 PHE B CA 1
ATOM 2861 C C . PHE B 1 51 ? 19.281 -17.828 5.27 1 97.94 51 PHE B C 1
ATOM 2863 O O . PHE B 1 51 ? 19.594 -16.641 5.465 1 97.94 51 PHE B O 1
ATOM 2870 N N . ASP B 1 52 ? 19.531 -18.484 4.254 1 98.25 52 ASP B N 1
ATOM 2871 C CA . ASP B 1 52 ? 20.141 -17.828 3.098 1 98.25 52 ASP B CA 1
ATOM 2872 C C . ASP B 1 52 ? 19.078 -17.141 2.246 1 98.25 52 ASP B C 1
ATOM 2874 O O . ASP B 1 52 ? 19.312 -16.062 1.707 1 98.25 52 ASP B O 1
ATOM 2878 N N . GLN B 1 53 ? 17.953 -17.766 2.111 1 98.44 53 GLN B N 1
ATOM 2879 C CA . GLN B 1 53 ? 16.828 -17.25 1.325 1 98.44 53 GLN B CA 1
ATOM 2880 C C . GLN B 1 53 ? 15.5 -17.484 2.035 1 98.44 53 GLN B C 1
ATOM 2882 O O . GLN B 1 53 ? 15.367 -18.438 2.812 1 98.44 53 GLN B O 1
ATOM 2887 N N . ILE B 1 54 ? 14.633 -16.594 1.848 1 98.5 54 ILE B N 1
ATOM 2888 C CA . ILE B 1 54 ? 13.242 -16.703 2.285 1 98.5 54 ILE B CA 1
ATOM 2889 C C . ILE B 1 54 ? 12.312 -16.578 1.084 1 98.5 54 ILE B C 1
ATOM 2891 O O . ILE B 1 54 ? 12.352 -15.562 0.369 1 98.5 54 ILE B O 1
ATOM 2895 N N . TYR B 1 55 ? 11.562 -17.562 0.784 1 98.75 55 TYR B N 1
ATOM 2896 C CA . TYR B 1 55 ? 10.477 -17.469 -0.186 1 98.75 55 TYR B CA 1
ATOM 2897 C C . TYR B 1 55 ? 9.141 -17.219 0.509 1 98.75 55 TYR B C 1
ATOM 2899 O O . TYR B 1 55 ? 8.625 -18.078 1.219 1 98.75 55 TYR B O 1
ATOM 2907 N N . HIS B 1 56 ? 8.617 -16.047 0.346 1 98.75 56 HIS B N 1
ATOM 2908 C CA . HIS B 1 56 ? 7.32 -15.695 0.917 1 98.75 56 HIS B CA 1
ATOM 2909 C C . HIS B 1 56 ? 6.199 -15.875 -0.104 1 98.75 56 HIS B C 1
ATOM 2911 O O . HIS B 1 56 ? 5.879 -14.953 -0.853 1 98.75 56 HIS B 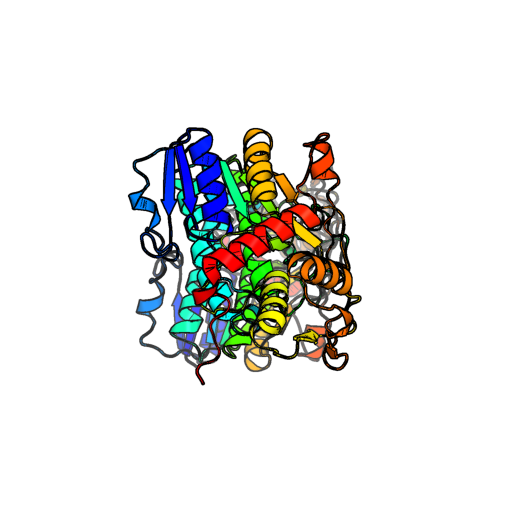O 1
ATOM 2917 N N . LEU B 1 57 ? 5.5 -17.016 -0.011 1 98.38 57 LEU B N 1
ATOM 2918 C CA . LEU B 1 57 ? 4.461 -17.375 -0.975 1 98.38 57 LEU B CA 1
ATOM 2919 C C . LEU B 1 57 ? 3.082 -17.328 -0.326 1 98.38 57 LEU B C 1
ATOM 2921 O O . LEU B 1 57 ? 2.064 -17.422 -1.017 1 98.38 57 LEU B O 1
ATOM 2925 N N . ALA B 1 58 ? 3.07 -17.172 0.99 1 96.81 58 ALA B N 1
ATOM 2926 C CA . ALA B 1 58 ? 1.804 -17.188 1.719 1 96.81 58 ALA B CA 1
ATOM 2927 C C . ALA B 1 58 ? 0.974 -15.953 1.418 1 96.81 58 ALA B C 1
ATOM 2929 O O . ALA B 1 58 ? 1.51 -14.844 1.345 1 96.81 58 ALA B O 1
ATOM 2930 N N . ALA B 1 59 ? -0.23 -16.109 1.177 1 94.69 59 ALA B N 1
ATOM 2931 C CA . ALA B 1 59 ? -1.245 -15.062 1.034 1 94.69 59 ALA B CA 1
ATOM 2932 C C . ALA B 1 59 ? -2.646 -15.633 1.241 1 94.69 59 ALA B C 1
ATOM 2934 O O . ALA B 1 59 ? -2.891 -16.812 0.97 1 94.69 59 ALA B O 1
ATOM 2935 N N . TRP B 1 60 ? -3.48 -14.82 1.77 1 91.62 60 TRP B N 1
ATOM 2936 C CA . TRP B 1 60 ? -4.887 -15.188 1.857 1 91.62 60 TRP B CA 1
ATOM 2937 C C . TRP B 1 60 ? -5.641 -14.773 0.596 1 91.62 60 TRP B C 1
ATOM 2939 O O . TRP B 1 60 ? -5.938 -13.594 0.404 1 91.62 60 TRP B O 1
ATOM 2949 N N . THR B 1 61 ? -5.855 -15.734 -0.293 1 83 61 THR B N 1
ATOM 2950 C CA . THR B 1 61 ? -6.523 -15.461 -1.562 1 83 61 THR B CA 1
ATOM 2951 C C . THR B 1 61 ? -7.133 -16.734 -2.139 1 83 61 THR B C 1
ATOM 2953 O O . THR B 1 61 ? -6.871 -17.828 -1.644 1 83 61 THR B O 1
ATOM 2956 N N . GLN B 1 62 ? -8.156 -16.531 -2.932 1 75.62 62 GLN B N 1
ATOM 2957 C CA . GLN B 1 62 ? -8.766 -17.578 -3.725 1 75.62 62 GLN B CA 1
ATOM 2958 C C . GLN B 1 62 ? -9.141 -17.094 -5.117 1 75.62 62 GLN B C 1
ATOM 2960 O O . GLN B 1 62 ? -9.031 -15.891 -5.406 1 75.62 62 GLN B O 1
ATOM 2965 N N . ALA B 1 63 ? -9.398 -18.016 -5.977 1 71.06 63 ALA B N 1
ATOM 2966 C CA . ALA B 1 63 ? -9.789 -17.672 -7.344 1 71.06 63 ALA B CA 1
ATOM 2967 C C . ALA B 1 63 ? -11.234 -17.188 -7.398 1 71.06 63 ALA B C 1
ATOM 2969 O O . ALA B 1 63 ? -11.93 -17.172 -6.379 1 71.06 63 ALA B O 1
ATOM 2970 N N . GLY B 1 64 ? -11.578 -16.609 -8.523 1 68.94 64 GLY B N 1
ATOM 2971 C CA . GLY B 1 64 ? -12.969 -16.281 -8.812 1 68.94 64 GLY B CA 1
ATOM 2972 C C . GLY B 1 64 ? -13.43 -15.016 -8.109 1 68.94 64 GLY B C 1
ATOM 2973 O O . GLY B 1 64 ? -12.758 -13.984 -8.172 1 68.94 64 GLY B O 1
ATOM 2974 N N . ASP B 1 65 ? -14.586 -15.188 -7.508 1 75.31 65 ASP B N 1
ATOM 2975 C CA . ASP B 1 65 ? -15.266 -14.031 -6.93 1 75.31 65 ASP B CA 1
ATOM 2976 C C . ASP B 1 65 ? -14.844 -13.812 -5.477 1 75.31 65 ASP B C 1
ATOM 2978 O O . ASP B 1 65 ? -15.398 -12.961 -4.785 1 75.31 65 ASP B O 1
ATOM 2982 N N . PHE B 1 66 ? -13.852 -14.562 -5.098 1 80.44 66 PHE B N 1
ATOM 2983 C CA . PHE B 1 66 ? -13.398 -14.492 -3.711 1 80.44 66 PHE B CA 1
ATOM 2984 C C . PHE B 1 66 ? -12.898 -13.094 -3.373 1 80.44 66 PHE B C 1
ATOM 2986 O O . PHE B 1 66 ? -13.32 -12.5 -2.375 1 80.44 66 PHE B O 1
ATOM 2993 N N . CYS B 1 67 ? -12.109 -12.555 -4.246 1 84.69 67 CYS B N 1
ATOM 2994 C CA . CYS B 1 67 ? -11.5 -11.25 -3.988 1 84.69 67 CYS B CA 1
ATOM 2995 C C . CYS B 1 67 ? -12.547 -10.141 -4.023 1 84.69 67 CYS B C 1
ATOM 2997 O O . CYS B 1 67 ? -12.414 -9.141 -3.314 1 84.69 67 CYS B O 1
ATOM 2999 N N . LEU B 1 68 ? -13.547 -10.414 -4.781 1 85.31 68 LEU B N 1
ATOM 3000 C CA . LEU B 1 68 ? -14.617 -9.43 -4.883 1 85.31 68 LEU B CA 1
ATOM 3001 C C . LEU B 1 68 ? -15.461 -9.406 -3.613 1 85.31 68 LEU B C 1
ATOM 3003 O O . LEU B 1 68 ? -15.867 -8.344 -3.152 1 85.31 68 LEU B O 1
ATOM 3007 N N . SER B 1 69 ? -15.633 -10.539 -3.072 1 91.06 69 SER B N 1
ATOM 3008 C CA . SER B 1 69 ? -16.594 -10.664 -1.979 1 91.06 69 SER B CA 1
ATOM 3009 C C . SER B 1 69 ? -15.906 -10.5 -0.625 1 91.06 69 SER B C 1
ATOM 3011 O O . SER B 1 69 ? -16.562 -10.242 0.383 1 91.06 69 SER B O 1
ATOM 3013 N N . HIS B 1 70 ? -14.539 -10.625 -0.574 1 95.12 70 HIS B N 1
ATOM 3014 C CA . HIS B 1 70 ? -13.852 -10.625 0.715 1 95.12 70 HIS B CA 1
ATOM 3015 C C . HIS B 1 70 ? -12.711 -9.617 0.736 1 95.12 70 HIS B C 1
ATOM 3017 O O . HIS B 1 70 ? -11.617 -9.914 1.215 1 95.12 70 HIS B O 1
ATOM 3023 N N . PRO B 1 71 ? -12.984 -8.398 0.259 1 96.5 71 PRO B N 1
ATOM 3024 C CA . PRO B 1 71 ? -11.875 -7.449 0.203 1 96.5 71 PRO B CA 1
ATOM 3025 C C . PRO B 1 71 ? -11.383 -7.035 1.587 1 96.5 71 PRO B C 1
ATOM 3027 O O . PRO B 1 71 ? -10.18 -6.887 1.799 1 96.5 71 PRO B O 1
ATOM 3030 N N . GLY B 1 72 ? -12.297 -6.863 2.564 1 97.81 72 GLY B N 1
ATOM 3031 C CA . GLY B 1 72 ? -11.906 -6.473 3.908 1 97.81 72 GLY B CA 1
ATOM 3032 C C . GLY B 1 72 ? -11.062 -7.52 4.609 1 97.81 72 GLY B C 1
ATOM 3033 O O . GLY B 1 72 ? -10.008 -7.203 5.176 1 97.81 72 GLY B O 1
ATOM 3034 N N . GLU B 1 73 ? -11.484 -8.781 4.559 1 97.19 73 GLU B N 1
ATOM 3035 C CA . GLU B 1 73 ? -10.734 -9.891 5.141 1 97.19 73 GLU B CA 1
ATOM 3036 C C . GLU B 1 73 ? -9.367 -10.031 4.477 1 97.19 73 GLU B C 1
ATOM 3038 O O . GLU B 1 73 ? -8.352 -10.203 5.16 1 97.19 73 GLU B O 1
ATOM 3043 N N . GLN B 1 74 ? -9.438 -9.93 3.193 1 96.75 74 GLN B N 1
ATOM 3044 C CA . GLN B 1 74 ? -8.211 -10.07 2.42 1 96.75 74 GLN B CA 1
ATOM 3045 C C . GLN B 1 74 ? -7.188 -9 2.811 1 96.75 74 GLN B C 1
ATOM 3047 O O . GLN B 1 74 ? -6 -9.297 2.965 1 96.75 74 GLN B O 1
ATOM 3052 N N . TRP B 1 75 ? -7.66 -7.781 2.973 1 97.81 75 TRP B N 1
ATOM 3053 C CA . TRP B 1 75 ? -6.766 -6.688 3.338 1 97.81 75 TRP B CA 1
ATOM 3054 C C . TRP B 1 75 ? -6.148 -6.922 4.711 1 97.81 75 TRP B C 1
ATOM 3056 O O . TRP B 1 75 ? -4.922 -6.918 4.855 1 97.81 75 TRP B O 1
ATOM 3066 N N . LEU B 1 76 ? -6.984 -7.188 5.688 1 97.5 76 LEU B N 1
ATOM 3067 C CA . LEU B 1 76 ? -6.52 -7.297 7.066 1 97.5 76 LEU B CA 1
ATOM 3068 C C . LEU B 1 76 ? -5.559 -8.469 7.223 1 97.5 76 LEU B C 1
ATOM 3070 O O . LEU B 1 76 ? -4.477 -8.32 7.793 1 97.5 76 LEU B O 1
ATOM 3074 N N . ILE B 1 77 ? -5.863 -9.578 6.676 1 97.19 77 ILE B N 1
ATOM 3075 C CA . ILE B 1 77 ? -5.062 -10.789 6.844 1 97.19 77 ILE B CA 1
ATOM 3076 C C . ILE B 1 77 ? -3.736 -10.633 6.098 1 97.19 77 ILE B C 1
ATOM 3078 O O . ILE B 1 77 ? -2.666 -10.828 6.68 1 97.19 77 ILE B O 1
ATOM 3082 N N . ASN B 1 78 ? -3.791 -10.203 4.875 1 97.69 78 ASN B N 1
ATOM 3083 C CA . ASN B 1 78 ? -2.572 -10.125 4.078 1 97.69 78 ASN B CA 1
ATOM 3084 C C . ASN B 1 78 ? -1.648 -9.016 4.562 1 97.69 78 ASN B C 1
ATOM 3086 O O . ASN B 1 78 ? -0.425 -9.141 4.492 1 97.69 78 ASN B O 1
ATOM 3090 N N . GLN B 1 79 ? -2.223 -7.914 5.047 1 97.06 79 GLN B N 1
ATOM 3091 C CA . GLN B 1 79 ? -1.364 -6.859 5.578 1 97.06 79 GLN B CA 1
ATOM 3092 C C . GLN B 1 79 ? -0.671 -7.309 6.859 1 97.06 79 GLN B C 1
ATOM 3094 O O . GLN B 1 79 ? 0.493 -6.977 7.094 1 97.06 79 GLN B O 1
ATOM 3099 N N . LYS B 1 80 ? -1.394 -8.031 7.684 1 96.94 80 LYS B N 1
ATOM 3100 C CA . LYS B 1 80 ? -0.763 -8.594 8.875 1 96.94 80 LYS B CA 1
ATOM 3101 C C . LYS B 1 80 ? 0.373 -9.539 8.5 1 96.94 80 LYS B C 1
ATOM 3103 O O . LYS B 1 80 ? 1.48 -9.438 9.031 1 96.94 80 LYS B O 1
ATOM 3108 N N . LEU B 1 81 ? 0.106 -10.422 7.496 1 96.75 81 LEU B N 1
ATOM 3109 C CA . LEU B 1 81 ? 1.108 -11.367 7.016 1 96.75 81 LEU B CA 1
ATOM 3110 C C . LEU B 1 81 ? 2.35 -10.633 6.516 1 96.75 81 LEU B C 1
ATOM 3112 O O . LEU B 1 81 ? 3.465 -10.914 6.961 1 96.75 81 LEU B O 1
ATOM 3116 N N . ASN B 1 82 ? 2.119 -9.68 5.66 1 97.06 82 ASN B N 1
ATOM 3117 C CA . ASN B 1 82 ? 3.203 -8.953 5.008 1 97.06 82 ASN B CA 1
ATOM 3118 C C . ASN B 1 82 ? 4.027 -8.156 6.012 1 97.06 82 ASN B C 1
ATOM 3120 O O . ASN B 1 82 ? 5.258 -8.18 5.969 1 97.06 82 ASN B O 1
ATOM 3124 N N . THR B 1 83 ? 3.316 -7.492 6.91 1 96.81 83 THR B N 1
ATOM 3125 C CA . THR B 1 83 ? 3.988 -6.668 7.906 1 96.81 83 THR B CA 1
ATOM 3126 C C . THR B 1 83 ? 4.855 -7.527 8.82 1 96.81 83 THR B C 1
ATOM 3128 O O . THR B 1 83 ? 6.004 -7.18 9.102 1 96.81 83 THR B O 1
ATOM 3131 N N . ASN B 1 84 ? 4.332 -8.633 9.25 1 96.88 84 ASN B N 1
ATOM 3132 C CA . ASN B 1 84 ? 5.055 -9.508 10.164 1 96.88 84 ASN B CA 1
ATOM 3133 C C . ASN B 1 84 ? 6.266 -10.148 9.492 1 96.88 84 ASN B C 1
ATOM 3135 O O . ASN B 1 84 ? 7.336 -10.25 10.102 1 96.88 84 ASN B O 1
ATOM 3139 N N . VAL B 1 85 ? 6.145 -10.531 8.242 1 97.88 85 VAL B N 1
ATOM 3140 C CA . VAL B 1 85 ? 7.246 -11.148 7.516 1 97.88 85 VAL B CA 1
ATOM 3141 C C . VAL B 1 85 ? 8.359 -10.125 7.289 1 97.88 85 VAL B C 1
ATOM 3143 O O . VAL B 1 85 ? 9.531 -10.422 7.512 1 97.88 85 VAL B O 1
ATOM 3146 N N . LEU B 1 86 ? 8.008 -8.914 6.883 1 98.44 86 LEU B N 1
ATOM 3147 C CA . LEU B 1 86 ? 9 -7.871 6.645 1 98.44 86 LEU B CA 1
ATOM 3148 C C . LEU B 1 86 ? 9.727 -7.504 7.934 1 98.44 86 LEU B C 1
ATOM 3150 O O . LEU B 1 86 ? 10.938 -7.293 7.934 1 98.44 86 LEU B O 1
ATOM 3154 N N . ASP B 1 87 ? 8.938 -7.418 8.984 1 97.44 87 ASP B N 1
ATOM 3155 C CA . ASP B 1 87 ? 9.516 -7.078 10.281 1 97.44 87 ASP 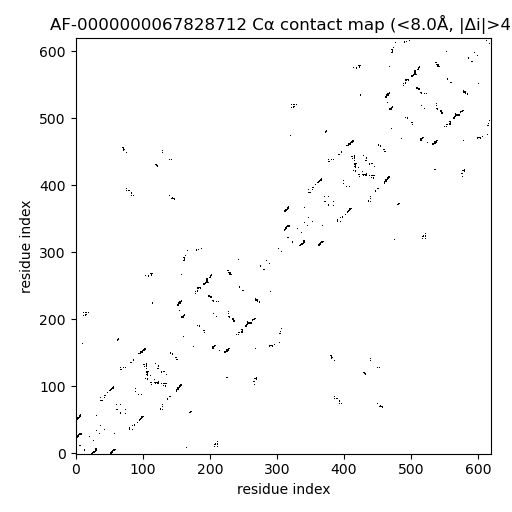B CA 1
ATOM 3156 C C . ASP B 1 87 ? 10.5 -8.148 10.742 1 97.44 87 ASP B C 1
ATOM 3158 O O . ASP B 1 87 ? 11.617 -7.84 11.156 1 97.44 87 ASP B O 1
ATOM 3162 N N . TRP B 1 88 ? 10.07 -9.414 10.656 1 97.19 88 TRP B N 1
ATOM 3163 C CA . TRP B 1 88 ? 10.906 -10.539 11.062 1 97.19 88 TRP B CA 1
ATOM 3164 C C . TRP B 1 88 ? 12.148 -10.641 10.172 1 97.19 88 TRP B C 1
ATOM 3166 O O . TRP B 1 88 ? 13.258 -10.867 10.672 1 97.19 88 TRP B O 1
ATOM 3176 N N . TRP B 1 89 ? 12.008 -10.477 8.859 1 97.94 89 TRP B N 1
ATOM 3177 C CA . TRP B 1 89 ? 13.109 -10.492 7.906 1 97.94 89 TRP B CA 1
ATOM 3178 C C . TRP B 1 89 ? 14.156 -9.445 8.273 1 97.94 89 TRP B C 1
ATOM 3180 O O . TRP B 1 89 ? 15.336 -9.766 8.43 1 97.94 89 TRP B O 1
ATOM 3190 N N . HIS B 1 90 ? 13.68 -8.258 8.547 1 97.62 90 HIS B N 1
ATOM 3191 C CA . HIS B 1 90 ? 14.562 -7.152 8.883 1 97.62 90 HIS B CA 1
ATOM 3192 C C . HIS B 1 90 ? 15.289 -7.406 10.203 1 97.62 90 HIS B C 1
ATOM 3194 O O . HIS B 1 90 ? 16.516 -7.258 10.289 1 97.62 90 HIS B O 1
ATOM 3200 N N . SER B 1 91 ? 14.609 -7.855 11.195 1 96.38 91 SER B N 1
ATOM 3201 C CA . SER B 1 91 ? 15.141 -7.879 12.555 1 96.38 91 SER B CA 1
ATOM 3202 C C . SER B 1 91 ? 15.906 -9.172 12.828 1 96.38 91 SER B C 1
ATOM 3204 O O . SER B 1 91 ? 16.859 -9.18 13.609 1 96.38 91 SER B O 1
ATOM 3206 N N . GLN B 1 92 ? 15.484 -10.258 12.133 1 97 92 GLN B N 1
ATOM 3207 C CA . GLN B 1 92 ? 16.016 -11.547 12.562 1 97 92 GLN B CA 1
ATOM 3208 C C . GLN B 1 92 ? 16.797 -12.219 11.438 1 97 92 GLN B C 1
ATOM 3210 O O . GLN B 1 92 ? 17.656 -13.07 11.688 1 97 92 GLN B O 1
ATOM 3215 N N . GLN B 1 93 ? 16.547 -11.82 10.203 1 97.75 93 GLN B N 1
ATOM 3216 C CA . GLN B 1 93 ? 17.172 -12.523 9.086 1 97.75 93 GLN B CA 1
ATOM 3217 C C . GLN B 1 93 ? 17.656 -11.539 8.023 1 97.75 93 GLN B C 1
ATOM 3219 O O . GLN B 1 93 ? 17.359 -11.703 6.836 1 97.75 93 GLN B O 1
ATOM 3224 N N . PRO B 1 94 ? 18.422 -10.516 8.414 1 97.19 94 PRO B N 1
ATOM 3225 C CA . PRO B 1 94 ? 18.812 -9.5 7.445 1 97.19 94 PRO B CA 1
ATOM 3226 C C . PRO B 1 94 ? 19.766 -10.031 6.383 1 97.19 94 PRO B C 1
ATOM 3228 O O . PRO B 1 94 ? 19.922 -9.43 5.316 1 97.19 94 PRO B O 1
ATOM 3231 N N . GLN B 1 95 ? 20.391 -11.109 6.645 1 97.19 95 GLN B N 1
ATOM 3232 C CA . GLN B 1 95 ? 21.328 -11.688 5.699 1 97.19 95 GLN B CA 1
ATOM 3233 C C . GLN B 1 95 ? 20.609 -12.453 4.594 1 97.19 95 GLN B C 1
ATOM 3235 O O . GLN B 1 95 ? 21.203 -12.758 3.557 1 97.19 95 GLN B O 1
ATOM 3240 N N . ALA B 1 96 ? 19.375 -12.891 4.805 1 98.5 96 ALA B N 1
ATOM 3241 C CA . ALA B 1 96 ? 18.625 -13.695 3.84 1 98.5 96 ALA B CA 1
ATOM 3242 C C . ALA B 1 96 ? 18.109 -12.828 2.697 1 98.5 96 ALA B C 1
ATOM 3244 O O . ALA B 1 96 ? 17.672 -11.688 2.916 1 98.5 96 ALA B O 1
ATOM 3245 N N . LYS B 1 97 ? 18.141 -13.352 1.494 1 98.75 97 LYS B N 1
ATOM 3246 C CA . LYS B 1 97 ? 17.422 -12.734 0.385 1 98.75 97 LYS B CA 1
ATOM 3247 C C . LYS B 1 97 ? 15.93 -13.078 0.43 1 98.75 97 LYS B C 1
ATOM 3249 O O . LYS B 1 97 ? 15.562 -14.25 0.527 1 98.75 97 LYS B O 1
ATOM 3254 N N . LEU B 1 98 ? 15.086 -12.047 0.442 1 98.94 98 LEU B N 1
ATOM 3255 C CA . LEU B 1 98 ? 13.641 -12.266 0.43 1 98.94 98 LEU B CA 1
ATOM 3256 C C . LEU B 1 98 ? 13.117 -12.352 -0.999 1 98.94 98 LEU B C 1
ATOM 3258 O O . LEU B 1 98 ? 13.234 -11.391 -1.764 1 98.94 98 LEU B O 1
ATOM 3262 N N . ILE B 1 99 ? 12.602 -13.469 -1.427 1 98.94 99 ILE B N 1
ATOM 3263 C CA . ILE B 1 99 ? 11.922 -13.672 -2.701 1 98.94 99 ILE B CA 1
ATOM 3264 C C . ILE B 1 99 ? 10.414 -13.781 -2.469 1 98.94 99 ILE B C 1
ATOM 3266 O O . ILE B 1 99 ? 9.961 -14.594 -1.664 1 98.94 99 ILE B O 1
ATOM 3270 N N . PHE B 1 100 ? 9.648 -12.938 -3.088 1 98.88 100 PHE B N 1
ATOM 3271 C CA . PHE B 1 100 ? 8.219 -12.961 -2.791 1 98.88 100 PHE B CA 1
ATOM 3272 C C . PHE B 1 100 ? 7.398 -12.742 -4.055 1 98.88 100 PHE B C 1
ATOM 3274 O O . PHE B 1 100 ? 7.949 -12.414 -5.109 1 98.88 100 PHE B O 1
ATOM 3281 N N . MET B 1 101 ? 6.145 -12.93 -3.902 1 98.44 101 MET B N 1
ATOM 3282 C CA . MET B 1 101 ? 5.246 -12.914 -5.055 1 98.44 101 MET B CA 1
ATOM 3283 C C . MET B 1 101 ? 4.547 -11.57 -5.188 1 98.44 101 MET B C 1
ATOM 3285 O O . MET B 1 101 ? 3.92 -11.094 -4.238 1 98.44 101 MET B O 1
ATOM 3289 N N . GLY B 1 102 ? 4.691 -10.969 -6.348 1 98.19 102 GLY B N 1
ATOM 3290 C CA . GLY B 1 102 ? 3.713 -9.984 -6.785 1 98.19 102 GLY B CA 1
ATOM 3291 C C . GLY B 1 102 ? 2.508 -10.602 -7.469 1 98.19 102 GLY B C 1
ATOM 3292 O O . GLY B 1 102 ? 2.088 -11.711 -7.121 1 98.19 102 GLY B O 1
ATOM 3293 N N . THR B 1 103 ? 1.873 -9.875 -8.305 1 96.5 103 THR B N 1
ATOM 3294 C CA . THR B 1 103 ? 0.738 -10.367 -9.078 1 96.5 103 THR B CA 1
ATOM 3295 C C . THR B 1 103 ? 0.552 -9.555 -10.352 1 96.5 103 THR B C 1
ATOM 3297 O O . THR B 1 103 ? 0.776 -8.344 -10.359 1 96.5 103 THR B O 1
ATOM 3300 N N . SER B 1 104 ? 0.115 -10.219 -11.383 1 95.56 104 SER B N 1
ATOM 3301 C CA . SER B 1 104 ? -0.197 -9.516 -12.617 1 95.56 104 SER B CA 1
ATOM 3302 C C . SER B 1 104 ? -1.423 -8.625 -12.453 1 95.56 104 SER B C 1
ATOM 3304 O O . SER B 1 104 ? -1.619 -7.676 -13.219 1 95.56 104 SER B O 1
ATOM 3306 N N . CYS B 1 105 ? -2.24 -8.898 -11.438 1 93.25 105 CYS B N 1
ATOM 3307 C CA . CYS B 1 105 ? -3.449 -8.125 -11.164 1 93.25 105 CYS B CA 1
ATOM 3308 C C . CYS B 1 105 ? -3.107 -6.715 -10.695 1 93.25 105 CYS B C 1
ATOM 3310 O O . CYS B 1 105 ? -3.971 -5.836 -10.68 1 93.25 105 CYS B O 1
ATOM 3312 N N . ALA B 1 106 ? -1.872 -6.461 -10.375 1 96 106 ALA B N 1
ATOM 3313 C CA . ALA B 1 106 ? -1.467 -5.16 -9.852 1 96 106 ALA B CA 1
ATOM 3314 C C . ALA B 1 106 ? -1.328 -4.133 -10.969 1 96 106 ALA B C 1
ATOM 3316 O O . ALA B 1 106 ? -1.307 -2.928 -10.719 1 96 106 ALA B O 1
ATOM 3317 N N . TYR B 1 107 ? -1.221 -4.617 -12.203 1 96.25 107 TYR B N 1
ATOM 3318 C CA . TYR B 1 107 ? -1.081 -3.705 -13.328 1 96.25 107 TYR B CA 1
ATOM 3319 C C . TYR B 1 107 ? -2.416 -3.061 -13.68 1 96.25 107 TYR B C 1
ATOM 3321 O O . TYR B 1 107 ? -3.471 -3.689 -13.547 1 96.25 107 TYR B O 1
ATOM 3329 N N . ASP B 1 108 ? -2.361 -1.818 -14.039 1 95.31 108 ASP B N 1
ATOM 3330 C CA . ASP B 1 108 ? -3.494 -1.16 -14.688 1 95.31 108 ASP B CA 1
ATOM 3331 C C . ASP B 1 108 ? -3.734 -1.721 -16.078 1 95.31 108 ASP B C 1
ATOM 3333 O O . ASP B 1 108 ? -2.861 -1.636 -16.953 1 95.31 108 ASP B O 1
ATOM 3337 N N . PRO B 1 109 ? -4.914 -2.234 -16.297 1 91.44 109 PRO B N 1
ATOM 3338 C CA . PRO B 1 109 ? -5.16 -2.863 -17.594 1 91.44 109 PRO B CA 1
ATOM 3339 C C . PRO B 1 109 ? -5.07 -1.874 -18.75 1 91.44 109 PRO B C 1
ATOM 3341 O O . PRO B 1 109 ? -5.012 -2.283 -19.922 1 91.44 109 PRO B O 1
ATOM 3344 N N . ASN B 1 110 ? -5.059 -0.602 -18.484 1 92.31 110 ASN B N 1
ATOM 3345 C CA . ASN B 1 110 ? -4.996 0.423 -19.516 1 92.31 110 ASN B CA 1
ATOM 3346 C C . ASN B 1 110 ? -3.561 0.874 -19.781 1 92.31 110 ASN B C 1
ATOM 3348 O O . ASN B 1 110 ? -3.324 1.771 -20.594 1 92.31 110 ASN B O 1
ATOM 3352 N N . LEU B 1 111 ? -2.58 0.258 -19.094 1 93.62 111 LEU B N 1
ATOM 3353 C CA . LEU B 1 111 ? -1.156 0.526 -19.266 1 93.62 111 LEU B CA 1
ATOM 3354 C C . LEU B 1 111 ? -0.414 -0.736 -19.703 1 93.62 111 LEU B C 1
ATOM 3356 O O . LEU B 1 111 ? -0.945 -1.843 -19.578 1 93.62 111 LEU B O 1
ATOM 3360 N N . PRO B 1 112 ? 0.858 -0.534 -20.266 1 94.56 112 PRO B N 1
ATOM 3361 C CA . PRO B 1 112 ? 1.642 -1.735 -20.562 1 94.56 112 PRO B CA 1
ATOM 3362 C C . PRO B 1 112 ? 1.884 -2.602 -19.328 1 94.56 112 PRO B C 1
ATOM 3364 O O . PRO B 1 112 ? 2.094 -2.078 -18.234 1 94.56 112 PRO B O 1
ATOM 3367 N N . LEU B 1 113 ? 1.82 -3.875 -19.5 1 96.25 113 LEU B N 1
ATOM 3368 C CA . LEU B 1 113 ? 2.074 -4.805 -18.406 1 96.25 113 LEU B CA 1
ATOM 3369 C C . LEU B 1 113 ? 3.564 -5.094 -18.266 1 96.25 113 LEU B C 1
ATOM 3371 O O . LEU B 1 113 ? 3.992 -6.242 -18.391 1 96.25 113 LEU B O 1
ATOM 3375 N N . GLU B 1 114 ? 4.262 -4.059 -18.156 1 97.75 114 GLU B N 1
ATOM 3376 C CA . GLU B 1 114 ? 5.711 -4.066 -18 1 97.75 114 GLU B CA 1
ATOM 3377 C C . GLU B 1 114 ? 6.117 -3.637 -16.594 1 97.75 114 GLU B C 1
ATOM 3379 O O . GLU B 1 114 ? 5.398 -2.881 -15.93 1 97.75 114 GLU B O 1
ATOM 3384 N N . GLU B 1 115 ? 7.238 -4.082 -16.125 1 98.44 115 GLU B N 1
ATOM 3385 C CA . GLU B 1 115 ? 7.641 -3.988 -14.727 1 98.44 115 GLU B CA 1
ATOM 3386 C C . GLU B 1 115 ? 7.66 -2.537 -14.25 1 98.44 115 GLU B C 1
ATOM 3388 O O . GLU B 1 115 ? 7.336 -2.252 -13.102 1 98.44 115 GLU B O 1
ATOM 3393 N N . GLU B 1 116 ? 7.977 -1.56 -15.117 1 96.81 116 GLU B N 1
ATOM 3394 C CA . GLU B 1 116 ? 8.094 -0.16 -14.719 1 96.81 116 GLU B CA 1
ATOM 3395 C C . GLU B 1 116 ? 6.734 0.428 -14.359 1 96.81 116 GLU B C 1
ATOM 3397 O O . GLU B 1 116 ? 6.656 1.482 -13.719 1 96.81 116 GLU B O 1
ATOM 3402 N N . TYR B 1 117 ? 5.668 -0.316 -14.688 1 96.94 117 TYR B N 1
ATOM 3403 C CA . TYR B 1 117 ? 4.328 0.202 -14.453 1 96.94 117 TYR B CA 1
ATOM 3404 C C . TYR B 1 117 ? 3.672 -0.503 -13.266 1 96.94 117 TYR B C 1
ATOM 3406 O O . TYR B 1 117 ? 2.498 -0.27 -12.969 1 96.94 117 TYR B O 1
ATOM 3414 N N . TYR B 1 118 ? 4.371 -1.306 -12.562 1 97.75 118 TYR B N 1
ATOM 3415 C CA . TYR B 1 118 ? 3.801 -2.166 -11.531 1 97.75 118 TYR B CA 1
ATOM 3416 C C . TYR B 1 118 ? 3.162 -1.34 -10.422 1 97.75 118 TYR B C 1
ATOM 3418 O O . TYR B 1 118 ? 2.145 -1.738 -9.852 1 97.75 118 TYR B O 1
ATOM 3426 N N . LEU B 1 119 ? 3.701 -0.17 -10.078 1 97.06 119 LEU B N 1
ATOM 3427 C CA . LEU B 1 119 ? 3.199 0.655 -8.984 1 97.06 119 LEU B CA 1
ATOM 3428 C C . LEU B 1 119 ? 2.438 1.863 -9.516 1 97.06 119 LEU B C 1
ATOM 3430 O O . LEU B 1 119 ? 2.219 2.836 -8.789 1 97.06 119 LEU B O 1
ATOM 3434 N N . THR B 1 120 ? 2.051 1.859 -10.82 1 95.12 120 THR B N 1
ATOM 3435 C CA . THR B 1 120 ? 1.372 3.01 -11.406 1 95.12 120 THR B CA 1
ATOM 3436 C C . THR B 1 120 ? -0.021 2.625 -11.898 1 95.12 120 THR B C 1
ATOM 3438 O O . THR B 1 120 ? -0.284 1.455 -12.18 1 95.12 120 THR B O 1
ATOM 3441 N N . GLY B 1 121 ? -0.886 3.574 -11.914 1 94 121 GLY B N 1
ATOM 3442 C CA . GLY B 1 121 ? -2.248 3.332 -12.367 1 94 121 GLY B CA 1
ATOM 3443 C C . GLY B 1 121 ? -3.09 2.59 -11.344 1 94 121 GLY B C 1
ATOM 3444 O O . GLY B 1 121 ? -2.688 2.438 -10.188 1 94 121 GLY B O 1
ATOM 3445 N N . LEU B 1 122 ? -4.316 2.209 -11.812 1 95.56 122 LEU B N 1
ATOM 3446 C CA . LEU B 1 122 ? -5.254 1.556 -10.906 1 95.56 122 LEU B CA 1
ATOM 3447 C C . LEU B 1 122 ? -5.52 0.119 -11.344 1 95.56 122 LEU B C 1
ATOM 3449 O O . LEU B 1 122 ? -5.836 -0.131 -12.508 1 95.56 122 LEU B O 1
ATOM 3453 N N . PRO B 1 123 ? -5.312 -0.841 -10.398 1 94.62 123 PRO B N 1
ATOM 3454 C CA . PRO B 1 123 ? -5.801 -2.188 -10.703 1 94.62 123 PRO B CA 1
ATOM 3455 C C . PRO B 1 123 ? -7.305 -2.227 -10.961 1 94.62 123 PRO B C 1
ATOM 3457 O O . PRO B 1 123 ? -8.016 -1.266 -10.648 1 94.62 123 PRO B O 1
ATOM 3460 N N . ILE B 1 124 ? -7.77 -3.316 -11.547 1 91.38 124 ILE B N 1
ATOM 3461 C CA . ILE B 1 124 ? -9.203 -3.457 -11.781 1 91.38 124 ILE B CA 1
ATOM 3462 C C . ILE B 1 124 ? -9.938 -3.523 -10.438 1 91.38 124 ILE B C 1
ATOM 3464 O O . ILE B 1 124 ? -9.414 -4.059 -9.461 1 91.38 124 ILE B O 1
ATOM 3468 N N . ASP B 1 125 ? -11.141 -3.096 -10.453 1 90.88 125 ASP B N 1
ATOM 3469 C CA . ASP B 1 125 ? -11.914 -2.934 -9.219 1 90.88 125 ASP B CA 1
ATOM 3470 C C . ASP B 1 125 ? -12.102 -4.27 -8.508 1 90.88 125 ASP B C 1
ATOM 3472 O O . ASP B 1 125 ? -11.93 -4.363 -7.293 1 90.88 125 ASP B O 1
ATOM 3476 N N . SER B 1 126 ? -12.367 -5.34 -9.258 1 89.31 126 SER B N 1
ATOM 3477 C CA . SER B 1 126 ? -12.695 -6.637 -8.68 1 89.31 126 SER B CA 1
ATOM 3478 C C . SER B 1 126 ? -11.492 -7.25 -7.973 1 89.31 126 SER B C 1
ATOM 3480 O O . SER B 1 126 ? -11.648 -8.125 -7.113 1 89.31 126 SER B O 1
ATOM 3482 N N . LEU B 1 127 ? -10.273 -6.758 -8.312 1 92.94 127 LEU B N 1
ATOM 3483 C CA . LEU B 1 127 ? -9.055 -7.336 -7.75 1 92.94 127 LEU B CA 1
ATOM 3484 C C . LEU B 1 127 ? -8.219 -6.262 -7.059 1 92.94 127 LEU B C 1
ATOM 3486 O O . LEU B 1 127 ? -7.059 -6.5 -6.719 1 92.94 127 LEU B O 1
ATOM 3490 N N . PHE B 1 128 ? -8.836 -5.152 -6.859 1 94.94 128 PHE B N 1
ATOM 3491 C CA . PHE B 1 128 ? -8.125 -3.973 -6.375 1 94.94 128 PHE B CA 1
ATOM 3492 C C . PHE B 1 128 ? -7.449 -4.258 -5.039 1 94.94 128 PHE B C 1
ATOM 3494 O O . PHE B 1 128 ? -6.254 -3.994 -4.871 1 94.94 128 PHE B O 1
ATOM 3501 N N . THR B 1 129 ? -8.188 -4.84 -4.07 1 96.56 129 THR B N 1
ATOM 3502 C CA . THR B 1 129 ? -7.664 -5.051 -2.727 1 96.56 129 THR B CA 1
ATOM 3503 C C . THR B 1 129 ? -6.488 -6.023 -2.754 1 96.56 129 THR B C 1
ATOM 3505 O O . THR B 1 129 ? -5.43 -5.746 -2.184 1 96.56 129 THR B O 1
ATOM 3508 N N . TYR B 1 130 ? -6.633 -7.086 -3.441 1 95.5 130 TYR B N 1
ATOM 3509 C CA . TYR B 1 130 ? -5.562 -8.07 -3.562 1 95.5 130 TYR B CA 1
ATOM 3510 C C . TYR B 1 130 ? -4.32 -7.445 -4.191 1 95.5 130 TYR B C 1
ATOM 3512 O O . TYR B 1 130 ? -3.211 -7.605 -3.678 1 95.5 130 TYR B O 1
ATOM 3520 N N . ALA B 1 131 ? -4.531 -6.727 -5.27 1 96.38 131 ALA B N 1
ATOM 3521 C CA . ALA B 1 131 ? -3.449 -6.055 -5.98 1 96.38 131 ALA B CA 1
ATOM 3522 C C . ALA B 1 131 ? -2.695 -5.102 -5.055 1 96.38 131 ALA B C 1
ATOM 3524 O O . ALA B 1 131 ? -1.462 -5.102 -5.023 1 96.38 131 ALA B O 1
ATOM 3525 N N . MET B 1 132 ? -3.434 -4.395 -4.312 1 97 132 MET B N 1
ATOM 3526 C CA . MET B 1 132 ? -2.824 -3.387 -3.449 1 97 132 MET B CA 1
ATOM 3527 C C . MET B 1 132 ? -2.021 -4.043 -2.33 1 97 132 MET B C 1
ATOM 3529 O O . MET B 1 132 ? -0.995 -3.516 -1.903 1 97 132 MET B O 1
ATOM 3533 N N . THR B 1 133 ? -2.467 -5.191 -1.799 1 97.56 133 THR B N 1
ATOM 3534 C CA . THR B 1 133 ? -1.7 -5.895 -0.776 1 97.56 133 THR B CA 1
ATOM 3535 C C . THR B 1 133 ? -0.333 -6.309 -1.312 1 97.56 133 THR B C 1
ATOM 3537 O O . THR B 1 133 ? 0.667 -6.246 -0.593 1 97.56 133 THR B O 1
ATOM 3540 N N . LYS B 1 134 ? -0.296 -6.691 -2.561 1 98.19 134 LYS B N 1
ATOM 3541 C CA . LYS B 1 134 ? 0.962 -7.121 -3.166 1 98.19 134 LYS B CA 1
ATOM 3542 C C . LYS B 1 134 ? 1.848 -5.922 -3.496 1 98.19 134 LYS B C 1
ATOM 3544 O O . LYS B 1 134 ? 3.07 -5.988 -3.348 1 98.19 134 LYS B O 1
ATOM 3549 N N . ARG B 1 135 ? 1.231 -4.828 -3.959 1 98.12 135 ARG B N 1
ATOM 3550 C CA . ARG B 1 135 ? 1.992 -3.598 -4.164 1 98.12 135 ARG B CA 1
ATOM 3551 C C . ARG B 1 135 ? 2.648 -3.139 -2.867 1 98.12 135 ARG B C 1
ATOM 3553 O O . ARG B 1 135 ? 3.793 -2.68 -2.873 1 98.12 135 ARG B O 1
ATOM 3560 N N . MET B 1 136 ? 1.929 -3.33 -1.842 1 96.94 136 MET B N 1
ATOM 3561 C CA . MET B 1 136 ? 2.426 -2.887 -0.543 1 96.94 136 MET B CA 1
ATOM 3562 C C . MET B 1 136 ? 3.609 -3.734 -0.094 1 96.94 136 MET B C 1
ATOM 3564 O O . MET B 1 136 ? 4.566 -3.217 0.483 1 96.94 136 MET B O 1
ATOM 3568 N N . LEU B 1 137 ? 3.512 -5.016 -0.291 1 98.56 137 LEU B N 1
ATOM 3569 C CA . LEU B 1 137 ? 4.637 -5.891 0.014 1 98.56 137 LEU B CA 1
ATOM 3570 C C . LEU B 1 137 ? 5.887 -5.453 -0.741 1 98.56 137 LEU B C 1
ATOM 3572 O O . LEU B 1 137 ? 6.973 -5.375 -0.161 1 98.56 137 LEU B O 1
ATOM 3576 N N . TYR B 1 138 ? 5.746 -5.105 -1.99 1 98.81 138 TYR B N 1
ATOM 3577 C CA . TYR B 1 138 ? 6.852 -4.641 -2.818 1 98.81 138 TYR B CA 1
ATOM 3578 C C . TYR B 1 138 ? 7.391 -3.309 -2.314 1 98.81 138 TYR B C 1
ATOM 3580 O O . TYR B 1 138 ? 8.602 -3.131 -2.186 1 98.81 138 TYR B O 1
ATOM 3588 N N . ALA B 1 139 ? 6.492 -2.406 -1.968 1 98.44 139 ALA B N 1
ATOM 3589 C CA . ALA B 1 139 ? 6.891 -1.112 -1.424 1 98.44 139 ALA B CA 1
ATOM 3590 C C . ALA B 1 139 ? 7.691 -1.284 -0.136 1 98.44 139 ALA B C 1
ATOM 3592 O O . ALA B 1 139 ? 8.664 -0.562 0.1 1 98.44 139 ALA B O 1
ATOM 3593 N N . GLY B 1 140 ? 7.27 -2.219 0.677 1 98.62 140 GLY B N 1
ATOM 3594 C CA . GLY B 1 140 ? 8 -2.512 1.899 1 98.62 140 GLY B CA 1
ATOM 3595 C C . GLY B 1 140 ? 9.414 -3.01 1.646 1 98.62 140 GLY B C 1
ATOM 3596 O O . GLY B 1 140 ? 10.359 -2.576 2.311 1 98.62 140 GLY B O 1
ATOM 3597 N N . ALA B 1 141 ? 9.547 -3.893 0.688 1 98.81 141 ALA B N 1
ATOM 3598 C CA . ALA B 1 141 ? 10.867 -4.402 0.333 1 98.81 141 ALA B CA 1
ATOM 3599 C C . ALA B 1 141 ? 11.781 -3.281 -0.164 1 98.81 141 ALA B C 1
ATOM 3601 O O . ALA B 1 141 ? 12.961 -3.225 0.191 1 98.81 141 ALA B O 1
ATOM 3602 N N . LEU B 1 142 ? 11.203 -2.383 -0.95 1 98.56 142 LEU B N 1
ATOM 3603 C CA . LEU B 1 142 ? 11.953 -1.235 -1.447 1 98.56 142 LEU B CA 1
ATOM 3604 C C . LEU B 1 142 ? 12.469 -0.382 -0.293 1 98.56 142 LEU B C 1
ATOM 3606 O O . LEU B 1 142 ? 13.633 0.031 -0.291 1 98.56 142 LEU B O 1
ATOM 3610 N N . ALA B 1 143 ? 11.609 -0.158 0.656 1 98.38 143 ALA B N 1
ATOM 3611 C CA . ALA B 1 143 ? 11.961 0.683 1.799 1 98.38 143 ALA B CA 1
ATOM 3612 C C . ALA B 1 143 ? 13.078 0.056 2.621 1 98.38 143 ALA B C 1
ATOM 3614 O O . ALA B 1 143 ? 14.023 0.744 3.023 1 98.38 143 ALA B O 1
ATOM 3615 N N . LEU B 1 144 ? 12.961 -1.226 2.869 1 98.75 144 LEU B N 1
ATOM 3616 C CA . LEU B 1 144 ? 13.945 -1.924 3.695 1 98.75 144 LEU B CA 1
ATOM 3617 C C . LEU B 1 144 ? 15.273 -2.053 2.967 1 98.75 144 LEU B C 1
ATOM 3619 O O . LEU B 1 144 ? 16.344 -1.986 3.59 1 98.75 144 LEU B O 1
ATOM 3623 N N . GLN B 1 145 ? 15.234 -2.207 1.643 1 98.69 145 GLN B N 1
ATOM 3624 C CA . GLN B 1 145 ? 16.453 -2.195 0.843 1 98.69 145 GLN B CA 1
ATOM 3625 C C . GLN B 1 145 ? 17.141 -0.833 0.906 1 98.69 145 GLN B C 1
ATOM 3627 O O . GLN B 1 145 ? 18.359 -0.752 1.113 1 98.69 145 GLN B O 1
ATOM 3632 N N . LYS B 1 146 ? 16.406 0.178 0.74 1 97.62 146 LYS B N 1
ATOM 3633 C CA . LYS B 1 146 ? 16.922 1.537 0.669 1 97.62 146 LYS B CA 1
ATOM 3634 C C . LYS B 1 146 ? 17.641 1.917 1.963 1 97.62 146 LYS B C 1
ATOM 3636 O O . LYS B 1 146 ? 18.719 2.514 1.931 1 97.62 146 LYS B O 1
ATOM 3641 N N . GLN B 1 147 ? 17.078 1.582 3.074 1 97.69 147 GLN B N 1
ATOM 3642 C CA . GLN B 1 147 ? 17.641 2.023 4.344 1 97.69 147 GLN B CA 1
ATOM 3643 C C . GLN B 1 147 ? 18.672 1.025 4.863 1 97.69 147 GLN B C 1
ATOM 3645 O O . GLN B 1 147 ? 19.688 1.417 5.449 1 97.69 147 GLN B O 1
ATOM 3650 N N . TYR B 1 148 ? 18.406 -0.309 4.699 1 98.12 148 TYR B N 1
ATOM 3651 C CA . TYR B 1 148 ? 19.203 -1.31 5.41 1 98.12 148 TYR B CA 1
ATOM 3652 C C . TYR B 1 148 ? 20.031 -2.141 4.438 1 98.12 148 TYR B C 1
ATOM 3654 O O . TYR B 1 148 ? 20.828 -2.984 4.855 1 98.12 148 TYR B O 1
ATOM 3662 N N . GLY B 1 149 ? 19.828 -1.972 3.168 1 98.44 149 GLY B N 1
ATOM 3663 C CA . GLY B 1 149 ? 20.594 -2.707 2.17 1 98.44 149 GLY B CA 1
ATOM 3664 C C . GLY B 1 149 ? 20.141 -4.152 2.031 1 98.44 149 GLY B C 1
ATOM 3665 O O . GLY B 1 149 ? 20.906 -4.992 1.534 1 98.44 149 GLY B O 1
ATOM 3666 N N . LEU B 1 150 ? 18.922 -4.504 2.5 1 98.69 150 LEU B N 1
ATOM 3667 C CA . LEU B 1 150 ? 18.422 -5.875 2.42 1 98.69 150 LEU B CA 1
ATOM 3668 C C . LEU B 1 150 ? 18.156 -6.27 0.973 1 98.69 150 LEU B C 1
ATOM 3670 O O . LEU B 1 150 ? 17.688 -5.449 0.174 1 98.69 150 LEU B O 1
ATOM 3674 N N . LYS B 1 151 ? 18.406 -7.504 0.599 1 98.88 151 LYS B N 1
ATOM 3675 C CA . LYS B 1 151 ? 18.266 -7.992 -0.769 1 98.88 151 LYS B CA 1
ATOM 3676 C C . LYS B 1 151 ? 16.906 -8.656 -0.971 1 98.88 151 LYS B C 1
ATOM 3678 O O . LYS B 1 151 ? 16.453 -9.422 -0.123 1 98.88 151 LYS B O 1
ATOM 3683 N N . TYR B 1 152 ? 16.25 -8.336 -2.102 1 98.88 152 TYR B N 1
ATOM 3684 C CA . TYR B 1 152 ? 14.953 -8.953 -2.393 1 98.88 152 TYR B CA 1
ATOM 3685 C C . TYR B 1 152 ? 14.828 -9.281 -3.875 1 98.88 152 TYR B C 1
ATOM 3687 O O . TYR B 1 152 ? 15.672 -8.875 -4.68 1 98.88 152 TYR B O 1
ATOM 3695 N N . LEU B 1 153 ? 13.867 -10.039 -4.223 1 98.94 153 LEU B N 1
ATOM 3696 C CA . LEU B 1 153 ? 13.391 -10.305 -5.574 1 98.94 153 LEU B CA 1
ATOM 3697 C C . LEU B 1 153 ? 11.875 -10.484 -5.59 1 98.94 153 LEU B C 1
ATOM 3699 O O . LEU B 1 153 ? 11.344 -11.312 -4.848 1 98.94 153 LEU B O 1
ATOM 3703 N N . CYS B 1 154 ? 11.195 -9.648 -6.324 1 98.94 154 CYS B N 1
ATOM 3704 C CA . CYS B 1 154 ? 9.758 -9.773 -6.5 1 98.94 154 CYS B CA 1
ATOM 3705 C C . CYS B 1 154 ? 9.43 -10.469 -7.816 1 98.94 154 CYS B C 1
ATOM 3707 O O . CYS B 1 154 ? 9.867 -10.031 -8.883 1 98.94 154 CYS B O 1
ATOM 3709 N N . LEU B 1 155 ? 8.703 -11.539 -7.742 1 98.94 155 LEU B N 1
ATOM 3710 C CA . LEU B 1 155 ? 8.312 -12.305 -8.922 1 98.94 155 LEU B CA 1
ATOM 3711 C C . LEU B 1 155 ? 6.844 -12.078 -9.258 1 98.94 155 LEU B C 1
ATOM 3713 O O . LEU B 1 155 ? 5.973 -12.258 -8.406 1 98.94 155 LEU B O 1
ATOM 3717 N N . VAL B 1 156 ? 6.562 -11.703 -10.484 1 98.75 156 VAL B N 1
ATOM 3718 C CA . VAL B 1 156 ? 5.191 -11.445 -10.914 1 98.75 156 VAL B CA 1
ATOM 3719 C C . VAL B 1 156 ? 4.762 -12.508 -11.922 1 98.75 156 VAL B C 1
ATOM 3721 O O . VAL B 1 156 ? 5.18 -12.477 -13.078 1 98.75 156 VAL B O 1
ATOM 3724 N N . PRO B 1 157 ? 3.92 -13.344 -11.484 1 97.56 157 PRO B N 1
ATOM 3725 C CA . PRO B 1 157 ? 3.49 -14.422 -12.383 1 97.56 157 PRO B CA 1
ATOM 3726 C C . PRO B 1 157 ? 2.295 -14.023 -13.242 1 97.56 157 PRO B C 1
ATOM 3728 O O . PRO B 1 157 ? 1.464 -13.219 -12.82 1 97.56 157 PRO B O 1
ATOM 3731 N N . SER B 1 158 ? 2.295 -14.594 -14.484 1 95 158 SER B N 1
ATOM 3732 C CA . SER B 1 158 ? 0.983 -14.766 -15.102 1 95 158 SER B CA 1
ATOM 3733 C C . SER B 1 158 ? 0.215 -15.914 -14.453 1 95 158 SER B C 1
ATOM 3735 O O . SER B 1 158 ? 0.618 -16.422 -13.398 1 95 158 SER B O 1
ATOM 3737 N N . THR B 1 159 ? -0.899 -16.312 -14.969 1 93.94 159 THR B N 1
ATOM 3738 C CA . THR B 1 159 ? -1.708 -17.375 -14.383 1 93.94 159 THR B CA 1
ATOM 3739 C C . THR B 1 159 ? -0.961 -18.703 -14.414 1 93.94 159 THR B C 1
ATOM 3741 O O . THR B 1 159 ? -0.519 -19.156 -15.477 1 93.94 159 THR B O 1
ATOM 3744 N N . LEU B 1 160 ? -0.812 -19.25 -13.234 1 96.44 160 LEU B N 1
ATOM 3745 C CA . LEU B 1 160 ? -0.114 -20.531 -13.109 1 96.44 160 LEU B CA 1
ATOM 3746 C C . LEU B 1 160 ? -1.073 -21.688 -13.312 1 96.44 160 LEU B C 1
ATOM 3748 O O . LEU B 1 160 ? -2.232 -21.625 -12.898 1 96.44 160 LEU B O 1
ATOM 3752 N N . TYR B 1 161 ? -0.561 -22.734 -13.93 1 96.81 161 TYR B N 1
ATOM 3753 C CA . TYR B 1 161 ? -1.321 -23.984 -14.055 1 96.81 161 TYR B CA 1
ATOM 3754 C C . TYR B 1 161 ? -0.396 -25.188 -14.039 1 96.81 161 TYR B C 1
ATOM 3756 O O . TYR B 1 161 ? 0.812 -25.062 -14.25 1 96.81 161 TYR B O 1
ATOM 3764 N N . GLY B 1 162 ? -0.922 -26.266 -13.727 1 97.81 162 GLY B N 1
ATOM 3765 C CA . GLY B 1 162 ? -0.156 -27.5 -13.617 1 97.81 162 GLY B CA 1
ATOM 3766 C C . GLY B 1 162 ? -0.709 -28.453 -12.578 1 97.81 162 GLY B C 1
ATOM 3767 O O . GLY B 1 162 ? -1.77 -28.203 -12 1 97.81 162 GLY B O 1
ATOM 3768 N N . PRO B 1 163 ? -0.004 -29.562 -12.367 1 96.62 163 PRO B N 1
ATOM 3769 C CA . PRO B 1 163 ? -0.46 -30.516 -11.367 1 96.62 163 PRO B CA 1
ATOM 3770 C C . PRO B 1 163 ? -0.364 -29.984 -9.938 1 96.62 163 PRO B C 1
ATOM 3772 O O . PRO B 1 163 ? 0.479 -29.125 -9.656 1 96.62 163 PRO B O 1
ATOM 3775 N N . GLY B 1 164 ? -1.251 -30.453 -9.102 1 93.75 164 GLY B N 1
ATOM 3776 C CA . GLY B 1 164 ? -1.126 -30.203 -7.676 1 93.75 164 GLY B CA 1
ATOM 3777 C C . GLY B 1 164 ? -1.905 -28.984 -7.219 1 93.75 164 GLY B C 1
ATOM 3778 O O . GLY B 1 164 ? -1.552 -28.344 -6.223 1 93.75 164 GLY B O 1
ATOM 3779 N N . TYR B 1 165 ? -2.91 -28.578 -7.996 1 91.69 165 TYR B N 1
ATOM 3780 C CA . TYR B 1 165 ? -3.816 -27.516 -7.559 1 91.69 165 TYR B CA 1
ATOM 3781 C C . TYR B 1 165 ? -4.699 -28 -6.41 1 91.69 165 TYR B C 1
ATOM 3783 O O . TYR B 1 165 ? -4.637 -29.172 -6.02 1 91.69 165 TYR B O 1
ATOM 3791 N N . HIS B 1 166 ? -5.41 -27.109 -5.82 1 85.38 166 HIS B N 1
ATOM 3792 C CA . HIS B 1 166 ? -6.219 -27.516 -4.68 1 85.38 166 HIS B CA 1
ATOM 3793 C C . HIS B 1 166 ? -7.367 -28.422 -5.121 1 85.38 166 HIS B C 1
ATOM 3795 O O . HIS B 1 166 ? -7.918 -28.25 -6.207 1 85.38 166 HIS B O 1
ATOM 3801 N N . THR B 1 167 ? -7.754 -29.359 -4.301 1 81.81 167 THR B N 1
ATOM 3802 C CA . THR B 1 167 ? -8.773 -30.344 -4.625 1 81.81 167 THR B CA 1
ATOM 3803 C C . THR B 1 167 ? -9.922 -30.297 -3.619 1 81.81 167 THR B C 1
ATOM 3805 O O . THR B 1 167 ? -10.695 -31.234 -3.502 1 81.81 167 THR B O 1
ATOM 3808 N N . ASP B 1 168 ? -9.977 -29.156 -2.865 1 76.75 168 ASP B N 1
ATOM 3809 C CA . ASP B 1 168 ? -10.875 -29.109 -1.722 1 76.75 168 ASP B CA 1
ATOM 3810 C C . ASP B 1 168 ? -12.219 -28.484 -2.104 1 76.75 168 ASP B C 1
ATOM 3812 O O . ASP B 1 168 ? -13.031 -28.156 -1.234 1 76.75 168 ASP B O 1
ATOM 3816 N N . GLY B 1 169 ? -12.547 -28.234 -3.326 1 71.31 169 GLY B N 1
ATOM 3817 C CA . GLY B 1 169 ? -13.844 -27.766 -3.775 1 71.31 169 GLY B CA 1
ATOM 3818 C C . GLY B 1 169 ? -13.906 -26.25 -3.908 1 71.31 169 GLY B C 1
ATOM 3819 O O . GLY B 1 169 ? -14.898 -25.703 -4.395 1 71.31 169 GLY B O 1
ATOM 3820 N N . ARG B 1 170 ? -12.938 -25.719 -3.533 1 72.25 170 ARG B N 1
ATOM 3821 C CA . ARG B 1 170 ? -12.945 -24.266 -3.693 1 72.25 170 ARG B CA 1
ATOM 3822 C C . ARG B 1 170 ? -12.898 -23.875 -5.168 1 72.25 170 ARG B C 1
ATOM 3824 O O . ARG B 1 170 ? -12.5 -24.672 -6.016 1 72.25 170 ARG B O 1
ATOM 3831 N N . GLN B 1 171 ? -13.281 -22.594 -5.406 1 75.81 171 GLN B N 1
ATOM 3832 C CA . GLN B 1 171 ? -13.305 -22.094 -6.777 1 75.81 171 GLN B CA 1
ATOM 3833 C C . GLN B 1 171 ? -11.922 -22.172 -7.418 1 75.81 171 GLN B C 1
ATOM 3835 O O . GLN B 1 171 ? -10.914 -21.859 -6.781 1 75.81 171 GLN B O 1
ATOM 3840 N N . MET B 1 172 ? -11.961 -22.656 -8.648 1 80.5 172 MET B N 1
ATOM 3841 C CA . MET B 1 172 ? -10.703 -22.844 -9.375 1 80.5 172 MET B CA 1
ATOM 3842 C C . MET B 1 172 ? -10.516 -21.766 -10.43 1 80.5 172 MET B C 1
ATOM 3844 O O . MET B 1 172 ? -11.477 -21.109 -10.836 1 80.5 172 MET B O 1
ATOM 3848 N N . HIS B 1 173 ? -9.289 -21.609 -10.773 1 86.44 173 HIS B N 1
ATOM 3849 C CA . HIS B 1 173 ? -9 -20.734 -11.906 1 86.44 173 HIS B CA 1
ATOM 3850 C C . HIS B 1 173 ? -9.57 -21.312 -13.195 1 86.44 173 HIS B C 1
A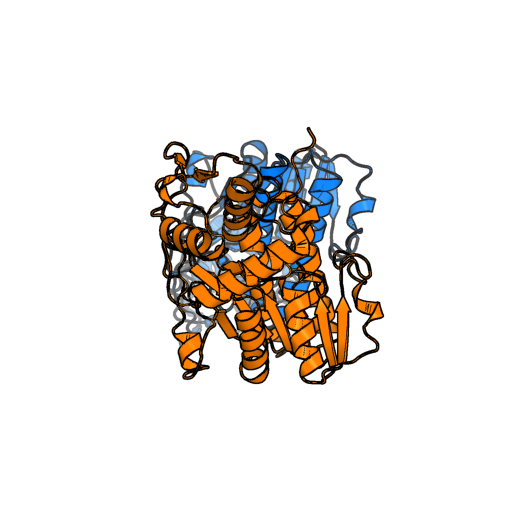TOM 3852 O O . HIS B 1 173 ? -9.836 -22.516 -13.289 1 86.44 173 HIS B O 1
ATOM 3858 N N . PHE B 1 174 ? -9.664 -20.531 -14.133 1 84.94 174 PHE B N 1
ATOM 3859 C CA . PHE B 1 174 ? -10.445 -20.844 -15.328 1 84.94 174 PHE B CA 1
ATOM 3860 C C . PHE B 1 174 ? -9.93 -22.125 -15.992 1 84.94 174 PHE B C 1
ATOM 3862 O O . PHE B 1 174 ? -10.719 -22.953 -16.453 1 84.94 174 PHE B O 1
ATOM 3869 N N . ILE B 1 175 ? -8.641 -22.312 -16.047 1 92.81 175 ILE B N 1
ATOM 3870 C CA . ILE B 1 175 ? -8.047 -23.422 -16.781 1 92.81 175 ILE B CA 1
ATOM 3871 C C . ILE B 1 175 ? -8.383 -24.75 -16.094 1 92.81 175 ILE B C 1
ATOM 3873 O O . ILE B 1 175 ? -8.672 -25.75 -16.75 1 92.81 175 ILE B O 1
ATOM 3877 N N . PHE B 1 176 ? -8.398 -24.734 -14.797 1 93.44 176 PHE B N 1
ATOM 3878 C CA . PHE B 1 176 ? -8.742 -25.922 -14.039 1 93.44 176 PHE B CA 1
ATOM 3879 C C . PHE B 1 176 ? -10.234 -26.219 -14.141 1 93.44 176 PHE B C 1
ATOM 3881 O O . PHE B 1 176 ? -10.641 -27.375 -14.266 1 93.44 176 PHE B O 1
ATOM 3888 N N . ASP B 1 177 ? -10.953 -25.125 -14.086 1 90.5 177 ASP B N 1
ATOM 3889 C CA . ASP B 1 177 ? -12.398 -25.266 -14.242 1 90.5 177 ASP B CA 1
ATOM 3890 C C . ASP B 1 177 ? -12.75 -25.797 -15.625 1 90.5 177 ASP B C 1
ATOM 3892 O O . ASP B 1 177 ? -13.656 -26.625 -15.766 1 90.5 177 ASP B O 1
ATOM 3896 N N . LEU B 1 178 ? -12.125 -25.359 -16.578 1 93 178 LEU B N 1
ATOM 3897 C CA . LEU B 1 178 ? -12.336 -25.812 -17.938 1 93 178 LEU B CA 1
ATOM 3898 C C . LEU B 1 178 ? -12.023 -27.297 -18.078 1 93 178 LEU B C 1
ATOM 3900 O O . LEU B 1 178 ? -12.805 -28.047 -18.656 1 93 178 LEU B O 1
ATOM 3904 N N . ILE B 1 179 ? -10.922 -27.719 -17.594 1 96.06 179 ILE B N 1
ATOM 3905 C CA . ILE B 1 179 ? -10.508 -29.109 -17.641 1 96.06 179 ILE B CA 1
ATOM 3906 C C . ILE B 1 179 ? -11.547 -29.984 -16.922 1 96.06 179 ILE B C 1
ATOM 3908 O O . ILE B 1 179 ? -11.992 -31 -17.469 1 96.06 179 ILE B O 1
ATOM 3912 N N . ARG B 1 180 ? -11.938 -29.516 -15.766 1 94.31 180 ARG B N 1
ATOM 3913 C CA . ARG B 1 180 ? -12.914 -30.25 -14.969 1 94.31 180 ARG B CA 1
ATOM 3914 C C . ARG B 1 180 ? -14.227 -30.422 -15.734 1 94.31 180 ARG B C 1
ATOM 3916 O O . ARG B 1 180 ? -14.773 -31.531 -15.797 1 94.31 180 ARG B O 1
ATOM 3923 N N . LYS B 1 181 ? -14.75 -29.375 -16.297 1 93.62 181 LYS B N 1
ATOM 3924 C CA . LYS B 1 181 ? -16.016 -29.391 -17.016 1 93.62 181 LYS B CA 1
ATOM 3925 C C . LYS B 1 181 ? -15.961 -30.359 -18.203 1 93.62 181 LYS B C 1
ATOM 3927 O O . LYS B 1 181 ? -16.906 -31.125 -18.422 1 93.62 181 LYS B O 1
ATOM 3932 N N . ILE B 1 182 ? -14.914 -30.328 -18.938 1 96.38 182 ILE B N 1
ATOM 3933 C CA . ILE B 1 182 ? -14.789 -31.156 -20.125 1 96.38 182 ILE B CA 1
ATOM 3934 C C . ILE B 1 182 ? -14.672 -32.625 -19.734 1 96.38 182 ILE B C 1
ATOM 3936 O O . ILE B 1 182 ? -15.297 -33.5 -20.344 1 96.38 182 ILE B O 1
ATOM 3940 N N . ILE B 1 183 ? -13.883 -32.906 -18.688 1 95.88 183 ILE B N 1
ATOM 3941 C CA . ILE B 1 183 ? -13.758 -34.281 -18.203 1 95.88 183 ILE B CA 1
ATOM 3942 C C . ILE B 1 183 ? -15.109 -34.781 -17.719 1 95.88 183 ILE B C 1
ATOM 3944 O O . ILE B 1 183 ? -15.484 -35.906 -17.984 1 95.88 183 ILE B O 1
ATOM 3948 N N . ARG B 1 184 ? -15.875 -33.906 -17.078 1 95 184 ARG B N 1
ATOM 3949 C CA . ARG B 1 184 ? -17.203 -34.281 -16.594 1 95 184 ARG B CA 1
ATOM 3950 C C . ARG B 1 184 ? -18.156 -34.531 -17.75 1 95 184 ARG B C 1
ATOM 3952 O O . ARG B 1 184 ? -19.016 -35.406 -17.688 1 95 184 ARG B O 1
ATOM 3959 N N . GLY B 1 185 ? -18.047 -33.719 -18.734 1 95.06 185 GLY B N 1
ATOM 3960 C CA . GLY B 1 185 ? -18.797 -33.969 -19.953 1 95.06 185 GLY B CA 1
ATOM 3961 C C . GLY B 1 185 ? -18.547 -35.375 -20.531 1 95.06 185 GLY B C 1
ATOM 3962 O O . GLY B 1 185 ? -19.484 -36.062 -20.922 1 95.06 185 GLY B O 1
ATOM 3963 N N . LYS B 1 186 ? -17.312 -35.719 -20.594 1 95.38 186 LYS B N 1
ATOM 3964 C CA . LYS B 1 186 ? -16.922 -37 -21.125 1 95.38 186 LYS B CA 1
ATOM 3965 C C . LYS B 1 186 ? -17.422 -38.156 -20.234 1 95.38 186 LYS B C 1
ATOM 3967 O O . LYS B 1 186 ? -18 -39.125 -20.719 1 95.38 186 LYS B O 1
ATOM 3972 N N . LEU B 1 187 ? -17.266 -37.969 -18.938 1 94.75 187 LEU B N 1
ATOM 3973 C CA . LEU B 1 187 ? -17.516 -39.062 -18.016 1 94.75 187 LEU B CA 1
ATOM 3974 C C . LEU B 1 187 ? -19 -39.219 -17.719 1 94.75 187 LEU B C 1
ATOM 3976 O O . LEU B 1 187 ? -19.5 -40.312 -17.531 1 94.75 187 LEU B O 1
ATOM 3980 N N . TYR B 1 188 ? -19.719 -38.062 -17.703 1 94.44 188 TYR B N 1
ATOM 3981 C CA . TYR B 1 188 ? -21.078 -38.094 -17.156 1 94.44 188 TYR B CA 1
ATOM 3982 C C . TYR B 1 188 ? -22.078 -37.531 -18.156 1 94.44 188 TYR B C 1
ATOM 3984 O O . TYR B 1 188 ? -23.266 -37.438 -17.859 1 94.44 188 TYR B O 1
ATOM 3992 N N . GLY B 1 189 ? -21.656 -37.031 -19.203 1 93.56 189 GLY B N 1
ATOM 3993 C CA . GLY B 1 189 ? -22.547 -36.5 -20.203 1 93.56 189 GLY B CA 1
ATOM 3994 C C . GLY B 1 189 ? -23.094 -35.125 -19.828 1 93.56 189 GLY B C 1
ATOM 3995 O O . GLY B 1 189 ? -24.141 -34.719 -20.328 1 93.56 189 GLY B O 1
ATOM 3996 N N . GLU B 1 190 ? -22.422 -34.5 -18.969 1 94.38 190 GLU B N 1
ATOM 3997 C CA . GLU B 1 190 ? -22.828 -33.156 -18.562 1 94.38 190 GLU B CA 1
ATOM 3998 C C . GLU B 1 190 ? -22.562 -32.125 -19.672 1 94.38 190 GLU B C 1
ATOM 4000 O O . GLU B 1 190 ? -21.578 -32.25 -20.406 1 94.38 190 GLU B O 1
ATOM 4005 N N . THR B 1 191 ? -23.453 -31.203 -19.766 1 93.69 191 THR B N 1
ATOM 4006 C CA . THR B 1 191 ? -23.234 -30.125 -20.734 1 93.69 191 THR B CA 1
ATOM 4007 C C . THR B 1 191 ? -22.078 -29.234 -20.312 1 93.69 191 THR B C 1
ATOM 4009 O O . THR B 1 191 ? -22.016 -28.766 -19.172 1 93.69 191 THR B O 1
ATOM 4012 N N . VAL B 1 192 ? -21.203 -29.062 -21.234 1 94.94 192 VAL B N 1
ATOM 4013 C CA . VAL B 1 192 ? -20.062 -28.188 -21 1 94.94 192 VAL B CA 1
ATOM 4014 C C . VAL B 1 192 ? -20.375 -26.797 -21.531 1 94.94 192 VAL B C 1
ATOM 4016 O O . VAL B 1 192 ? -20.453 -26.578 -22.75 1 94.94 192 VAL B O 1
ATOM 4019 N N . THR B 1 193 ? -20.547 -25.828 -20.625 1 92.19 193 THR B N 1
ATOM 4020 C CA . THR B 1 193 ? -20.844 -24.453 -21 1 92.19 193 THR B CA 1
ATOM 4021 C C . THR B 1 193 ? -19.703 -23.516 -20.609 1 92.19 193 THR B C 1
ATOM 4023 O O . THR B 1 193 ? -19.266 -23.531 -19.453 1 92.19 193 THR B O 1
ATOM 4026 N N . LEU B 1 194 ? -19.219 -22.844 -21.547 1 88.75 194 LEU B N 1
ATOM 4027 C CA . LEU B 1 194 ? -18.219 -21.812 -21.297 1 88.75 194 LEU B CA 1
ATOM 4028 C C . LEU B 1 194 ? -18.828 -20.422 -21.406 1 88.75 194 LEU B C 1
ATOM 4030 O O . LEU B 1 194 ? -19.656 -20.172 -22.281 1 88.75 194 LEU B O 1
ATOM 4034 N N . TRP B 1 195 ? -18.359 -19.625 -20.5 1 82.44 195 TRP B N 1
ATOM 4035 C CA . TRP B 1 195 ? -18.875 -18.25 -20.5 1 82.44 195 TRP B CA 1
ATOM 4036 C C . TRP B 1 195 ? -18.219 -17.422 -21.594 1 82.44 195 TRP B C 1
ATOM 4038 O O . TRP B 1 195 ? -17.016 -17.516 -21.812 1 82.44 195 TRP B O 1
ATOM 4048 N N . GLY B 1 196 ? -19.094 -16.594 -22.266 1 82.81 196 GLY B N 1
ATOM 4049 C CA . GLY B 1 196 ? -18.609 -15.742 -23.344 1 82.81 196 GLY B CA 1
ATOM 4050 C C . GLY B 1 196 ? -18.594 -16.453 -24.688 1 82.81 196 GLY B C 1
ATOM 4051 O O . GLY B 1 196 ? -19.25 -17.484 -24.875 1 82.81 196 GLY B O 1
ATOM 4052 N N . ASP B 1 197 ? -17.922 -15.758 -25.672 1 84 197 ASP B N 1
ATOM 4053 C CA . ASP B 1 197 ? -17.844 -16.344 -27.016 1 84 197 ASP B CA 1
ATOM 4054 C C . ASP B 1 197 ? -16.562 -17.156 -27.188 1 84 197 ASP B C 1
ATOM 4056 O O . ASP B 1 197 ? -16.344 -17.734 -28.234 1 84 197 ASP B O 1
ATOM 4060 N N . GLY B 1 198 ? -15.812 -17.109 -26.234 1 86.88 198 GLY B N 1
ATOM 4061 C CA . GLY B 1 198 ? -14.617 -17.938 -26.219 1 86.88 198 GLY B CA 1
ATOM 4062 C C . GLY B 1 198 ? -13.414 -17.266 -26.844 1 86.88 198 GLY B C 1
ATOM 4063 O O . GLY B 1 198 ? -12.32 -17.828 -26.859 1 86.88 198 GLY B O 1
ATOM 4064 N N . TYR B 1 199 ? -13.516 -16.016 -27.219 1 88.06 199 TYR B N 1
ATOM 4065 C CA . TYR B 1 199 ? -12.406 -15.359 -27.922 1 88.06 199 TYR B CA 1
ATOM 4066 C C . TYR B 1 199 ? -11.586 -14.508 -26.953 1 88.06 199 TYR B C 1
ATOM 4068 O O . TYR B 1 199 ? -10.547 -13.961 -27.344 1 88.06 199 TYR B O 1
ATOM 4076 N N . GLN B 1 200 ? -12.016 -14.461 -25.688 1 85.81 200 GLN B N 1
ATOM 4077 C CA . GLN B 1 200 ? -11.148 -13.844 -24.688 1 85.81 200 GLN B CA 1
ATOM 4078 C C . GLN B 1 200 ? -9.836 -14.602 -24.547 1 85.81 200 GLN B C 1
ATOM 4080 O O . GLN B 1 200 ? -9.797 -15.828 -24.703 1 85.81 200 GLN B O 1
ATOM 4085 N N . ARG B 1 201 ? -8.812 -13.875 -24.344 1 90.25 201 ARG B N 1
ATOM 4086 C CA . ARG B 1 201 ? -7.473 -14.461 -24.344 1 90.25 201 ARG B CA 1
ATOM 4087 C C . ARG B 1 201 ? -6.879 -14.484 -22.953 1 90.25 201 ARG B C 1
ATOM 4089 O O . ARG B 1 201 ? -7.184 -13.625 -22.125 1 90.25 201 ARG B O 1
ATOM 4096 N N . ARG B 1 202 ? -6.086 -15.492 -22.672 1 91.69 202 ARG B N 1
ATOM 4097 C CA . ARG B 1 202 ? -5.398 -15.656 -21.406 1 91.69 202 ARG B CA 1
ATOM 4098 C C . ARG B 1 202 ? -3.967 -16.141 -21.609 1 91.69 202 ARG B C 1
ATOM 4100 O O . ARG B 1 202 ? -3.676 -16.828 -22.594 1 91.69 202 ARG B O 1
ATOM 4107 N N . GLU B 1 203 ? -3.148 -15.703 -20.766 1 95.31 203 GLU B N 1
ATOM 4108 C CA . GLU B 1 203 ? -1.774 -16.188 -20.672 1 95.31 203 GLU B CA 1
ATOM 4109 C C . GLU B 1 203 ? -1.598 -17.141 -19.5 1 95.31 203 GLU B C 1
ATOM 4111 O O . GLU B 1 203 ? -2.1 -16.891 -18.406 1 95.31 203 GLU B O 1
ATOM 4116 N N . LEU B 1 204 ? -0.913 -18.281 -19.75 1 96.06 204 LEU B N 1
ATOM 4117 C CA . LEU B 1 204 ? -0.638 -19.266 -18.703 1 96.06 204 LEU B CA 1
ATOM 4118 C C . LEU B 1 204 ? 0.854 -19.562 -18.625 1 96.06 204 LEU B C 1
ATOM 4120 O O . LEU B 1 204 ? 1.552 -19.547 -19.641 1 96.06 204 LEU B O 1
ATOM 4124 N N . VAL B 1 205 ? 1.279 -19.859 -17.469 1 97.12 205 VAL B N 1
ATOM 4125 C CA . VAL B 1 205 ? 2.629 -20.359 -17.25 1 97.12 205 VAL B CA 1
ATOM 4126 C C . VAL B 1 205 ? 2.568 -21.672 -16.469 1 97.12 205 VAL B C 1
ATOM 4128 O O . VAL B 1 205 ? 1.868 -21.766 -15.461 1 97.12 205 VAL B O 1
ATOM 4131 N N . PHE B 1 206 ? 3.279 -22.625 -17.016 1 98.44 206 PHE B N 1
ATOM 4132 C CA . PHE B 1 206 ? 3.34 -23.906 -16.328 1 98.44 206 PHE B CA 1
ATOM 4133 C C . PHE B 1 206 ? 4.074 -23.781 -15 1 98.44 206 PHE B C 1
ATOM 4135 O O . PHE B 1 206 ? 5.16 -23.203 -14.938 1 98.44 206 PHE B O 1
ATOM 4142 N N . VAL B 1 207 ? 3.5 -24.312 -13.914 1 98.38 207 VAL B N 1
ATOM 4143 C CA . VAL B 1 207 ? 3.934 -24.062 -12.539 1 98.38 207 VAL B CA 1
ATOM 4144 C C . VAL B 1 207 ? 5.367 -24.562 -12.352 1 98.38 207 VAL B C 1
ATOM 4146 O O . VAL B 1 207 ? 6.16 -23.938 -11.648 1 98.38 207 VAL B O 1
ATOM 4149 N N . GLU B 1 208 ? 5.77 -25.656 -12.945 1 98.38 208 GLU B N 1
ATOM 4150 C CA . GLU B 1 208 ? 7.129 -26.172 -12.828 1 98.38 208 GLU B CA 1
ATOM 4151 C C . GLU B 1 208 ? 8.141 -25.234 -13.484 1 98.38 208 GLU B C 1
ATOM 4153 O O . GLU B 1 208 ? 9.266 -25.094 -13.008 1 98.38 208 GLU B O 1
ATOM 4158 N N . ASP B 1 209 ? 7.707 -24.672 -14.633 1 98.69 209 ASP B N 1
ATOM 4159 C CA . ASP B 1 209 ? 8.562 -23.688 -15.281 1 98.69 209 ASP B CA 1
ATOM 4160 C C . ASP B 1 209 ? 8.75 -22.453 -14.391 1 98.69 209 ASP B C 1
ATOM 4162 O O . ASP B 1 209 ? 9.859 -21.953 -14.242 1 98.69 209 ASP B O 1
ATOM 4166 N N . PHE B 1 210 ? 7.633 -22 -13.859 1 98.69 210 PHE B N 1
ATOM 4167 C CA . PHE B 1 210 ? 7.703 -20.828 -12.984 1 98.69 210 PHE B CA 1
ATOM 4168 C C . PHE B 1 210 ? 8.672 -21.062 -11.836 1 98.69 210 PHE B C 1
ATOM 4170 O O . PHE B 1 210 ? 9.516 -20.219 -11.539 1 98.69 210 PHE B O 1
ATOM 4177 N N . ALA B 1 211 ? 8.539 -22.219 -11.164 1 98.62 211 ALA B N 1
ATOM 4178 C CA . ALA B 1 211 ? 9.391 -22.547 -10.023 1 98.62 211 ALA B CA 1
ATOM 4179 C C . ALA B 1 211 ? 10.859 -22.578 -10.438 1 98.62 211 ALA B C 1
ATOM 4181 O O . ALA B 1 211 ? 11.719 -22 -9.75 1 98.62 211 ALA B O 1
ATOM 4182 N N . ARG B 1 212 ? 11.109 -23.219 -11.531 1 98.38 212 ARG B N 1
ATOM 4183 C CA . ARG B 1 212 ? 12.477 -23.297 -12.031 1 98.38 212 ARG B CA 1
ATOM 4184 C C . ARG B 1 212 ? 13.047 -21.906 -12.297 1 98.38 212 ARG B C 1
ATOM 4186 O O . ARG B 1 212 ? 14.164 -21.594 -11.891 1 98.38 212 ARG B O 1
ATOM 4193 N N . ILE B 1 213 ? 12.289 -21.078 -12.977 1 98.75 213 ILE B N 1
ATOM 4194 C CA . ILE B 1 213 ? 12.703 -19.719 -13.32 1 98.75 213 ILE B CA 1
ATOM 4195 C C . ILE B 1 213 ? 12.93 -18.906 -12.047 1 98.75 213 ILE B C 1
ATOM 4197 O O . ILE B 1 213 ? 13.914 -18.172 -11.938 1 98.75 213 ILE B O 1
ATOM 4201 N N . ALA B 1 214 ? 12.016 -19.062 -11.086 1 98.75 214 ALA B N 1
ATOM 4202 C CA . ALA B 1 214 ? 12.125 -18.359 -9.805 1 98.75 214 ALA B CA 1
ATOM 4203 C C . ALA B 1 214 ? 13.445 -18.672 -9.117 1 98.75 214 ALA B C 1
ATOM 4205 O O . ALA B 1 214 ? 14.125 -17.781 -8.617 1 98.75 214 ALA B O 1
ATOM 4206 N N . LEU B 1 215 ? 13.836 -19.953 -9.117 1 98.44 215 LEU B N 1
ATOM 4207 C CA . LEU B 1 215 ? 15.062 -20.375 -8.461 1 98.44 215 LEU B CA 1
ATOM 4208 C C . LEU B 1 215 ? 16.281 -19.828 -9.18 1 98.44 215 LEU B C 1
ATOM 4210 O O . LEU B 1 215 ? 17.234 -19.375 -8.531 1 98.44 215 LEU B O 1
ATOM 4214 N N . GLU B 1 216 ? 16.219 -19.844 -10.477 1 98.12 216 GLU B N 1
ATOM 4215 C CA . GLU B 1 216 ? 17.344 -19.328 -11.266 1 98.12 216 GLU B CA 1
ATOM 4216 C C . GLU B 1 216 ? 17.484 -17.812 -11.07 1 98.12 216 GLU B C 1
ATOM 4218 O O . GLU B 1 216 ? 18.609 -17.312 -10.891 1 98.12 216 GLU B O 1
ATOM 4223 N N . LEU B 1 217 ? 16.391 -17.125 -11.102 1 98.75 217 LEU B N 1
ATOM 4224 C CA . LEU B 1 217 ? 16.422 -15.68 -10.898 1 98.75 217 LEU B CA 1
ATOM 4225 C C . LEU B 1 217 ? 16.906 -15.336 -9.5 1 98.75 217 LEU B C 1
ATOM 4227 O O . LEU B 1 217 ? 17.641 -14.359 -9.312 1 98.75 217 LEU B O 1
ATOM 4231 N N . ALA B 1 218 ? 16.469 -16.125 -8.492 1 98.5 218 ALA B N 1
ATOM 4232 C CA . ALA B 1 218 ? 16.875 -15.875 -7.109 1 98.5 218 ALA B CA 1
ATOM 4233 C C . ALA B 1 218 ? 18.391 -15.93 -6.957 1 98.5 218 ALA B C 1
ATOM 4235 O O . ALA B 1 218 ? 18.953 -15.227 -6.117 1 98.5 218 ALA B O 1
ATOM 4236 N N . ALA B 1 219 ? 19.047 -16.688 -7.781 1 97 219 ALA B N 1
ATOM 4237 C CA . ALA B 1 219 ? 20.5 -16.875 -7.703 1 97 219 ALA B CA 1
ATOM 4238 C C . ALA B 1 219 ? 21.234 -15.734 -8.383 1 97 219 ALA B C 1
ATOM 4240 O O . ALA B 1 219 ? 22.391 -15.453 -8.062 1 97 219 ALA B O 1
ATOM 4241 N N . MET B 1 220 ? 20.516 -14.969 -9.289 1 97.19 220 MET B N 1
ATOM 4242 C CA . MET B 1 220 ? 21.297 -14.086 -10.133 1 97.19 220 MET B CA 1
ATOM 4243 C C . MET B 1 220 ? 20.828 -12.641 -10.016 1 97.19 220 MET B C 1
ATOM 4245 O O . MET B 1 220 ? 21.516 -11.711 -10.438 1 97.19 220 MET B O 1
ATOM 4249 N N . VAL B 1 221 ? 19.625 -12.461 -9.508 1 98.31 221 VAL B N 1
ATOM 4250 C CA . VAL B 1 221 ? 19.031 -11.133 -9.555 1 98.31 221 VAL B CA 1
ATOM 4251 C C . VAL B 1 221 ? 18.75 -10.641 -8.133 1 98.31 221 VAL B C 1
ATOM 4253 O O . VAL B 1 221 ? 18.156 -11.352 -7.328 1 98.31 221 VAL B O 1
ATOM 4256 N N . ASP B 1 222 ? 19.25 -9.445 -7.793 1 98.56 222 ASP B N 1
ATOM 4257 C CA . ASP B 1 222 ? 18.938 -8.781 -6.531 1 98.56 222 ASP B CA 1
ATOM 4258 C C . ASP B 1 222 ? 18.188 -7.469 -6.773 1 98.56 222 ASP B C 1
ATOM 4260 O O . ASP B 1 222 ? 18.469 -6.766 -7.75 1 98.56 222 ASP B O 1
ATOM 4264 N N . ASN B 1 223 ? 17.281 -7.246 -5.879 1 98.62 223 ASN B N 1
ATOM 4265 C CA . ASN B 1 223 ? 16.641 -5.941 -5.762 1 98.62 223 ASN B CA 1
ATOM 4266 C C . ASN B 1 223 ? 15.977 -5.527 -7.07 1 98.62 223 ASN B C 1
ATOM 4268 O O . ASN B 1 223 ? 16.219 -4.43 -7.578 1 98.62 223 ASN B O 1
ATOM 4272 N N . ASP B 1 224 ? 15.102 -6.453 -7.578 1 98.62 224 ASP B N 1
ATOM 4273 C CA . ASP B 1 224 ? 14.375 -6.23 -8.828 1 98.62 224 ASP B CA 1
ATOM 4274 C C . ASP B 1 224 ? 12.992 -6.879 -8.789 1 98.62 224 ASP B C 1
ATOM 4276 O O . ASP B 1 224 ? 12.688 -7.633 -7.859 1 98.62 224 ASP B O 1
ATOM 4280 N N . LEU B 1 225 ? 12.148 -6.473 -9.633 1 98.88 225 LEU B N 1
ATOM 4281 C CA . LEU B 1 225 ? 10.844 -7.059 -9.938 1 98.88 225 LEU B CA 1
ATOM 4282 C C . LEU B 1 225 ? 10.82 -7.617 -11.352 1 98.88 225 LEU B C 1
ATOM 4284 O O . LEU B 1 225 ? 11.188 -6.922 -12.305 1 98.88 225 LEU B O 1
ATOM 4288 N N . VAL B 1 226 ? 10.461 -8.883 -11.492 1 98.94 226 VAL B N 1
ATOM 4289 C CA . VAL B 1 226 ? 10.547 -9.516 -12.805 1 98.94 226 VAL B CA 1
ATOM 4290 C C . VAL B 1 226 ? 9.219 -10.188 -13.141 1 98.94 226 VAL B C 1
ATOM 4292 O O . VAL B 1 226 ? 8.719 -11 -12.359 1 98.94 226 VAL B O 1
ATOM 4295 N N . ASN B 1 227 ? 8.68 -9.859 -14.266 1 98.75 227 ASN B N 1
ATOM 4296 C CA . ASN B 1 227 ? 7.547 -10.578 -14.836 1 98.75 227 ASN B CA 1
ATOM 4297 C C . ASN B 1 227 ? 7.961 -11.953 -15.344 1 98.75 227 ASN B C 1
ATOM 4299 O O . ASN B 1 227 ? 8.945 -12.086 -16.062 1 98.75 227 ASN B O 1
ATOM 4303 N N . ILE B 1 228 ? 7.211 -12.914 -14.906 1 98.62 228 ILE B N 1
ATOM 4304 C CA . ILE B 1 228 ? 7.398 -14.266 -15.422 1 98.62 228 ILE B CA 1
ATOM 4305 C C . ILE B 1 228 ? 6.129 -14.727 -16.141 1 98.62 228 ILE B C 1
ATOM 4307 O O . ILE B 1 228 ? 5.215 -15.258 -15.5 1 98.62 228 ILE B O 1
ATOM 4311 N N . GLY B 1 229 ? 6.07 -14.555 -17.422 1 97.31 229 GLY B N 1
ATOM 4312 C CA . GLY B 1 229 ? 4.973 -14.945 -18.297 1 97.31 229 GLY B CA 1
ATOM 4313 C C . GLY B 1 229 ? 5.422 -15.742 -19.5 1 97.31 229 GLY B C 1
ATOM 4314 O O . GLY B 1 229 ? 6.621 -15.891 -19.75 1 97.31 229 GLY B O 1
ATOM 4315 N N . ALA B 1 230 ? 4.484 -16.281 -20.156 1 95.5 230 ALA B N 1
ATOM 4316 C CA . ALA B 1 230 ? 4.777 -17.047 -21.375 1 95.5 230 ALA B CA 1
ATOM 4317 C C . ALA B 1 230 ? 5.113 -16.125 -22.531 1 95.5 230 ALA B C 1
ATOM 4319 O O . ALA B 1 230 ? 5.766 -16.531 -23.5 1 95.5 230 ALA B O 1
ATOM 4320 N N . GLY B 1 231 ? 4.656 -14.922 -22.453 1 94 231 GLY B N 1
ATOM 4321 C CA . GLY B 1 231 ? 4.855 -13.969 -23.547 1 94 231 GLY B CA 1
ATOM 4322 C C . GLY B 1 231 ? 3.908 -14.188 -24.703 1 94 231 GLY B C 1
ATOM 4323 O O . GLY B 1 231 ? 4.078 -13.594 -25.781 1 94 231 GLY B O 1
ATOM 4324 N N . GLU B 1 232 ? 3.014 -15.078 -24.516 1 93.88 232 GLU B N 1
ATOM 4325 C CA . GLU B 1 232 ? 1.97 -15.352 -25.5 1 93.88 232 GLU B CA 1
ATOM 4326 C C . GLU B 1 232 ? 0.65 -15.703 -24.812 1 93.88 232 GLU B C 1
ATOM 4328 O O . GLU B 1 232 ? 0.639 -16.172 -23.672 1 93.88 232 GLU B O 1
ATOM 4333 N N . GLU B 1 233 ? -0.401 -15.383 -25.531 1 94.5 233 GLU B N 1
ATOM 4334 C CA . GLU B 1 233 ? -1.731 -15.672 -25 1 94.5 233 GLU B CA 1
ATOM 4335 C C . GLU B 1 233 ? -2.574 -16.438 -26.016 1 94.5 233 GLU B C 1
ATOM 4337 O O . GLU B 1 233 ? -2.26 -16.438 -27.203 1 94.5 233 GLU B O 1
ATOM 4342 N N . PHE B 1 234 ? -3.582 -17.125 -25.484 1 94.31 234 PHE B N 1
ATOM 4343 C CA . PHE B 1 234 ? -4.473 -17.922 -26.312 1 94.31 234 PHE B CA 1
ATOM 4344 C C . PHE B 1 234 ? -5.93 -17.688 -25.938 1 94.31 234 PHE B C 1
ATOM 4346 O O . PHE B 1 234 ? -6.219 -17.25 -24.812 1 94.31 234 PHE B O 1
ATOM 4353 N N . THR B 1 235 ? -6.773 -17.953 -26.891 1 92.12 235 THR B N 1
ATOM 4354 C CA . THR B 1 235 ? -8.203 -17.812 -26.625 1 92.12 235 THR B CA 1
ATOM 4355 C C . THR B 1 235 ? -8.703 -18.969 -25.75 1 92.12 235 THR B C 1
ATOM 4357 O O . THR B 1 235 ? -8.094 -20.031 -25.703 1 92.12 235 THR B O 1
ATOM 4360 N N . ILE B 1 236 ? -9.781 -18.719 -25.125 1 92.12 236 ILE B N 1
ATOM 4361 C CA . ILE B 1 236 ? -10.43 -19.781 -24.344 1 92.12 236 ILE B CA 1
ATOM 4362 C C . ILE B 1 236 ? -10.781 -20.953 -25.25 1 92.12 236 ILE B C 1
ATOM 4364 O O . ILE B 1 236 ? -10.672 -22.109 -24.859 1 92.12 236 ILE B O 1
ATOM 4368 N N . ARG B 1 237 ? -11.164 -20.641 -26.453 1 93.56 237 ARG B N 1
ATOM 4369 C CA . ARG B 1 237 ? -11.477 -21.672 -27.438 1 93.56 237 ARG B CA 1
ATOM 4370 C C . ARG B 1 237 ? -10.273 -22.562 -27.688 1 93.56 237 ARG B C 1
ATOM 4372 O O . ARG B 1 237 ? -10.406 -23.781 -27.797 1 93.56 237 ARG B O 1
ATOM 4379 N N . ARG B 1 238 ? -9.172 -21.938 -27.844 1 95.5 238 ARG B N 1
ATOM 4380 C CA . ARG B 1 238 ? -7.953 -22.703 -28.094 1 95.5 238 ARG B CA 1
ATOM 4381 C C . ARG B 1 238 ? -7.637 -23.641 -26.938 1 95.5 238 ARG B C 1
ATOM 4383 O O . ARG B 1 238 ? -7.27 -24.797 -27.156 1 95.5 238 ARG B O 1
ATOM 4390 N N . PHE B 1 239 ? -7.758 -23.141 -25.703 1 96.44 239 PHE B N 1
ATOM 4391 C CA . PHE B 1 239 ? -7.562 -23.984 -24.531 1 96.44 239 PHE B CA 1
ATOM 4392 C C . PHE B 1 239 ? -8.531 -25.172 -24.547 1 96.44 239 PHE B C 1
ATOM 4394 O O . PHE B 1 239 ? -8.125 -26.312 -24.328 1 96.44 239 PHE B O 1
ATOM 4401 N N . ALA B 1 240 ? -9.773 -24.859 -24.859 1 96.44 240 ALA B N 1
ATOM 4402 C CA . ALA B 1 240 ? -10.812 -25.875 -24.859 1 96.44 240 ALA B CA 1
ATOM 4403 C C . ALA B 1 240 ? -10.539 -26.938 -25.922 1 96.44 240 ALA B C 1
ATOM 4405 O O . ALA B 1 240 ? -10.719 -28.125 -25.672 1 96.44 240 ALA B O 1
ATOM 4406 N N . GLU B 1 241 ? -10.148 -26.5 -27.016 1 97.38 241 GLU B N 1
ATOM 4407 C CA . GLU B 1 241 ? -9.836 -27.422 -28.109 1 97.38 241 GLU B CA 1
ATOM 4408 C C . GLU B 1 241 ? -8.727 -28.391 -27.703 1 97.38 241 GLU B C 1
ATOM 4410 O O . GLU B 1 241 ? -8.844 -29.594 -27.938 1 97.38 241 GLU B O 1
ATOM 4415 N N . LEU B 1 242 ? -7.695 -27.859 -27.172 1 97.69 242 LEU B N 1
ATOM 4416 C CA . LEU B 1 242 ? -6.562 -28.672 -26.766 1 97.69 242 LEU B CA 1
ATOM 4417 C C . LEU B 1 242 ? -6.973 -29.656 -25.672 1 97.69 242 LEU B C 1
ATOM 4419 O O . LEU B 1 242 ? -6.566 -30.828 -25.703 1 97.69 242 LEU B O 1
ATOM 4423 N N . ILE B 1 243 ? -7.746 -29.219 -24.734 1 98.12 243 ILE B N 1
ATOM 4424 C CA . ILE B 1 243 ? -8.203 -30.062 -23.641 1 98.12 243 ILE B CA 1
ATOM 4425 C C . ILE B 1 243 ? -9.109 -31.172 -24.188 1 98.12 243 ILE B C 1
ATOM 4427 O O . ILE B 1 243 ? -8.984 -32.344 -23.797 1 98.12 243 ILE B O 1
ATOM 4431 N N . CYS B 1 244 ? -10.016 -30.797 -25.109 1 97.88 244 CYS B N 1
ATOM 4432 C CA . CYS B 1 244 ? -10.914 -31.766 -25.734 1 97.88 244 CYS B CA 1
ATOM 4433 C C . CYS B 1 244 ? -10.125 -32.875 -26.438 1 97.88 244 CYS B C 1
ATOM 4435 O O . CYS B 1 244 ? -10.461 -34.031 -26.344 1 97.88 244 CYS B O 1
ATOM 4437 N N . GLN B 1 245 ? -9.141 -32.438 -27.125 1 97.81 245 GLN B N 1
ATOM 4438 C CA . GLN B 1 245 ? -8.297 -33.375 -27.844 1 97.81 245 GLN B CA 1
ATOM 4439 C C . GLN B 1 245 ? -7.637 -34.375 -26.875 1 97.81 245 GLN B C 1
ATOM 4441 O O . GLN B 1 245 ? -7.648 -35.562 -27.109 1 97.81 245 GLN B O 1
ATOM 4446 N N . GLU B 1 246 ? -7.062 -33.844 -25.797 1 97.25 246 GLU B N 1
ATOM 4447 C CA . GLU B 1 246 ? -6.355 -34.656 -24.812 1 97.25 246 GLU B CA 1
ATOM 4448 C C . GLU B 1 246 ? -7.316 -35.562 -24.078 1 97.25 246 GLU B C 1
ATOM 4450 O O . GLU B 1 246 ? -6.953 -36.688 -23.719 1 97.25 246 GLU B O 1
ATOM 4455 N N . VAL B 1 247 ? -8.531 -35.156 -23.828 1 97.19 247 VAL B N 1
ATOM 4456 C CA . VAL B 1 247 ? -9.523 -35.844 -23.031 1 97.19 247 VAL B CA 1
ATOM 4457 C C . VAL B 1 247 ? -10.352 -36.781 -23.938 1 97.19 247 VAL B C 1
ATOM 4459 O O . VAL B 1 247 ? -11.039 -37.656 -23.453 1 97.19 247 VAL B O 1
ATOM 4462 N N . ASP B 1 248 ? -10.242 -36.594 -25.234 1 96.88 248 ASP B N 1
ATOM 4463 C CA . ASP B 1 248 ? -11.078 -37.281 -26.203 1 96.88 248 ASP B CA 1
ATOM 4464 C C . ASP B 1 248 ? -12.547 -36.906 -26.031 1 96.88 248 ASP B C 1
ATOM 4466 O O . ASP B 1 248 ? -13.398 -37.781 -25.844 1 96.88 248 ASP B O 1
ATOM 4470 N N . TYR B 1 249 ? -12.852 -35.625 -26.062 1 97.56 249 TYR B N 1
ATOM 4471 C CA . TYR B 1 249 ? -14.172 -35.031 -26.031 1 97.56 249 TYR B CA 1
ATOM 4472 C C . TYR B 1 249 ? -14.43 -34.188 -27.281 1 97.56 249 TYR B C 1
ATOM 4474 O O . TYR B 1 249 ? -13.523 -33.5 -27.766 1 97.56 249 TYR B O 1
ATOM 4482 N N . ASP B 1 250 ? -15.648 -34.219 -27.844 1 97.69 250 ASP B N 1
ATOM 4483 C CA . ASP B 1 250 ? -15.984 -33.5 -29.062 1 97.69 250 ASP B CA 1
ATOM 4484 C C . ASP B 1 250 ? -16.156 -32 -28.766 1 97.69 250 ASP B C 1
ATOM 4486 O O . ASP B 1 250 ? -17.109 -31.594 -28.109 1 97.69 250 ASP B O 1
ATOM 4490 N N . PHE B 1 251 ? -15.258 -31.234 -29.266 1 96.88 251 PHE B N 1
ATOM 4491 C CA . PHE B 1 251 ? -15.266 -29.797 -29.047 1 96.88 251 PHE B CA 1
ATOM 4492 C C . PHE B 1 251 ? -16.594 -29.188 -29.5 1 96.88 251 PHE B C 1
ATOM 4494 O O . PHE B 1 251 ? -17.047 -28.188 -28.938 1 96.88 251 PHE B O 1
ATOM 4501 N N . ASN B 1 252 ? -17.219 -29.719 -30.453 1 95.81 252 ASN B N 1
ATOM 4502 C CA . ASN B 1 252 ? -18.453 -29.172 -31.031 1 95.81 252 ASN B CA 1
ATOM 4503 C C . ASN B 1 252 ? -19.609 -29.281 -30.047 1 95.81 252 ASN B C 1
ATOM 4505 O O . ASN B 1 252 ? -20.656 -28.656 -30.25 1 95.81 252 ASN B O 1
ATOM 4509 N N . LEU B 1 253 ? -19.453 -30 -29.016 1 96.06 253 LEU B N 1
ATOM 4510 C CA . LEU B 1 253 ? -20.5 -30.172 -28.016 1 96.06 253 LEU B CA 1
ATOM 4511 C C . LEU B 1 253 ? -20.438 -29.062 -26.969 1 96.06 253 LEU B C 1
ATOM 4513 O O . LEU B 1 253 ? -21.359 -28.922 -26.156 1 96.06 253 LEU B O 1
ATOM 4517 N N . ILE B 1 254 ? -19.359 -28.312 -26.953 1 95.56 254 ILE B N 1
ATOM 4518 C CA . ILE B 1 254 ? -19.219 -27.234 -25.984 1 95.56 254 ILE B CA 1
ATOM 4519 C C . ILE B 1 254 ? -20.188 -26.094 -26.328 1 95.56 254 ILE B C 1
ATOM 4521 O O . ILE B 1 254 ? -20.297 -25.688 -27.484 1 95.56 254 ILE B O 1
ATOM 4525 N N . GLU B 1 255 ? -20.844 -25.609 -25.328 1 94.19 255 GLU B N 1
ATOM 4526 C CA . GLU B 1 255 ? -21.75 -24.469 -25.469 1 94.19 255 GLU B CA 1
ATOM 4527 C C . GLU B 1 255 ? -21.109 -23.188 -24.938 1 94.19 255 GLU B C 1
ATOM 4529 O O . GLU B 1 255 ? -20.406 -23.219 -23.922 1 94.19 255 GLU B O 1
ATOM 4534 N N . PHE B 1 256 ? -21.328 -22.125 -25.719 1 90.69 256 PHE B N 1
ATOM 4535 C CA . PHE B 1 256 ? -20.828 -20.812 -25.328 1 90.69 256 PHE B CA 1
ATOM 4536 C C . PHE B 1 256 ? -21.984 -19.906 -24.906 1 90.69 256 PHE B C 1
ATOM 4538 O O . PHE B 1 256 ? -22.938 -19.719 -25.656 1 90.69 256 PHE B O 1
ATOM 4545 N N . ASP B 1 257 ? -21.938 -19.438 -23.672 1 88.56 257 ASP B N 1
ATOM 4546 C CA . ASP B 1 257 ? -22.953 -18.547 -23.141 1 88.56 257 ASP B CA 1
ATOM 4547 C C . ASP B 1 257 ? -22.531 -17.078 -23.25 1 88.56 257 ASP B C 1
ATOM 4549 O O . ASP B 1 257 ? -21.875 -16.547 -22.359 1 88.56 257 ASP B O 1
ATOM 4553 N N . THR B 1 258 ? -22.938 -16.391 -24.219 1 84.12 258 THR B N 1
ATOM 4554 C CA . THR B 1 258 ? -22.484 -15.047 -24.531 1 84.12 258 THR B CA 1
ATOM 4555 C C . THR B 1 258 ? -23.141 -14.016 -23.609 1 84.12 258 THR B C 1
ATOM 4557 O O . THR B 1 258 ? -22.75 -12.852 -23.594 1 84.12 258 THR B O 1
ATOM 4560 N N . SER B 1 259 ? -24.141 -14.414 -22.875 1 79.69 259 SER B N 1
ATOM 4561 C CA . SER B 1 259 ? -24.797 -13.5 -21.938 1 79.69 259 SER B CA 1
ATOM 4562 C C . SER B 1 259 ? -23.891 -13.195 -20.75 1 79.69 259 SER B C 1
ATOM 4564 O O . SER B 1 259 ? -24.109 -12.195 -20.047 1 79.69 259 SER B O 1
ATOM 4566 N N . ARG B 1 260 ? -22.938 -13.984 -20.594 1 68.44 260 ARG B N 1
ATOM 4567 C CA . ARG B 1 260 ? -22 -13.82 -19.469 1 68.44 260 ARG B CA 1
ATOM 4568 C C . ARG B 1 260 ? -20.625 -13.391 -19.953 1 68.44 260 ARG B C 1
ATOM 4570 O O . ARG B 1 260 ? -19.609 -13.938 -19.531 1 68.44 260 ARG B O 1
ATOM 4577 N N . TYR B 1 261 ? -20.594 -12.461 -20.734 1 59.72 261 TYR B N 1
ATOM 4578 C CA . TYR B 1 261 ? -19.328 -12.039 -21.344 1 59.72 261 TYR B CA 1
ATOM 4579 C C . TYR B 1 261 ? -18.422 -11.367 -20.328 1 59.72 261 TYR B C 1
ATOM 4581 O O . TYR B 1 261 ? -18.875 -10.492 -19.578 1 59.72 261 TYR B O 1
ATOM 4589 N N . VAL B 1 262 ? -17.266 -12.102 -20.109 1 58.34 262 VAL B N 1
ATOM 4590 C CA . VAL B 1 262 ? -16.266 -11.484 -19.25 1 58.34 262 VAL B CA 1
ATOM 4591 C C . VAL B 1 262 ? -15.227 -10.758 -20.094 1 58.34 262 VAL B C 1
ATOM 4593 O O . VAL B 1 262 ? -14.711 -11.312 -21.062 1 58.34 262 VAL B O 1
ATOM 4596 N N . GLY B 1 263 ? -15.391 -9.508 -20.344 1 53.78 263 GLY B N 1
ATOM 4597 C CA . GLY B 1 263 ? -14.477 -8.586 -21 1 53.78 263 GLY B CA 1
ATOM 4598 C C . GLY B 1 263 ? -13.141 -9.211 -21.344 1 53.78 263 GLY B C 1
ATOM 4599 O O . GLY B 1 263 ? -12.703 -10.164 -20.688 1 53.78 263 GLY B O 1
ATOM 4600 N N . ALA B 1 264 ? -12.633 -9.055 -22.75 1 51.22 264 ALA B N 1
ATOM 4601 C CA . ALA B 1 264 ? -11.547 -9.609 -23.562 1 51.22 264 ALA B CA 1
ATOM 4602 C C . ALA B 1 264 ? -10.195 -9.047 -23.141 1 51.22 264 ALA B C 1
ATOM 4604 O O . ALA B 1 264 ? -9.188 -9.273 -23.797 1 51.22 264 ALA B O 1
ATOM 4605 N N . LYS B 1 265 ? -10.023 -8.102 -22.203 1 60.16 265 LYS B N 1
ATOM 4606 C CA . LYS B 1 265 ? -8.742 -7.418 -22.359 1 60.16 265 LYS B CA 1
ATOM 4607 C C . LYS B 1 265 ? -7.578 -8.336 -22 1 60.16 265 LYS B C 1
ATOM 4609 O O . LYS B 1 265 ? -7.676 -9.125 -21.047 1 60.16 265 LYS B O 1
ATOM 4614 N N . SER B 1 266 ? -6.707 -8.43 -23 1 65.12 266 SER B N 1
ATOM 4615 C CA . SER B 1 266 ? -5.477 -9.203 -22.891 1 65.12 266 SER B CA 1
ATOM 4616 C C . SER B 1 266 ? -4.758 -8.898 -21.578 1 65.12 266 SER B C 1
ATOM 4618 O O . SER B 1 266 ? -4.75 -7.754 -21.125 1 65.12 266 SER B O 1
ATOM 4620 N N . LYS B 1 267 ? -4.285 -9.945 -20.953 1 81.19 267 LYS B N 1
ATOM 4621 C CA . LYS B 1 267 ? -3.492 -9.844 -19.734 1 81.19 267 LYS B CA 1
ATOM 4622 C C . LYS B 1 267 ? -2.123 -10.492 -19.906 1 81.19 267 LYS B C 1
ATOM 4624 O O . LYS B 1 267 ? -1.617 -11.148 -19 1 81.19 267 LYS B O 1
ATOM 4629 N N . CYS B 1 268 ? -1.616 -10.219 -21.141 1 93.25 268 CYS B N 1
ATOM 4630 C CA . CYS B 1 268 ? -0.317 -10.82 -21.422 1 93.25 268 CYS B CA 1
ATOM 4631 C C . CYS B 1 268 ? 0.812 -9.969 -20.859 1 93.25 268 CYS B C 1
ATOM 4633 O O . CYS B 1 268 ? 0.928 -8.781 -21.188 1 93.25 268 CYS B O 1
ATOM 4635 N N . LEU B 1 269 ? 1.687 -10.562 -20.062 1 97.31 269 LEU B N 1
ATOM 4636 C CA . LEU B 1 269 ? 2.758 -9.836 -19.391 1 97.31 269 LEU B CA 1
ATOM 4637 C C . LEU B 1 269 ? 3.877 -9.484 -20.359 1 97.31 269 LEU B C 1
ATOM 4639 O O . LEU B 1 269 ? 4.215 -10.281 -21.25 1 97.31 269 LEU B O 1
ATOM 4643 N N . GLY B 1 270 ? 4.477 -8.25 -20.219 1 97.69 270 GLY B N 1
ATOM 4644 C CA . GLY B 1 270 ? 5.746 -7.965 -20.875 1 97.69 270 GLY B CA 1
ATOM 4645 C C . GLY B 1 270 ? 6.902 -8.758 -20.281 1 97.69 270 GLY B C 1
ATOM 4646 O O . GLY B 1 270 ? 7.168 -8.688 -19.078 1 97.69 270 GLY B O 1
ATOM 4647 N N . VAL B 1 271 ? 7.664 -9.516 -21.188 1 98.19 271 VAL B N 1
ATOM 4648 C CA . VAL B 1 271 ? 8.68 -10.422 -20.656 1 98.19 271 VAL B CA 1
ATOM 4649 C C . VAL B 1 271 ? 10.039 -10.07 -21.25 1 98.19 271 VAL B C 1
ATOM 4651 O O . VAL B 1 271 ? 10.938 -10.914 -21.281 1 98.19 271 VAL B O 1
ATOM 4654 N N . LYS B 1 272 ? 10.172 -8.883 -21.703 1 97.94 272 LYS B N 1
ATOM 4655 C CA . LYS B 1 272 ? 11.453 -8.461 -22.266 1 97.94 272 LYS B CA 1
ATOM 4656 C C . LYS B 1 272 ? 12.57 -8.57 -21.219 1 97.94 272 LYS B C 1
ATOM 4658 O O . LYS B 1 272 ? 13.664 -9.047 -21.531 1 97.94 272 LYS B O 1
ATOM 4663 N N . LYS B 1 273 ? 12.344 -8.125 -20.016 1 98.31 273 LYS B N 1
ATOM 4664 C CA . LYS B 1 273 ? 13.328 -8.203 -18.938 1 98.31 273 LYS B CA 1
ATOM 4665 C C . LYS B 1 273 ? 13.727 -9.648 -18.672 1 98.31 273 LYS B C 1
ATOM 4667 O O . LYS B 1 273 ? 14.906 -9.961 -18.531 1 98.31 273 LYS B O 1
ATOM 4672 N N . LEU B 1 274 ? 12.727 -10.531 -18.562 1 98.62 274 LEU B N 1
ATOM 4673 C CA . LEU B 1 274 ? 12.977 -11.945 -18.312 1 98.62 274 LEU B CA 1
ATOM 4674 C C . LEU B 1 274 ? 13.875 -12.539 -19.406 1 98.62 274 LEU B C 1
ATOM 4676 O O . LEU B 1 274 ? 14.852 -13.219 -19.094 1 98.62 274 LEU B O 1
ATOM 4680 N N . HIS B 1 275 ? 13.578 -12.195 -20.609 1 98 275 HIS B N 1
ATOM 4681 C CA . HIS B 1 275 ? 14.352 -12.727 -21.719 1 98 275 HIS B CA 1
ATOM 4682 C C . HIS B 1 275 ? 15.758 -12.148 -21.75 1 98 275 HIS B C 1
ATOM 4684 O O . HIS B 1 275 ? 16.703 -12.812 -22.188 1 98 275 HIS B O 1
ATOM 4690 N N . GLY B 1 276 ? 15.891 -10.906 -21.312 1 98.25 276 GLY B N 1
ATOM 4691 C CA . GLY B 1 276 ? 17.219 -10.336 -21.156 1 98.25 276 GLY B CA 1
ATOM 4692 C C . GLY B 1 276 ? 18.047 -11.039 -20.094 1 98.25 276 GLY B C 1
ATOM 4693 O O . GLY B 1 276 ? 19.25 -11.234 -20.281 1 98.25 276 GLY B O 1
ATOM 4694 N N . LEU B 1 277 ? 17.438 -11.461 -19.016 1 98.19 277 LEU B N 1
ATOM 4695 C CA . LEU B 1 277 ? 18.094 -12.125 -17.891 1 98.19 277 LEU B CA 1
ATOM 4696 C C . LEU B 1 277 ? 18.375 -13.586 -18.219 1 98.19 277 LEU B C 1
ATOM 4698 O O . LEU B 1 277 ? 19.359 -14.164 -17.75 1 98.19 277 LEU B O 1
ATOM 4702 N N . MET B 1 278 ? 17.438 -14.172 -19 1 98 278 MET B N 1
ATOM 4703 C CA . MET B 1 278 ? 17.531 -15.578 -19.375 1 98 278 MET B CA 1
ATOM 4704 C C . MET B 1 278 ? 17.312 -15.75 -20.875 1 98 278 MET B C 1
ATOM 4706 O O . MET B 1 278 ? 16.297 -16.297 -21.297 1 98 278 MET B O 1
ATOM 4710 N N . PRO B 1 279 ? 18.312 -15.484 -21.672 1 97 279 PRO B N 1
ATOM 4711 C CA . PRO B 1 279 ? 18.156 -15.492 -23.125 1 97 279 PRO B CA 1
ATOM 4712 C C . PRO B 1 279 ? 17.828 -16.875 -23.672 1 97 279 PRO B C 1
ATOM 4714 O O . PRO B 1 279 ? 17.203 -16.984 -24.734 1 97 279 PRO B O 1
ATOM 4717 N N . ASP B 1 280 ? 18.203 -17.938 -23 1 96.31 280 ASP B N 1
ATOM 4718 C CA . ASP B 1 280 ? 17.984 -19.297 -23.484 1 96.31 280 ASP B CA 1
ATOM 4719 C C . ASP B 1 280 ? 16.781 -19.953 -22.812 1 96.31 280 ASP B C 1
ATOM 4721 O O . ASP B 1 280 ? 16.641 -21.172 -22.812 1 96.31 280 ASP B O 1
ATOM 4725 N N . LEU B 1 281 ? 15.953 -19.109 -22.281 1 96.81 281 LEU B N 1
ATOM 4726 C CA . LEU B 1 281 ? 14.812 -19.625 -21.531 1 96.81 281 LEU B CA 1
ATOM 4727 C C . LEU B 1 281 ? 13.883 -20.422 -22.438 1 96.81 281 LEU B C 1
ATOM 4729 O O . LEU B 1 281 ? 13.484 -19.953 -23.5 1 96.81 281 LEU B O 1
ATOM 4733 N N . GLN B 1 282 ? 13.625 -21.656 -22.062 1 96.25 282 GLN B N 1
ATOM 4734 C CA . GLN B 1 282 ? 12.633 -22.516 -22.703 1 96.25 282 GLN B CA 1
ATOM 4735 C C . GLN B 1 282 ? 11.492 -22.844 -21.734 1 96.25 282 GLN B C 1
ATOM 4737 O O . GLN B 1 282 ? 11.734 -23.156 -20.578 1 96.25 282 GLN B O 1
ATOM 4742 N N . LEU B 1 283 ? 10.312 -22.734 -22.266 1 98 283 LEU B N 1
ATOM 4743 C CA . LEU B 1 283 ? 9.141 -23.031 -21.453 1 98 283 LEU B CA 1
ATOM 4744 C C . LEU B 1 283 ? 8.461 -24.312 -21.938 1 98 283 LEU B C 1
ATOM 4746 O O . LEU B 1 283 ? 8.562 -24.672 -23.109 1 98 283 LEU B O 1
ATOM 4750 N N . THR B 1 284 ? 7.816 -24.969 -21 1 97.94 284 THR B N 1
ATOM 4751 C CA . THR B 1 284 ? 6.926 -26.062 -21.359 1 97.94 284 THR B CA 1
ATOM 4752 C C . THR B 1 284 ? 5.836 -25.578 -22.312 1 97.94 284 THR B C 1
ATOM 4754 O O . THR B 1 284 ? 5.215 -24.531 -22.062 1 97.94 284 THR B O 1
ATOM 4757 N N . SER B 1 285 ? 5.676 -26.297 -23.438 1 96.62 285 SER B N 1
ATOM 4758 C CA . SER B 1 285 ? 4.621 -25.906 -24.359 1 96.62 285 SER B CA 1
ATOM 4759 C C . SER B 1 285 ? 3.244 -26.031 -23.719 1 96.62 285 SER B C 1
ATOM 4761 O O . SER B 1 285 ? 3.066 -26.766 -22.75 1 96.62 285 SER B O 1
ATOM 4763 N N . LEU B 1 286 ? 2.291 -25.266 -24.266 1 96.94 286 LEU B N 1
ATOM 4764 C CA . LEU B 1 286 ? 0.928 -25.328 -23.75 1 96.94 286 LEU B CA 1
ATOM 4765 C C . LEU B 1 286 ? 0.371 -26.734 -23.812 1 96.94 286 LEU B C 1
ATOM 4767 O O . LEU B 1 286 ? -0.261 -27.203 -22.875 1 96.94 286 LEU B O 1
ATOM 4771 N N . ASP B 1 287 ? 0.674 -27.406 -24.922 1 96.5 287 ASP B N 1
ATOM 4772 C CA . ASP B 1 287 ? 0.194 -28.781 -25.125 1 96.5 287 ASP B CA 1
ATOM 4773 C C . ASP B 1 287 ? 0.748 -29.719 -24.047 1 96.5 287 ASP B C 1
ATOM 4775 O O . ASP B 1 287 ? -0 -30.484 -23.438 1 96.5 287 ASP B O 1
ATOM 4779 N N . GLN B 1 288 ? 2.021 -29.625 -23.828 1 97.56 288 GLN B N 1
ATOM 4780 C CA . GLN B 1 288 ? 2.674 -30.484 -22.844 1 97.56 288 GLN B CA 1
ATOM 4781 C C . GLN B 1 288 ? 2.186 -30.188 -21.438 1 97.56 288 GLN B C 1
ATOM 4783 O O . GLN B 1 288 ? 1.935 -31.109 -20.656 1 97.56 288 GLN B O 1
ATOM 4788 N N . GLY B 1 289 ? 2.086 -28.891 -21.109 1 98.12 289 GLY B N 1
ATOM 4789 C CA . GLY B 1 289 ? 1.604 -28.5 -19.797 1 98.12 289 GLY B CA 1
ATOM 4790 C C . GLY B 1 289 ? 0.185 -28.969 -19.516 1 98.12 289 GLY B C 1
ATOM 4791 O O . GLY B 1 289 ? -0.115 -29.453 -18.422 1 98.12 289 GLY B O 1
ATOM 4792 N N . LEU B 1 290 ? -0.671 -28.812 -20.516 1 98 290 LEU B N 1
ATOM 4793 C CA . LEU B 1 290 ? -2.059 -29.25 -20.375 1 98 290 LEU B CA 1
ATOM 4794 C C . LEU B 1 290 ? -2.145 -30.766 -20.219 1 98 290 LEU B C 1
ATOM 4796 O O . LEU B 1 290 ? -2.922 -31.266 -19.406 1 98 290 LEU B O 1
ATOM 4800 N N . ALA B 1 291 ? -1.337 -31.469 -21 1 98 291 ALA B N 1
ATOM 4801 C CA . ALA B 1 291 ? -1.327 -32.938 -20.906 1 98 291 ALA B CA 1
ATOM 4802 C C . ALA B 1 291 ? -0.963 -33.375 -19.5 1 98 291 ALA B C 1
ATOM 4804 O O . ALA B 1 291 ? -1.621 -34.25 -18.938 1 98 291 ALA B O 1
ATOM 4805 N N . LYS B 1 292 ? 0.043 -32.781 -18.922 1 98 292 LYS B N 1
ATOM 4806 C CA . LYS B 1 292 ? 0.472 -33.125 -17.578 1 98 292 LYS B CA 1
ATOM 4807 C C . LYS B 1 292 ? -0.611 -32.781 -16.547 1 98 292 LYS B C 1
ATOM 4809 O O . LYS B 1 292 ? -0.829 -33.531 -15.594 1 98 292 LYS B O 1
ATOM 4814 N N . THR B 1 293 ? -1.248 -31.656 -16.75 1 97.94 293 THR B N 1
ATOM 4815 C CA . THR B 1 293 ? -2.287 -31.203 -15.836 1 97.94 293 THR B CA 1
ATOM 4816 C C . THR B 1 293 ? -3.496 -32.125 -15.883 1 97.94 293 THR B C 1
ATOM 4818 O O . THR B 1 293 ? -4.039 -32.5 -14.844 1 97.94 293 THR B O 1
ATOM 4821 N N . ILE B 1 294 ? -3.887 -32.5 -17.094 1 97.5 294 ILE B N 1
ATOM 4822 C CA . ILE B 1 294 ? -5.027 -33.406 -17.297 1 97.5 294 ILE B CA 1
ATOM 4823 C C . ILE B 1 294 ? -4.723 -34.781 -16.703 1 97.5 294 ILE B C 1
ATOM 4825 O O . ILE B 1 294 ? -5.586 -35.375 -16.062 1 97.5 294 ILE B O 1
ATOM 4829 N N . LYS B 1 295 ? -3.486 -35.25 -16.922 1 97.31 295 LYS B N 1
ATOM 4830 C CA . LYS B 1 295 ? -3.074 -36.5 -16.312 1 97.31 295 LYS B CA 1
ATOM 4831 C C . LYS B 1 295 ? -3.24 -36.469 -14.789 1 97.31 295 LYS B C 1
ATOM 4833 O O . LYS B 1 295 ? -3.676 -37.438 -14.18 1 97.31 295 LYS B O 1
ATOM 4838 N N . TRP B 1 296 ? -2.871 -35.344 -14.18 1 96.31 296 TRP B N 1
ATOM 4839 C CA . TRP B 1 296 ? -3.045 -35.156 -12.742 1 96.31 296 TRP B CA 1
ATOM 4840 C C . TRP B 1 296 ? -4.52 -35.188 -12.367 1 96.31 296 TRP B C 1
ATOM 4842 O O . TRP B 1 296 ? -4.891 -35.75 -11.344 1 96.31 296 TRP B O 1
ATOM 4852 N N . PHE B 1 297 ? -5.395 -34.562 -13.18 1 94.31 297 PHE B N 1
ATOM 4853 C CA . PHE B 1 297 ? -6.832 -34.594 -12.93 1 94.31 297 PHE B CA 1
ATOM 4854 C C . PHE B 1 297 ? -7.324 -36.031 -12.867 1 94.31 297 PHE B C 1
ATOM 4856 O O . PHE B 1 297 ? -8.117 -36.406 -11.992 1 94.31 297 PHE B O 1
ATOM 4863 N N . TRP B 1 298 ? -6.852 -36.875 -13.781 1 94.38 298 TRP B N 1
ATOM 4864 C CA . TRP B 1 298 ? -7.258 -38.281 -13.82 1 94.38 298 TRP B CA 1
ATOM 4865 C C . TRP B 1 298 ? -6.777 -39 -12.57 1 94.38 298 TRP B C 1
ATOM 4867 O O . TRP B 1 298 ? -7.5 -39.844 -12.023 1 94.38 298 TRP B O 1
ATOM 4877 N N . SER B 1 299 ? -5.582 -38.656 -12.133 1 94.12 299 SER B N 1
ATOM 4878 C CA . SER B 1 299 ? -5.039 -39.281 -10.938 1 94.12 299 SER B CA 1
ATOM 4879 C C . SER B 1 299 ? -5.82 -38.906 -9.688 1 94.12 299 SER B C 1
ATOM 4881 O O . SER B 1 299 ? -5.875 -39.656 -8.719 1 94.12 299 SER B O 1
ATOM 4883 N N . GLU B 1 300 ? -6.43 -37.688 -9.734 1 91.44 300 GLU B N 1
ATOM 4884 C CA . GLU B 1 300 ? -7.195 -37.188 -8.609 1 91.44 300 GLU B CA 1
ATOM 4885 C C . GLU B 1 300 ? -8.695 -37.188 -8.906 1 91.44 300 GLU B C 1
ATOM 4887 O O . GLU B 1 300 ? -9.445 -36.375 -8.375 1 91.44 300 GLU B O 1
ATOM 4892 N N . GLN B 1 301 ? -9.133 -38.031 -9.742 1 89.12 301 GLN B N 1
ATOM 4893 C CA . GLN B 1 301 ? -10.484 -38.062 -10.305 1 89.12 301 GLN B CA 1
ATOM 4894 C C . GLN B 1 301 ? -11.531 -38.062 -9.195 1 89.12 301 GLN B C 1
ATOM 4896 O O . GLN B 1 301 ? -12.531 -37.344 -9.266 1 89.12 301 GLN B O 1
ATOM 4901 N N . GLU B 1 302 ? -11.352 -38.781 -8.164 1 86 302 GLU B N 1
ATOM 4902 C CA . GLU B 1 302 ? -12.344 -38.938 -7.098 1 86 302 GLU B CA 1
ATOM 4903 C C . GLU B 1 302 ? -12.578 -37.594 -6.383 1 86 302 GLU B C 1
ATOM 4905 O O . GLU B 1 302 ? -13.688 -37.344 -5.922 1 86 302 GLU B O 1
ATOM 4910 N N . LYS B 1 303 ? -11.586 -36.75 -6.352 1 85.25 303 LYS B N 1
ATOM 4911 C CA . LYS B 1 303 ? -11.68 -35.469 -5.652 1 85.25 303 LYS B CA 1
ATOM 4912 C C . LYS B 1 303 ? -12.109 -34.375 -6.605 1 85.25 303 LYS B C 1
ATOM 4914 O O . LYS B 1 303 ? -12.891 -33.5 -6.23 1 85.25 303 LYS B O 1
ATOM 4919 N N . LEU B 1 304 ? -11.672 -34.469 -7.836 1 82.31 304 LEU B N 1
ATOM 4920 C CA . LEU B 1 304 ? -11.797 -33.344 -8.742 1 82.31 304 LEU B CA 1
ATOM 4921 C C . LEU B 1 304 ? -13 -33.5 -9.664 1 82.31 304 LEU B C 1
ATOM 4923 O O . LEU B 1 304 ? -13.578 -32.5 -10.125 1 82.31 304 LEU B O 1
ATOM 4927 N N . VAL B 1 305 ? -13.359 -34.75 -9.914 1 82.75 305 VAL B N 1
ATOM 4928 C CA . VAL B 1 305 ? -14.461 -35.031 -10.828 1 82.75 305 VAL B CA 1
ATOM 4929 C C . VAL B 1 305 ? -15.336 -36.156 -10.25 1 82.75 305 VAL B C 1
ATOM 4931 O O . VAL B 1 305 ? -15.562 -37.188 -10.906 1 82.75 305 VAL B O 1
ATOM 4934 N N . PRO B 1 306 ? -15.844 -35.781 -9.062 1 76.06 306 PRO B N 1
ATOM 4935 C CA . PRO B 1 306 ? -16.656 -36.844 -8.461 1 76.06 306 PRO B CA 1
ATOM 4936 C C . PRO B 1 306 ? -17.953 -37.125 -9.242 1 76.06 306 PRO B C 1
ATOM 4938 O O . PRO B 1 306 ? -18.438 -36.219 -9.945 1 76.06 306 PRO B O 1
ATOM 4941 N N . ALA B 1 307 ? -18.375 -38.469 -9.133 1 77.56 307 ALA B N 1
ATOM 4942 C CA . ALA B 1 307 ? -19.641 -38.812 -9.766 1 77.56 307 ALA B CA 1
ATOM 4943 C C . ALA B 1 307 ? -20.797 -38.094 -9.102 1 77.56 307 ALA B C 1
ATOM 4945 O O . ALA B 1 307 ? -20.75 -37.781 -7.914 1 77.56 307 ALA B O 1
ATOM 4946 N N . SER B 1 308 ? -21.594 -37.438 -9.883 1 68.19 308 SER B N 1
ATOM 4947 C CA . SER B 1 308 ? -22.797 -36.812 -9.312 1 68.19 308 SER B CA 1
ATOM 4948 C C . SER B 1 308 ? -23.562 -37.781 -8.43 1 68.19 308 SER B C 1
ATOM 4950 O O . SER B 1 308 ? -23.641 -38.969 -8.734 1 68.19 308 SER B O 1
ATOM 4952 N N . VAL B 1 309 ? -23.609 -37.656 -7.195 1 49.84 309 VAL B N 1
ATOM 4953 C CA . VAL B 1 309 ? -24.469 -38.5 -6.383 1 49.84 309 VAL B CA 1
ATOM 4954 C C . VAL B 1 309 ? -25.844 -38.625 -7.043 1 49.84 309 VAL B C 1
ATOM 4956 O O . VAL B 1 309 ? -26.484 -37.625 -7.355 1 49.84 309 VAL B O 1
ATOM 4959 N N . SER B 1 310 ? -26.078 -39.812 -7.688 1 37.62 310 SER B N 1
ATOM 4960 C CA . SER B 1 310 ? -27.469 -40.125 -7.992 1 37.62 310 SER B CA 1
ATOM 4961 C C . SER B 1 310 ? -28.344 -40.031 -6.746 1 37.62 310 SER B C 1
ATOM 4963 O O . SER B 1 310 ? -27.906 -40.344 -5.645 1 37.62 310 SER B O 1
#

Solvent-accessible surface area (backbone atoms only — not comparable to full-atom values): 33070 Å² total; per-residue (Å²): 93,36,34,38,28,36,25,28,78,40,52,65,26,39,52,35,48,53,54,42,46,73,72,65,37,46,75,47,76,33,35,74,88,83,37,49,50,66,41,78,65,45,65,57,82,57,50,88,53,80,42,52,32,33,39,47,62,60,67,69,79,62,38,75,64,42,47,56,67,36,21,28,60,36,40,56,49,35,48,33,30,45,52,29,50,52,49,45,35,61,75,66,34,54,81,19,34,40,32,34,59,47,49,58,55,24,29,15,85,92,47,72,51,35,66,92,33,49,74,25,45,56,35,51,79,62,41,31,50,62,21,48,53,32,50,48,48,52,52,46,52,52,20,33,24,72,54,70,65,43,43,29,31,35,40,23,41,45,47,68,44,49,64,67,58,88,60,84,76,65,65,54,49,68,70,60,45,50,52,44,42,50,52,40,22,65,76,69,67,43,86,31,72,40,68,10,85,31,72,36,39,46,32,57,30,45,44,69,51,51,37,52,50,50,56,55,42,64,75,73,48,67,69,49,66,45,41,50,44,64,64,50,64,42,30,48,48,56,54,48,45,54,48,19,63,76,70,71,40,69,60,84,66,54,40,64,39,58,90,52,59,64,83,52,74,71,67,56,43,46,34,65,66,43,41,69,78,36,75,82,69,77,72,76,48,70,69,58,39,48,51,52,25,50,54,42,46,63,75,39,27,76,61,65,60,54,75,77,83,124,94,36,33,37,29,34,25,27,78,41,52,66,27,40,54,36,49,52,54,42,47,73,73,66,38,47,77,47,74,33,34,74,87,84,36,49,50,65,40,78,66,45,65,57,81,58,51,87,54,82,41,52,31,32,38,48,63,59,69,68,79,63,38,74,64,41,46,56,66,37,21,28,61,36,40,57,49,35,48,34,31,45,52,28,50,54,50,46,36,62,76,67,35,53,80,20,34,40,34,33,59,46,49,59,55,24,30,16,83,92,48,74,50,35,67,94,33,47,74,24,44,57,36,50,78,61,42,30,50,64,21,49,52,33,50,47,48,52,51,46,50,52,20,32,23,71,54,70,66,42,42,30,32,36,40,24,42,45,47,68,44,48,62,66,59,87,61,84,76,65,65,54,50,69,70,59,44,50,52,43,40,50,52,38,23,63,76,70,66,43,85,31,72,39,68,10,85,31,71,38,39,47,30,56,30,43,44,66,50,51,37,52,50,50,55,54,43,64,75,74,49,67,69,49,65,43,41,50,45,64,66,49,65,43,31,48,47,55,54,47,44,54,48,19,62,77,70,70,40,69,60,85,67,54,40,64,40,59,90,53,60,65,81,52,73,70,67,56,42,45,36,65,67,42,41,69,78,38,75,81,70,79,72,76,48,70,68,59,39,48,51,51,25,51,53,39,46,62,75,40,28,76,61,64,57,54,77,75,82,125